Protein AF-A0A550CI82-F1 (afdb_monomer_lite)

Structure (mmCIF, N/CA/C/O backbone):
data_AF-A0A550CI82-F1
#
_entry.id   AF-A0A550CI82-F1
#
loop_
_atom_site.group_PDB
_atom_site.id
_atom_site.type_symbol
_atom_site.label_atom_id
_atom_site.label_alt_id
_atom_site.label_comp_id
_atom_site.label_asym_id
_atom_site.label_entity_id
_atom_site.label_seq_id
_atom_site.pdbx_PDB_ins_code
_atom_site.Cartn_x
_atom_site.Cartn_y
_atom_site.Cartn_z
_atom_site.occupancy
_atom_site.B_iso_or_equiv
_atom_site.auth_seq_id
_atom_site.auth_comp_id
_atom_site.auth_asym_id
_atom_site.auth_atom_id
_atom_site.pdbx_PDB_model_num
ATOM 1 N N . MET A 1 1 ? 34.166 -13.815 -35.500 1.00 33.16 1 MET A N 1
ATOM 2 C CA . MET A 1 1 ? 35.473 -13.125 -35.425 1.00 33.16 1 MET A CA 1
ATOM 3 C C . MET A 1 1 ? 35.457 -12.382 -34.094 1.00 33.16 1 MET A C 1
ATOM 5 O O . MET A 1 1 ? 35.096 -11.217 -34.058 1.00 33.16 1 MET A O 1
ATOM 9 N N . PHE A 1 2 ? 35.642 -13.104 -32.987 1.00 41.31 2 PHE A N 1
ATOM 10 C CA . PHE A 1 2 ? 35.445 -12.548 -31.644 1.00 41.31 2 PHE A CA 1
ATOM 11 C C . PHE A 1 2 ? 36.793 -12.159 -31.041 1.00 41.31 2 PHE A C 1
ATOM 13 O O . PHE A 1 2 ? 37.815 -12.751 -31.382 1.00 41.31 2 PHE A O 1
ATOM 20 N N . GLY A 1 3 ? 36.773 -11.058 -30.292 1.00 40.75 3 GLY A N 1
ATOM 21 C CA . GLY A 1 3 ? 37.929 -10.241 -29.952 1.00 40.75 3 GLY A CA 1
ATOM 22 C C . GLY A 1 3 ? 38.984 -10.941 -29.104 1.00 40.75 3 GLY A C 1
ATOM 23 O O . GLY A 1 3 ? 38.724 -11.912 -28.407 1.00 40.75 3 GLY A O 1
ATOM 24 N N . ASP A 1 4 ? 40.190 -10.392 -29.194 1.00 42.41 4 ASP A N 1
ATOM 25 C CA . ASP A 1 4 ? 41.338 -10.748 -28.372 1.00 42.41 4 ASP A CA 1
ATOM 26 C C . ASP A 1 4 ? 41.017 -10.550 -26.871 1.00 42.41 4 ASP A C 1
ATOM 28 O O . ASP A 1 4 ? 40.698 -9.418 -26.484 1.00 42.41 4 ASP A O 1
ATOM 32 N N . PRO A 1 5 ? 41.119 -11.598 -26.027 1.00 45.41 5 PRO A N 1
ATOM 33 C CA . PRO A 1 5 ? 40.905 -11.505 -24.579 1.00 45.41 5 PRO A CA 1
ATOM 34 C C . PRO A 1 5 ? 41.904 -10.571 -23.868 1.00 45.41 5 PRO A C 1
ATOM 36 O O . PRO A 1 5 ? 41.742 -10.289 -22.685 1.00 45.41 5 PRO A O 1
ATOM 39 N N . SER A 1 6 ? 42.917 -10.048 -24.572 1.00 45.66 6 SER A N 1
ATOM 40 C CA . SER A 1 6 ? 43.856 -9.039 -24.066 1.00 45.66 6 SER A CA 1
ATOM 41 C C . SER A 1 6 ? 43.337 -7.590 -24.106 1.00 45.66 6 SER A C 1
ATOM 43 O O . SER A 1 6 ? 43.994 -6.683 -23.583 1.00 45.66 6 SER A O 1
ATOM 45 N N . LYS A 1 7 ? 42.179 -7.322 -24.729 1.00 54.50 7 LYS A N 1
ATOM 46 C CA . LYS A 1 7 ? 41.667 -5.949 -24.869 1.00 54.50 7 LYS A CA 1
ATOM 47 C C . LYS A 1 7 ? 41.090 -5.416 -23.558 1.00 54.50 7 LYS A C 1
ATOM 49 O O . LYS A 1 7 ? 39.963 -5.718 -23.183 1.00 54.50 7 LYS A O 1
ATOM 54 N N . SER A 1 8 ? 41.844 -4.531 -22.914 1.00 59.47 8 SER A N 1
ATOM 55 C CA . SER A 1 8 ? 41.375 -3.746 -21.774 1.00 59.47 8 SER A CA 1
ATOM 56 C C . SER A 1 8 ? 40.397 -2.640 -22.194 1.00 59.47 8 SER A C 1
ATOM 58 O O . SER A 1 8 ? 40.513 -2.029 -23.264 1.00 59.47 8 SER A O 1
ATOM 60 N N . ARG A 1 9 ? 39.421 -2.351 -21.323 1.00 65.00 9 ARG A N 1
ATOM 61 C CA . ARG A 1 9 ? 38.467 -1.248 -21.492 1.00 65.00 9 ARG A CA 1
ATOM 62 C C . ARG A 1 9 ? 39.211 0.087 -21.613 1.00 65.00 9 ARG A C 1
ATOM 64 O O . ARG A 1 9 ? 39.913 0.508 -20.697 1.00 65.00 9 ARG A O 1
ATOM 71 N N . ARG A 1 10 ? 39.004 0.805 -22.722 1.00 68.00 10 ARG A N 1
ATOM 72 C CA . ARG A 1 10 ? 39.504 2.181 -22.886 1.00 68.00 10 ARG A CA 1
ATOM 73 C C . ARG A 1 10 ? 38.618 3.169 -22.128 1.00 68.00 10 ARG A C 1
ATOM 75 O O . ARG A 1 10 ? 37.400 3.168 -22.317 1.00 68.00 10 ARG A O 1
ATOM 82 N N . MET A 1 11 ? 39.248 4.039 -21.336 1.00 64.69 11 MET A N 1
ATOM 83 C CA . MET A 1 11 ? 38.594 5.093 -20.540 1.00 64.69 11 MET A CA 1
ATOM 84 C C . MET A 1 11 ? 38.511 6.453 -21.260 1.00 64.69 11 MET A C 1
ATOM 86 O O . MET A 1 11 ? 37.960 7.404 -20.716 1.00 64.69 11 MET A O 1
ATOM 90 N N . SER A 1 12 ? 39.054 6.564 -22.476 1.00 64.25 12 SER A N 1
ATOM 91 C CA . SER A 1 12 ? 39.002 7.780 -23.297 1.00 64.25 12 SER A CA 1
ATOM 92 C C . SER A 1 12 ? 37.626 7.998 -23.937 1.00 64.25 12 SER A C 1
ATOM 94 O O . SER A 1 12 ? 36.915 7.037 -24.249 1.00 64.25 12 SER A O 1
ATOM 96 N N . HIS A 1 13 ? 37.284 9.264 -24.198 1.00 56.38 13 HIS A N 1
ATOM 97 C CA . HIS A 1 13 ? 36.138 9.627 -25.031 1.00 56.38 13 HIS A CA 1
ATOM 98 C C . HIS A 1 13 ? 36.358 9.186 -26.485 1.00 56.38 13 HIS A C 1
ATOM 100 O O . HIS A 1 13 ? 37.422 9.433 -27.051 1.00 56.38 13 HIS A O 1
ATOM 106 N N . ASP A 1 14 ? 35.341 8.570 -27.087 1.00 63.12 14 ASP A N 1
ATOM 107 C CA . ASP A 1 14 ? 35.336 8.252 -28.518 1.00 63.12 14 ASP A CA 1
ATOM 108 C C . ASP A 1 14 ? 34.724 9.408 -29.321 1.00 63.12 14 ASP A C 1
ATOM 110 O O . ASP A 1 14 ? 33.930 10.197 -28.799 1.00 63.12 14 ASP A O 1
ATOM 114 N N . GLU A 1 15 ? 35.043 9.483 -30.614 1.00 52.03 15 GLU A N 1
ATOM 115 C CA . GLU A 1 15 ? 34.396 10.420 -31.535 1.00 52.03 15 GLU A CA 1
ATOM 116 C C . GLU A 1 15 ? 32.871 10.216 -31.555 1.00 52.03 15 GLU A C 1
ATOM 118 O O . GLU A 1 15 ? 32.370 9.095 -31.725 1.00 52.03 15 GLU A O 1
ATOM 123 N N . LYS A 1 16 ? 32.121 11.319 -31.410 1.00 57.09 16 LYS A N 1
ATOM 124 C CA . LYS A 1 16 ? 30.662 11.323 -31.572 1.00 57.09 16 LYS A CA 1
ATOM 125 C C . LYS A 1 16 ? 30.328 11.050 -33.045 1.00 57.09 16 LYS A C 1
ATOM 127 O O . LYS A 1 16 ? 30.720 11.847 -33.899 1.00 57.09 16 LYS A O 1
ATOM 132 N N . PRO A 1 17 ? 29.620 9.956 -33.370 1.00 57.88 17 PRO A N 1
ATOM 133 C CA . PRO A 1 17 ? 29.313 9.627 -34.754 1.00 57.88 17 PRO A CA 1
ATOM 134 C C . PRO A 1 17 ? 28.290 10.612 -35.342 1.00 57.88 17 PRO A C 1
ATOM 136 O O . PRO A 1 17 ? 27.418 11.117 -34.638 1.00 57.88 17 PRO A O 1
ATOM 139 N N . SER A 1 18 ? 28.371 10.854 -36.653 1.00 58.97 18 SER A N 1
ATOM 140 C CA . SER A 1 18 ? 27.436 11.721 -37.392 1.00 58.97 18 SER A CA 1
ATOM 141 C C . SER A 1 18 ? 26.052 11.095 -37.620 1.00 58.97 18 SER A C 1
ATOM 143 O O . SER A 1 18 ? 25.110 11.807 -37.959 1.00 58.97 18 SER A O 1
ATOM 145 N N . ALA A 1 19 ? 25.918 9.778 -37.428 1.00 66.62 19 ALA A N 1
ATOM 146 C CA . ALA A 1 19 ? 24.668 9.030 -37.524 1.00 66.62 19 ALA A CA 1
ATOM 147 C C . ALA A 1 19 ? 24.575 7.983 -36.394 1.00 66.62 19 ALA A C 1
ATOM 149 O O . ALA A 1 19 ? 25.611 7.445 -35.989 1.00 66.62 19 ALA A O 1
ATOM 150 N N . PRO A 1 20 ? 23.363 7.664 -35.899 1.00 74.81 20 PRO A N 1
ATOM 151 C CA . PRO A 1 20 ? 23.173 6.671 -34.843 1.00 74.81 20 PRO A CA 1
ATOM 152 C C . PRO A 1 20 ? 23.673 5.293 -35.294 1.00 74.81 20 PRO A C 1
ATOM 154 O O . PRO A 1 20 ? 23.346 4.822 -36.391 1.00 74.81 20 PRO A O 1
ATOM 157 N N . ARG A 1 21 ? 24.498 4.647 -34.460 1.00 86.75 21 ARG A N 1
ATOM 158 C CA . ARG A 1 21 ? 25.045 3.323 -34.774 1.00 86.75 21 ARG A CA 1
ATOM 159 C C . ARG A 1 21 ? 23.965 2.258 -34.609 1.00 86.75 21 ARG A C 1
ATOM 161 O O . ARG A 1 21 ? 23.139 2.317 -33.702 1.00 86.75 21 ARG A O 1
ATOM 168 N N . ARG A 1 22 ? 24.008 1.267 -35.497 1.00 91.62 22 ARG A N 1
ATOM 169 C CA . ARG A 1 22 ? 23.126 0.097 -35.500 1.00 91.62 22 ARG A CA 1
ATOM 170 C C . ARG A 1 22 ? 23.956 -1.170 -35.509 1.00 91.62 22 ARG A C 1
ATOM 172 O O . ARG A 1 22 ? 24.930 -1.250 -36.262 1.00 91.62 22 ARG A O 1
ATOM 179 N N . PHE A 1 23 ? 23.544 -2.155 -34.728 1.00 92.56 23 PHE A N 1
ATOM 180 C CA . PHE A 1 23 ? 24.202 -3.448 -34.587 1.00 92.56 23 PHE A CA 1
ATOM 181 C C . PHE A 1 23 ? 23.379 -4.540 -35.254 1.00 92.56 23 PHE A C 1
ATOM 183 O O . PHE A 1 23 ? 22.159 -4.533 -35.139 1.00 92.56 23 PHE A O 1
ATOM 190 N N . LEU A 1 24 ? 24.036 -5.464 -35.952 1.00 92.81 24 LEU A N 1
ATOM 191 C CA . LEU A 1 24 ? 23.412 -6.681 -36.465 1.00 92.81 24 LEU A CA 1
ATOM 192 C C . LEU A 1 24 ? 23.792 -7.828 -35.532 1.00 92.81 24 LEU A C 1
ATOM 194 O O . LEU A 1 24 ? 24.969 -8.174 -35.443 1.00 92.81 24 LEU A O 1
ATOM 198 N N . ILE A 1 25 ? 22.806 -8.389 -34.835 1.00 93.69 25 ILE A N 1
ATOM 199 C CA . ILE A 1 25 ? 23.047 -9.298 -33.713 1.00 93.69 25 ILE A CA 1
ATOM 200 C C . ILE A 1 25 ? 22.348 -10.635 -33.956 1.00 93.69 25 ILE A C 1
ATOM 202 O O . ILE A 1 25 ? 21.179 -10.667 -34.349 1.00 93.69 25 ILE A O 1
ATOM 206 N N . ASP A 1 26 ? 23.073 -11.729 -33.721 1.00 94.88 26 ASP A N 1
ATOM 207 C CA . ASP A 1 26 ? 22.514 -13.076 -33.595 1.00 94.88 26 ASP A CA 1
ATOM 208 C C . ASP A 1 26 ? 22.122 -13.301 -32.132 1.00 94.88 26 ASP A C 1
ATOM 210 O O . ASP A 1 26 ? 22.970 -13.190 -31.245 1.00 94.88 26 ASP A O 1
ATOM 214 N N . VAL A 1 27 ? 20.831 -13.514 -31.879 1.00 94.69 27 VAL A N 1
ATOM 215 C CA . VAL A 1 27 ? 20.258 -13.364 -30.536 1.00 94.69 27 VAL A CA 1
ATOM 216 C C . VAL A 1 27 ? 20.785 -14.429 -29.578 1.00 94.69 27 VAL A C 1
ATOM 218 O O . VAL A 1 27 ? 21.356 -14.080 -28.550 1.00 94.69 27 VAL A O 1
ATOM 221 N N . GLU A 1 28 ? 20.660 -15.709 -29.925 1.00 93.88 28 GLU A N 1
ATOM 222 C CA . GLU A 1 28 ? 21.057 -16.814 -29.036 1.00 93.88 28 GLU A CA 1
ATOM 223 C C . GLU A 1 28 ? 22.570 -16.863 -28.821 1.00 93.88 28 GLU A C 1
ATOM 225 O O . GLU A 1 28 ? 23.044 -17.035 -27.699 1.00 93.88 28 GLU A O 1
ATOM 230 N N . GLU A 1 29 ? 23.340 -16.663 -29.893 1.00 94.62 29 GLU A N 1
ATOM 231 C CA . GLU A 1 29 ? 24.798 -16.680 -29.806 1.00 94.62 29 GLU A CA 1
ATOM 232 C C . GLU A 1 29 ? 25.310 -15.528 -28.934 1.00 94.62 29 GLU A C 1
ATOM 234 O O . GLU A 1 29 ? 26.195 -15.728 -28.107 1.00 94.62 29 GLU A O 1
ATOM 239 N N . THR A 1 30 ? 24.725 -14.333 -29.064 1.00 94.81 30 THR A N 1
ATOM 240 C CA . THR A 1 30 ? 25.154 -13.175 -28.266 1.00 94.81 30 THR A CA 1
ATOM 241 C C . THR A 1 30 ? 24.727 -13.310 -26.807 1.00 94.81 30 THR A C 1
ATOM 243 O O . THR A 1 30 ? 25.513 -12.947 -25.939 1.00 94.81 30 THR A O 1
ATOM 246 N N . ILE A 1 31 ? 23.551 -13.889 -26.513 1.00 95.00 31 ILE A N 1
ATOM 247 C CA . ILE A 1 31 ? 23.153 -14.230 -25.132 1.00 95.00 31 ILE A CA 1
ATOM 248 C C . ILE A 1 31 ? 24.160 -15.201 -24.508 1.00 95.00 31 ILE A C 1
ATOM 250 O O . ILE A 1 31 ? 24.601 -14.978 -23.385 1.00 95.00 31 ILE A O 1
ATOM 254 N N . ARG A 1 32 ? 24.558 -16.261 -25.226 1.00 95.25 32 ARG A N 1
ATOM 255 C CA . ARG A 1 32 ? 25.542 -17.219 -24.701 1.00 95.25 32 ARG A CA 1
ATOM 256 C C . ARG A 1 32 ? 26.867 -16.531 -24.384 1.00 95.25 32 ARG A C 1
ATOM 258 O O . ARG A 1 32 ? 27.386 -16.704 -23.291 1.00 95.25 32 ARG A O 1
ATOM 265 N N . VAL A 1 33 ? 27.389 -15.750 -25.332 1.00 93.94 33 VAL A N 1
ATOM 266 C CA . VAL A 1 33 ? 28.699 -15.099 -25.191 1.00 93.94 33 VAL A CA 1
ATOM 267 C C . VAL A 1 33 ? 28.683 -14.039 -24.093 1.00 93.94 33 VAL A C 1
ATOM 269 O O . VAL A 1 33 ? 29.643 -13.954 -23.337 1.00 93.94 33 VAL A O 1
ATOM 272 N N . ILE A 1 34 ? 27.620 -13.234 -23.979 1.00 93.69 34 ILE A N 1
ATOM 273 C CA . ILE A 1 34 ? 27.573 -12.170 -22.968 1.00 93.69 34 ILE A CA 1
ATOM 274 C C . ILE A 1 34 ? 27.465 -12.736 -21.558 1.00 93.69 34 ILE A C 1
ATOM 276 O O . ILE A 1 34 ? 28.144 -12.231 -20.675 1.00 93.69 34 ILE A O 1
ATOM 280 N N . LEU A 1 35 ? 26.695 -13.809 -21.362 1.00 93.62 35 LEU A N 1
ATOM 281 C CA . LEU A 1 35 ? 26.615 -14.478 -20.067 1.00 93.62 35 LEU A CA 1
ATOM 282 C C . LEU A 1 35 ? 27.940 -15.174 -19.731 1.00 93.62 35 LEU A C 1
ATOM 284 O O . LEU A 1 35 ? 28.494 -14.944 -18.671 1.00 93.62 35 LEU A O 1
ATOM 288 N N . GLU A 1 36 ? 28.529 -15.932 -20.661 1.00 92.94 36 GLU A N 1
ATOM 289 C CA . GLU A 1 36 ? 29.827 -16.593 -20.433 1.00 92.94 36 GLU A CA 1
ATOM 290 C C . GLU A 1 36 ? 30.958 -15.603 -20.091 1.00 92.94 36 GLU A C 1
ATOM 292 O O . GLU A 1 36 ? 31.893 -15.944 -19.368 1.00 92.94 36 GLU A O 1
ATOM 297 N N . GLN A 1 37 ? 30.886 -14.384 -20.627 1.00 92.25 37 GLN A N 1
ATOM 298 C CA . GLN A 1 37 ? 31.913 -13.363 -20.458 1.00 92.25 37 GLN A CA 1
ATOM 299 C C . GLN A 1 37 ? 31.677 -12.440 -19.252 1.00 92.25 37 GLN A C 1
ATOM 301 O O . GLN A 1 37 ? 32.645 -12.023 -18.613 1.00 92.25 37 GLN A O 1
ATOM 306 N N . GLU A 1 38 ? 30.430 -12.036 -19.006 1.00 92.06 38 GLU A N 1
ATOM 307 C CA . GLU A 1 38 ? 30.094 -10.945 -18.084 1.00 92.06 38 GLU A CA 1
ATOM 308 C C . GLU A 1 38 ? 29.278 -11.386 -16.865 1.00 92.06 38 GLU A C 1
ATOM 310 O O . GLU A 1 38 ? 29.306 -10.640 -15.895 1.00 92.06 38 GLU A O 1
ATOM 315 N N . ASP A 1 39 ? 28.605 -12.543 -16.891 1.00 93.12 39 ASP A N 1
ATOM 316 C CA . ASP A 1 39 ? 27.882 -13.131 -15.748 1.00 93.12 39 ASP A CA 1
ATOM 317 C C . ASP A 1 39 ? 28.815 -14.126 -15.035 1.00 93.12 39 ASP A C 1
ATOM 319 O O . ASP A 1 39 ? 29.102 -15.224 -15.519 1.00 93.12 39 ASP A O 1
ATOM 323 N N . THR A 1 40 ? 29.381 -13.691 -13.911 1.00 91.44 40 THR A N 1
ATOM 324 C CA . THR A 1 40 ? 30.444 -14.413 -13.193 1.00 91.44 40 THR A CA 1
ATOM 325 C C . THR A 1 40 ? 29.953 -15.191 -11.977 1.00 91.44 40 THR A C 1
ATOM 327 O O . THR A 1 40 ? 30.681 -16.064 -11.496 1.00 91.44 40 THR A O 1
ATOM 330 N N . ASP A 1 41 ? 28.748 -14.907 -11.487 1.00 89.19 41 ASP A N 1
ATOM 331 C CA . ASP A 1 41 ? 28.112 -15.625 -10.378 1.00 89.19 41 ASP A CA 1
ATOM 332 C C . ASP A 1 41 ? 27.014 -16.606 -10.838 1.00 89.19 41 ASP A C 1
ATOM 334 O O . ASP A 1 41 ? 26.604 -17.477 -10.063 1.00 89.19 41 ASP A O 1
ATOM 338 N N . GLY A 1 42 ? 26.644 -16.576 -12.122 1.00 88.75 42 GLY A N 1
ATOM 339 C CA . GLY A 1 42 ? 25.746 -17.526 -12.769 1.00 88.75 42 GLY A CA 1
ATOM 340 C C . GLY A 1 42 ? 24.267 -17.245 -12.509 1.00 88.75 42 GLY A C 1
ATOM 341 O O . GLY A 1 42 ? 23.444 -18.163 -12.635 1.00 88.75 42 GLY A O 1
ATOM 342 N N . ASP A 1 43 ? 23.921 -16.018 -12.118 1.00 87.88 43 ASP A N 1
ATOM 343 C CA . ASP A 1 43 ? 22.553 -15.612 -11.797 1.00 87.88 43 ASP A CA 1
ATOM 344 C C . ASP A 1 43 ? 21.723 -15.196 -13.034 1.00 87.88 43 ASP A C 1
ATOM 346 O O . ASP A 1 43 ? 20.510 -14.975 -12.932 1.00 87.88 43 ASP A O 1
ATOM 350 N N . PHE A 1 44 ? 22.326 -15.213 -14.232 1.00 92.50 44 PHE A N 1
ATOM 351 C CA . PHE A 1 44 ? 21.749 -14.762 -15.504 1.00 92.50 44 PHE A CA 1
ATOM 352 C C . PHE A 1 44 ? 21.455 -13.256 -15.558 1.00 92.50 44 PHE A C 1
ATOM 354 O O . P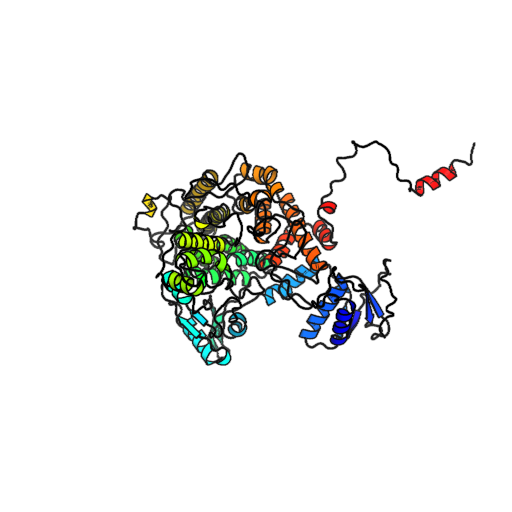HE A 1 44 ? 20.554 -12.824 -16.297 1.00 92.50 44 PHE A O 1
ATOM 361 N N . GLN A 1 45 ? 22.200 -12.458 -14.805 1.00 92.38 45 GLN A N 1
ATOM 362 C CA . GLN A 1 45 ? 22.152 -11.004 -14.782 1.00 92.38 45 GLN A CA 1
ATOM 363 C C . GLN A 1 45 ? 23.542 -10.421 -15.077 1.00 92.38 45 GLN A C 1
ATOM 365 O O . GLN A 1 45 ? 24.549 -11.116 -15.093 1.00 92.38 45 GLN A O 1
ATOM 370 N N . ILE A 1 46 ? 23.592 -9.129 -15.420 1.00 92.19 46 ILE A N 1
ATOM 371 C CA . ILE A 1 46 ? 24.855 -8.395 -15.557 1.00 92.19 46 ILE A CA 1
ATOM 372 C C . ILE A 1 46 ? 24.806 -7.206 -14.616 1.00 92.19 46 ILE A C 1
ATOM 374 O O . ILE A 1 46 ? 24.051 -6.248 -14.819 1.00 92.19 46 ILE A O 1
ATOM 378 N N . SER A 1 47 ? 25.651 -7.260 -13.601 1.00 92.19 47 SER A N 1
ATOM 379 C CA . SER A 1 47 ? 25.675 -6.306 -12.505 1.00 92.19 47 SER A CA 1
ATOM 380 C C . SER A 1 47 ? 27.065 -5.695 -12.300 1.00 92.19 47 SER A C 1
ATOM 382 O O . SER A 1 47 ? 28.048 -5.981 -13.004 1.00 92.19 47 SER A O 1
ATOM 384 N N . VAL A 1 48 ? 27.155 -4.769 -11.348 1.00 91.12 48 VAL A N 1
ATOM 385 C CA . VAL A 1 48 ? 28.432 -4.200 -10.896 1.00 91.12 48 VAL A CA 1
ATOM 386 C C . VAL A 1 48 ? 29.248 -5.169 -10.044 1.00 91.12 48 VAL A C 1
ATOM 388 O O . VAL A 1 48 ? 30.455 -4.965 -9.927 1.00 91.12 48 VAL A O 1
ATOM 391 N N . THR A 1 49 ? 28.630 -6.207 -9.470 1.00 89.06 49 THR A N 1
ATOM 392 C CA . THR A 1 49 ? 29.340 -7.239 -8.698 1.00 89.06 49 THR A CA 1
ATOM 393 C C . THR A 1 49 ? 30.054 -8.239 -9.595 1.00 89.06 49 THR A C 1
ATOM 395 O O . THR A 1 49 ? 31.047 -8.830 -9.174 1.00 89.06 49 THR A O 1
ATOM 398 N N . ASP A 1 50 ? 29.624 -8.357 -10.850 1.00 90.81 50 ASP A N 1
ATOM 399 C CA . ASP A 1 50 ? 30.275 -9.219 -11.820 1.00 90.81 50 ASP A CA 1
ATOM 400 C C . ASP A 1 50 ? 31.693 -8.768 -12.179 1.00 90.81 50 ASP A C 1
ATOM 402 O O . ASP A 1 50 ? 31.929 -7.603 -12.515 1.00 90.81 50 ASP A O 1
ATOM 406 N N . ALA A 1 51 ? 32.630 -9.713 -12.226 1.00 90.12 51 ALA A N 1
ATOM 407 C CA . ALA A 1 51 ? 34.046 -9.444 -12.487 1.00 90.12 51 ALA A CA 1
ATOM 408 C C . ALA A 1 51 ? 34.438 -9.466 -13.981 1.00 90.12 51 ALA A C 1
ATOM 410 O O . ALA A 1 51 ? 35.628 -9.415 -14.306 1.00 90.12 51 ALA A O 1
ATOM 411 N N . GLY A 1 52 ? 33.459 -9.543 -14.890 1.00 88.44 52 GLY A N 1
ATOM 412 C CA . GLY A 1 52 ? 33.681 -9.525 -16.337 1.00 88.44 52 GLY A CA 1
ATOM 413 C C . GLY A 1 52 ? 34.397 -8.259 -16.848 1.00 88.44 52 GLY A C 1
ATOM 414 O O . GLY A 1 52 ? 34.489 -7.246 -16.146 1.00 88.44 52 GLY A O 1
ATOM 415 N N . PRO A 1 53 ? 34.925 -8.274 -18.085 1.00 90.06 53 PRO A N 1
ATOM 416 C CA . PRO A 1 53 ? 35.736 -7.183 -18.639 1.00 90.06 53 PRO A CA 1
ATOM 417 C C . PRO A 1 53 ? 34.936 -5.905 -18.960 1.00 90.06 53 PRO A C 1
ATOM 419 O O . PRO A 1 53 ? 35.537 -4.875 -19.296 1.00 90.06 53 PRO A O 1
ATOM 422 N N . LYS A 1 54 ? 33.601 -5.940 -18.852 1.00 91.88 54 LYS A N 1
ATOM 423 C CA . LYS A 1 54 ? 32.673 -4.831 -19.120 1.00 91.88 54 LYS A CA 1
ATOM 424 C C . LYS A 1 54 ? 32.831 -4.263 -20.530 1.00 91.88 54 LYS A C 1
ATOM 426 O O . LYS A 1 54 ? 32.782 -3.039 -20.729 1.00 91.88 54 LYS A O 1
ATOM 431 N N . LEU A 1 55 ? 33.050 -5.149 -21.502 1.00 92.12 55 LEU A N 1
ATOM 432 C CA . LEU A 1 55 ? 33.364 -4.803 -22.886 1.00 92.12 55 LEU A CA 1
ATOM 433 C C . LEU A 1 55 ? 32.906 -5.900 -23.854 1.00 92.12 55 LEU A C 1
ATOM 435 O O . LEU A 1 55 ? 33.477 -6.984 -23.862 1.00 92.12 55 LEU A O 1
ATOM 439 N N . MET A 1 56 ? 31.987 -5.591 -24.770 1.00 91.62 56 MET A N 1
ATOM 440 C CA . MET A 1 56 ? 31.577 -6.528 -25.821 1.00 91.62 56 MET A CA 1
ATOM 441 C C . MET A 1 56 ? 31.620 -5.893 -27.219 1.00 91.62 56 MET A C 1
ATOM 443 O O . MET A 1 56 ? 30.889 -4.932 -27.478 1.00 91.62 56 MET A O 1
ATOM 447 N N . PRO A 1 57 ? 32.427 -6.423 -28.159 1.00 91.38 57 PRO A N 1
ATOM 448 C CA . PRO A 1 57 ? 32.411 -5.971 -29.545 1.00 91.38 57 PRO A CA 1
ATOM 449 C C . PRO A 1 57 ? 31.175 -6.507 -30.285 1.00 91.38 57 PRO A C 1
ATOM 451 O O . PRO A 1 57 ? 31.013 -7.715 -30.443 1.00 91.38 57 PRO A O 1
ATOM 454 N N . LEU A 1 58 ? 30.345 -5.610 -30.823 1.00 92.19 58 LEU A N 1
ATOM 455 C CA . LEU A 1 58 ? 29.183 -5.954 -31.651 1.00 92.19 58 LEU A CA 1
ATOM 456 C C . LEU A 1 58 ? 29.388 -5.561 -33.114 1.00 92.19 58 LEU A C 1
ATOM 458 O O . LEU A 1 58 ? 29.873 -4.469 -33.414 1.00 92.19 58 LEU A O 1
ATOM 462 N N . GLY A 1 59 ? 28.980 -6.428 -34.043 1.00 91.19 59 GLY A N 1
ATOM 463 C CA . GLY A 1 59 ? 29.040 -6.165 -35.484 1.00 91.19 59 GLY A CA 1
ATOM 464 C C . GLY A 1 59 ? 28.070 -5.060 -35.921 1.00 91.19 59 GLY A C 1
ATOM 465 O O . GLY A 1 59 ? 26.893 -5.076 -35.565 1.00 91.19 59 GLY A O 1
ATOM 466 N N . THR A 1 60 ? 28.529 -4.096 -36.722 1.00 90.31 60 THR A N 1
ATOM 467 C CA . THR A 1 60 ? 27.693 -2.982 -37.191 1.00 90.31 60 THR A CA 1
ATOM 468 C C . THR A 1 60 ? 26.823 -3.389 -38.379 1.00 90.31 60 THR A C 1
ATOM 470 O O . THR A 1 60 ? 27.274 -4.056 -39.312 1.00 90.31 60 THR A O 1
ATOM 473 N N . ALA A 1 61 ? 25.571 -2.935 -38.393 1.00 89.19 61 ALA A N 1
ATOM 474 C CA . ALA A 1 61 ? 24.609 -3.248 -39.446 1.00 89.19 61 ALA A CA 1
ATOM 475 C C . ALA A 1 61 ? 25.027 -2.677 -40.812 1.00 89.19 61 ALA A C 1
ATOM 477 O O . ALA A 1 61 ? 24.862 -3.336 -41.834 1.00 89.19 61 ALA A O 1
ATOM 478 N N . THR A 1 62 ? 25.642 -1.487 -40.842 1.00 86.81 62 THR A N 1
ATOM 479 C CA . THR A 1 62 ? 26.142 -0.856 -42.081 1.00 86.81 62 THR A CA 1
ATOM 480 C C . THR A 1 62 ? 27.281 -1.631 -42.733 1.00 86.81 62 THR A C 1
ATOM 482 O O . THR A 1 62 ? 27.502 -1.502 -43.933 1.00 86.81 62 THR A O 1
ATOM 485 N N . SER A 1 63 ? 27.995 -2.445 -41.957 1.00 86.44 63 SER A N 1
ATOM 486 C CA . SER A 1 63 ? 29.042 -3.328 -42.457 1.00 86.44 63 SER A CA 1
ATOM 487 C C . SER A 1 63 ? 28.580 -4.776 -42.587 1.00 86.44 63 SER A C 1
ATOM 489 O O . SER A 1 63 ? 29.424 -5.640 -42.773 1.00 86.44 63 SER A O 1
ATOM 491 N N . ASN A 1 64 ? 27.282 -5.075 -42.448 1.00 83.88 64 ASN A N 1
ATOM 492 C CA . ASN A 1 64 ? 26.767 -6.448 -42.397 1.00 83.88 64 ASN A CA 1
ATOM 493 C C . ASN A 1 64 ? 27.522 -7.339 -41.379 1.00 83.88 64 ASN A C 1
ATOM 495 O O . ASN A 1 64 ? 27.740 -8.525 -41.616 1.00 83.88 64 ASN A O 1
ATOM 499 N N . GLY A 1 65 ? 27.979 -6.744 -40.271 1.00 82.38 65 GLY A N 1
ATOM 500 C CA . GLY A 1 65 ? 28.753 -7.414 -39.224 1.00 82.38 65 GLY A CA 1
ATOM 501 C C . GLY A 1 65 ? 30.267 -7.526 -39.461 1.00 82.38 65 GLY A C 1
ATOM 502 O O . GLY A 1 65 ? 30.953 -8.064 -38.597 1.00 82.38 65 GLY A O 1
ATOM 503 N N . PHE A 1 66 ? 30.822 -7.019 -40.573 1.00 82.25 66 PHE A N 1
ATOM 504 C CA . PHE A 1 66 ? 32.269 -7.096 -40.855 1.00 82.25 66 PHE A CA 1
ATOM 505 C C . PHE A 1 66 ? 33.124 -6.152 -39.997 1.00 82.25 66 PHE A C 1
ATOM 507 O O . PHE A 1 66 ? 34.279 -6.456 -39.707 1.00 82.25 66 PHE A O 1
ATOM 514 N N . LYS A 1 67 ? 32.584 -4.995 -39.609 1.00 87.62 67 LYS A N 1
ATOM 515 C CA . LYS A 1 67 ? 33.203 -4.063 -38.660 1.00 87.62 67 LYS A CA 1
ATOM 516 C C . LYS A 1 67 ? 32.476 -4.174 -37.330 1.00 87.62 67 LYS A C 1
ATOM 518 O O . LYS A 1 67 ? 31.249 -4.200 -37.322 1.00 87.62 67 LYS A O 1
ATOM 523 N N . SER A 1 68 ? 33.210 -4.178 -36.225 1.00 87.62 68 SER A N 1
ATOM 524 C CA . SER A 1 68 ? 32.634 -4.167 -34.881 1.00 87.62 68 SER A CA 1
ATOM 525 C C . SER A 1 68 ? 32.824 -2.821 -34.190 1.00 87.62 68 SER A C 1
ATOM 527 O O . SER A 1 68 ? 33.705 -2.038 -34.554 1.00 87.62 68 SER A O 1
ATOM 529 N N . PHE A 1 69 ? 31.998 -2.562 -33.185 1.00 88.88 69 PHE A N 1
ATOM 530 C CA . PHE A 1 69 ? 32.165 -1.459 -32.250 1.00 88.88 69 PHE A CA 1
ATOM 531 C C . PHE A 1 69 ? 31.947 -1.964 -30.823 1.00 88.88 69 PHE A C 1
ATOM 533 O O . PHE A 1 69 ? 31.153 -2.878 -30.603 1.00 88.88 69 PHE A O 1
ATOM 540 N N . ASP A 1 70 ? 32.667 -1.377 -29.877 1.00 89.31 70 ASP A N 1
ATOM 541 C CA . ASP A 1 70 ? 32.736 -1.861 -28.506 1.00 89.31 70 ASP A CA 1
ATOM 542 C C . ASP A 1 70 ? 31.618 -1.248 -27.647 1.00 89.31 70 ASP A C 1
ATOM 544 O O . ASP A 1 70 ? 31.602 -0.043 -27.382 1.00 89.31 70 ASP A O 1
ATOM 548 N N . VAL A 1 71 ? 30.697 -2.091 -27.177 1.00 90.44 71 VAL A N 1
ATOM 549 C CA . VAL A 1 71 ? 29.727 -1.754 -26.126 1.00 90.44 71 VAL A CA 1
ATOM 550 C C . VAL A 1 71 ? 30.439 -1.840 -24.779 1.00 90.44 71 VAL A C 1
ATOM 552 O O . VAL A 1 71 ? 31.102 -2.837 -24.494 1.00 90.44 71 VAL A O 1
ATOM 555 N N . ARG A 1 72 ? 30.353 -0.780 -23.965 1.00 89.88 72 ARG A N 1
ATOM 556 C CA . ARG A 1 72 ? 31.187 -0.599 -22.767 1.00 89.88 72 ARG A CA 1
ATOM 557 C C . ARG A 1 72 ? 30.364 -0.335 -21.517 1.00 89.88 72 ARG A C 1
ATOM 559 O O . ARG A 1 72 ? 29.465 0.498 -21.528 1.00 89.88 72 ARG A O 1
ATOM 566 N N . GLY A 1 73 ? 30.804 -0.935 -20.415 1.00 90.31 73 GLY A N 1
ATOM 567 C CA . GLY A 1 73 ? 30.243 -0.717 -19.087 1.00 90.31 73 GLY A CA 1
ATOM 568 C C . GLY A 1 73 ? 29.035 -1.599 -18.792 1.00 90.31 73 GLY A C 1
ATOM 569 O O . GLY A 1 73 ? 28.296 -1.993 -19.693 1.00 90.31 73 GLY A O 1
ATOM 570 N N . THR A 1 74 ? 28.842 -1.873 -17.503 1.00 93.25 74 THR A N 1
ATOM 571 C CA . THR A 1 74 ? 27.787 -2.744 -16.977 1.00 93.25 74 THR A CA 1
ATOM 572 C C . THR A 1 74 ? 26.412 -2.382 -17.526 1.00 93.25 74 THR A C 1
ATOM 574 O O . THR A 1 74 ? 25.760 -3.232 -18.114 1.00 93.25 74 THR A O 1
ATOM 577 N N . TYR A 1 75 ? 26.006 -1.113 -17.433 1.00 93.75 75 TYR A N 1
ATOM 578 C CA . TYR A 1 75 ? 24.659 -0.685 -17.818 1.00 93.75 75 TYR A CA 1
ATOM 579 C C . TYR A 1 75 ? 24.311 -0.970 -19.288 1.00 93.75 75 TYR A C 1
ATOM 581 O O . TYR A 1 75 ? 23.252 -1.518 -19.579 1.00 93.75 75 TYR A O 1
ATOM 589 N N . MET A 1 76 ? 25.206 -0.661 -20.236 1.00 94.00 76 MET A N 1
ATOM 590 C CA . MET A 1 76 ? 24.933 -0.918 -21.658 1.00 94.00 76 MET A CA 1
ATOM 591 C C . MET A 1 76 ? 24.904 -2.417 -21.983 1.00 94.00 76 MET A C 1
ATOM 593 O O . MET A 1 76 ? 24.154 -2.830 -22.865 1.00 94.00 76 MET A O 1
ATOM 597 N N . LEU A 1 77 ? 25.718 -3.221 -21.292 1.00 95.25 77 LEU A N 1
ATOM 598 C CA . LEU A 1 77 ? 25.763 -4.677 -21.464 1.00 95.25 77 LEU A CA 1
ATOM 599 C C . LEU A 1 77 ? 24.548 -5.363 -20.836 1.00 95.25 77 LEU A C 1
ATOM 601 O O . LEU A 1 77 ? 23.948 -6.228 -21.465 1.00 95.25 77 LEU A O 1
ATOM 605 N N . SER A 1 78 ? 24.128 -4.910 -19.659 1.00 95.56 78 SER A N 1
ATOM 606 C CA . SER A 1 78 ? 22.856 -5.273 -19.033 1.00 95.56 78 SER A CA 1
ATOM 607 C C . SER A 1 78 ? 21.677 -4.945 -19.956 1.00 95.56 78 SER A C 1
ATOM 609 O O . SER A 1 78 ? 20.881 -5.822 -20.289 1.00 95.56 78 SER A O 1
ATOM 611 N N . ASN A 1 79 ? 21.616 -3.724 -20.502 1.00 95.00 79 ASN A N 1
ATOM 612 C CA . ASN A 1 79 ? 20.585 -3.356 -21.474 1.00 95.00 79 ASN A CA 1
ATOM 613 C C . ASN A 1 79 ? 20.627 -4.250 -22.717 1.00 95.00 79 ASN A C 1
ATOM 615 O O . ASN A 1 79 ? 19.581 -4.650 -23.218 1.00 95.00 79 ASN A O 1
ATOM 619 N N . LEU A 1 80 ? 21.818 -4.604 -23.205 1.00 95.69 80 LEU A N 1
ATOM 620 C CA . LEU A 1 80 ? 21.965 -5.532 -24.322 1.00 95.69 80 LEU A CA 1
ATOM 621 C C . LEU A 1 80 ? 21.379 -6.906 -23.981 1.00 95.69 80 LEU A C 1
ATOM 623 O O . LEU A 1 80 ? 20.576 -7.416 -24.759 1.00 95.69 80 LEU A O 1
ATOM 627 N N . LEU A 1 81 ? 21.715 -7.473 -22.820 1.00 95.50 81 LEU A N 1
ATOM 628 C CA . LEU A 1 81 ? 21.150 -8.740 -22.351 1.00 95.50 81 LEU A CA 1
ATOM 629 C C . LEU A 1 81 ? 19.616 -8.686 -22.282 1.00 95.50 81 LEU A C 1
ATOM 631 O O . LEU A 1 81 ? 18.943 -9.605 -22.753 1.00 95.50 81 LEU A O 1
ATOM 635 N N . GLN A 1 82 ? 19.061 -7.584 -21.775 1.00 93.94 82 GLN A N 1
ATOM 636 C CA . GLN A 1 82 ? 17.616 -7.379 -21.683 1.00 93.94 82 GLN A CA 1
ATOM 637 C C . GLN A 1 82 ? 16.938 -7.310 -23.059 1.00 93.94 82 GLN A C 1
ATOM 639 O O . GLN A 1 82 ? 15.946 -8.002 -23.293 1.00 93.94 82 GLN A O 1
ATOM 644 N N . GLU A 1 83 ? 17.462 -6.511 -23.995 1.00 94.06 83 GLU A N 1
ATOM 645 C CA . GLU A 1 83 ? 16.896 -6.399 -25.349 1.00 94.06 83 GLU A CA 1
ATOM 646 C C . GLU A 1 83 ? 16.985 -7.737 -26.106 1.00 94.06 83 GLU A C 1
ATOM 648 O O . GLU A 1 83 ? 16.076 -8.091 -26.862 1.00 94.06 83 GLU A O 1
ATOM 653 N N . LEU A 1 84 ? 18.048 -8.517 -25.877 1.00 95.12 84 LEU A N 1
ATOM 654 C CA . LEU A 1 84 ? 18.189 -9.859 -26.444 1.00 95.12 84 LEU A CA 1
ATOM 655 C C . LEU A 1 84 ? 17.181 -10.844 -25.849 1.00 95.12 84 LEU A C 1
ATOM 657 O O . LEU A 1 84 ? 16.580 -11.617 -26.598 1.00 95.12 84 LEU A O 1
ATOM 661 N N . ALA A 1 85 ? 16.942 -10.794 -24.538 1.00 92.19 85 ALA A N 1
ATOM 662 C CA . ALA A 1 85 ? 15.923 -11.614 -23.893 1.00 92.19 85 ALA A CA 1
ATOM 663 C C . ALA A 1 85 ? 14.524 -11.321 -24.461 1.00 92.19 85 ALA A C 1
ATOM 665 O O . ALA A 1 85 ? 13.822 -12.251 -24.854 1.00 92.19 85 ALA A O 1
ATOM 666 N N . LEU A 1 86 ? 14.165 -10.041 -24.613 1.00 90.56 86 LEU A N 1
ATOM 667 C CA . LEU A 1 86 ? 12.900 -9.625 -25.233 1.00 90.56 86 LEU A CA 1
ATOM 668 C C . LEU A 1 86 ? 12.788 -10.087 -26.696 1.00 90.56 86 LEU A C 1
ATOM 670 O O . LEU A 1 86 ? 11.738 -10.557 -27.139 1.00 90.56 86 LEU A O 1
ATOM 674 N N . ALA A 1 87 ? 13.876 -9.985 -27.465 1.00 91.94 87 ALA A N 1
ATOM 675 C CA . ALA A 1 87 ? 13.912 -10.467 -28.842 1.00 91.94 87 ALA A CA 1
ATOM 676 C C . ALA A 1 87 ? 13.702 -11.988 -28.927 1.00 91.94 87 ALA A C 1
ATOM 678 O O . ALA A 1 87 ? 12.979 -12.458 -29.816 1.00 91.94 87 ALA A O 1
ATOM 679 N N . ARG A 1 88 ? 14.294 -12.745 -27.995 1.00 92.62 88 ARG A N 1
ATOM 680 C CA . ARG A 1 88 ? 14.134 -14.198 -27.901 1.00 92.62 88 ARG A CA 1
ATOM 681 C C . ARG A 1 88 ? 12.686 -14.589 -27.623 1.00 92.62 88 ARG A C 1
ATOM 683 O O . ARG A 1 88 ? 12.175 -15.472 -28.306 1.00 92.62 88 ARG A O 1
ATOM 690 N N . ASP A 1 89 ? 11.998 -13.903 -26.713 1.00 88.69 89 ASP A N 1
ATOM 691 C CA . ASP A 1 89 ? 10.585 -14.198 -26.419 1.00 88.69 89 ASP A CA 1
ATOM 692 C C . ASP A 1 89 ? 9.679 -13.980 -27.637 1.00 88.69 89 ASP A C 1
ATOM 694 O O . ASP A 1 89 ? 8.695 -14.687 -27.843 1.00 88.69 89 ASP A O 1
ATOM 698 N N . HIS A 1 90 ? 10.043 -13.027 -28.499 1.00 90.00 90 HIS A N 1
ATOM 699 C CA . HIS A 1 90 ? 9.376 -12.782 -29.779 1.00 90.00 90 HIS A CA 1
ATOM 700 C C . HIS A 1 90 ? 9.879 -13.694 -30.915 1.00 90.00 90 HIS A C 1
ATOM 702 O O . HIS A 1 90 ? 9.621 -13.418 -32.091 1.00 90.00 90 HIS A O 1
ATOM 708 N N . ASN A 1 91 ? 10.598 -14.774 -30.589 1.00 92.38 91 ASN A N 1
ATOM 709 C CA . ASN A 1 91 ? 11.163 -15.751 -31.521 1.00 92.38 91 ASN A CA 1
ATOM 710 C C . ASN A 1 91 ? 12.045 -15.122 -32.622 1.00 92.38 91 ASN A C 1
ATOM 712 O O . ASN A 1 91 ? 12.123 -15.622 -33.751 1.00 92.38 91 ASN A O 1
ATOM 716 N N . ARG A 1 92 ? 12.717 -14.001 -32.325 1.00 93.12 92 ARG A N 1
ATOM 717 C CA . ARG A 1 92 ? 13.632 -13.336 -33.261 1.00 93.12 92 ARG A CA 1
ATOM 718 C C . ARG A 1 92 ? 15.018 -13.962 -33.148 1.00 93.12 92 ARG A C 1
ATOM 720 O O . ARG A 1 92 ? 15.676 -13.839 -32.128 1.00 93.12 92 ARG A O 1
ATOM 727 N N . LYS A 1 93 ? 15.498 -14.584 -34.229 1.00 93.19 93 LYS A N 1
ATOM 728 C CA . LYS A 1 93 ? 16.861 -15.155 -34.289 1.00 93.19 93 LYS A CA 1
ATOM 729 C C 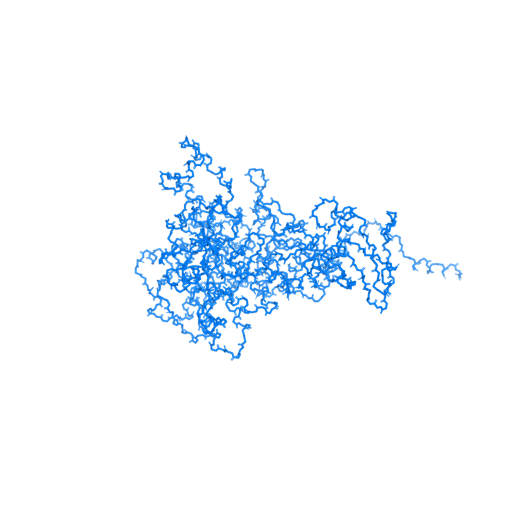. LYS A 1 93 ? 17.941 -14.110 -34.564 1.00 93.19 93 LYS A C 1
ATOM 731 O O . LYS A 1 93 ? 19.078 -14.258 -34.137 1.00 93.19 93 LYS A O 1
ATOM 736 N N . ARG A 1 94 ? 17.590 -13.064 -35.315 1.00 93.75 94 ARG A N 1
ATOM 737 C CA . ARG A 1 94 ? 18.473 -11.942 -35.640 1.00 93.75 94 ARG A CA 1
ATOM 738 C C . ARG A 1 94 ? 17.721 -10.636 -35.501 1.00 93.75 94 ARG A C 1
ATOM 740 O O . ARG A 1 94 ? 16.563 -10.551 -35.916 1.00 93.75 94 ARG A O 1
ATOM 747 N N . ILE A 1 95 ? 18.399 -9.631 -34.966 1.00 95.06 95 ILE A N 1
ATOM 748 C CA . ILE A 1 95 ? 17.853 -8.287 -34.790 1.00 95.06 95 ILE A CA 1
ATOM 749 C C . ILE A 1 95 ? 18.828 -7.233 -35.306 1.00 95.06 95 ILE A C 1
ATOM 751 O O . ILE A 1 95 ? 20.041 -7.447 -35.349 1.00 95.06 95 ILE A O 1
ATOM 755 N N . VAL A 1 96 ? 18.272 -6.085 -35.693 1.00 93.75 96 VAL A N 1
ATOM 756 C CA . VAL A 1 96 ? 19.031 -4.846 -35.849 1.00 93.75 96 VAL A CA 1
ATOM 757 C C . VAL A 1 96 ? 18.720 -3.980 -34.637 1.00 93.75 96 VAL A C 1
ATOM 759 O O . VAL A 1 96 ? 17.561 -3.621 -34.442 1.00 93.75 96 VAL A O 1
ATOM 762 N N . LEU A 1 97 ? 19.730 -3.684 -33.823 1.00 92.88 97 LEU A N 1
ATOM 763 C CA . LEU A 1 97 ? 19.581 -2.943 -32.571 1.00 92.88 97 LEU A CA 1
ATOM 764 C C . LEU A 1 97 ? 20.236 -1.564 -32.680 1.00 92.88 97 LEU A C 1
ATOM 766 O O . LEU A 1 97 ? 21.413 -1.462 -33.029 1.00 92.88 97 LEU A O 1
ATOM 770 N N . ASP A 1 98 ? 19.485 -0.507 -32.385 1.00 92.44 98 ASP A N 1
ATOM 771 C CA . ASP A 1 98 ? 20.012 0.858 -32.305 1.00 92.44 98 ASP A CA 1
ATOM 772 C C . ASP A 1 98 ? 20.819 1.058 -31.012 1.00 92.44 98 ASP A C 1
ATOM 774 O O . ASP A 1 98 ? 20.347 0.728 -29.926 1.00 92.44 98 ASP A O 1
ATOM 778 N N . GLU A 1 99 ? 22.003 1.674 -31.101 1.00 90.44 99 GLU A N 1
ATOM 779 C CA . GLU A 1 99 ? 22.848 2.006 -29.935 1.00 90.44 99 GLU A CA 1
ATOM 780 C C . GLU A 1 99 ? 22.092 2.855 -28.899 1.00 90.44 99 GLU A C 1
ATOM 782 O O . GLU A 1 99 ? 22.273 2.672 -27.698 1.00 90.44 99 GLU A O 1
ATOM 787 N N . ALA A 1 100 ? 21.167 3.705 -29.358 1.00 89.50 100 ALA A N 1
ATOM 788 C CA . ALA A 1 100 ? 20.325 4.541 -28.505 1.00 89.50 100 ALA A CA 1
ATOM 789 C C . ALA A 1 100 ? 19.456 3.744 -27.513 1.00 89.50 100 ALA A C 1
ATOM 791 O O . ALA A 1 100 ? 19.115 4.275 -26.461 1.00 89.50 100 ALA A O 1
ATOM 792 N N . ARG A 1 101 ? 19.114 2.479 -27.816 1.00 89.25 101 ARG A N 1
ATOM 793 C CA . ARG A 1 101 ? 18.400 1.584 -26.884 1.00 89.25 101 ARG A CA 1
ATOM 794 C C . ARG A 1 101 ? 19.295 1.099 -25.743 1.00 89.25 101 ARG A C 1
ATOM 796 O O . ARG A 1 101 ? 18.795 0.829 -24.660 1.00 89.25 101 ARG A O 1
ATOM 803 N N . LEU A 1 102 ? 20.604 1.012 -25.983 1.00 91.50 102 LEU A N 1
ATOM 804 C CA . LEU A 1 102 ? 21.598 0.589 -24.994 1.00 91.50 102 LEU A CA 1
ATOM 805 C C . LEU A 1 102 ? 22.072 1.757 -24.125 1.00 91.50 102 LEU A C 1
ATOM 807 O O . LEU A 1 102 ? 22.343 1.567 -22.942 1.00 91.50 102 LEU A O 1
ATOM 811 N N . THR A 1 103 ? 22.159 2.959 -24.703 1.00 90.69 103 THR A N 1
ATOM 812 C CA . THR A 1 103 ? 22.563 4.200 -24.018 1.00 90.69 103 THR A CA 1
ATOM 813 C C . THR A 1 103 ? 21.379 5.013 -23.495 1.00 90.69 103 THR A C 1
ATOM 815 O O . THR A 1 103 ? 21.528 6.203 -23.220 1.00 90.69 103 THR A O 1
ATOM 818 N N . GLU A 1 104 ? 20.184 4.426 -23.453 1.00 92.56 104 GLU A N 1
ATOM 819 C CA . GLU A 1 104 ? 18.980 5.121 -23.011 1.00 92.56 104 GLU A CA 1
ATOM 820 C C . GLU A 1 104 ? 19.160 5.633 -21.579 1.00 92.56 104 GLU A C 1
ATOM 822 O O . GLU A 1 104 ? 19.671 4.918 -20.713 1.00 92.56 104 GLU A O 1
ATOM 827 N N . ASN A 1 105 ? 18.738 6.875 -21.336 1.00 93.81 105 ASN A N 1
ATOM 828 C CA . ASN A 1 105 ? 18.746 7.476 -20.007 1.00 93.81 105 ASN A CA 1
ATOM 829 C C . ASN A 1 105 ? 18.009 6.544 -19.023 1.00 93.81 105 ASN A C 1
ATOM 831 O O . ASN A 1 105 ? 16.872 6.173 -19.314 1.00 93.81 105 ASN A O 1
ATOM 835 N N . PRO A 1 106 ? 18.611 6.164 -17.881 1.00 96.25 106 PRO A N 1
ATOM 836 C CA . PRO A 1 106 ? 18.018 5.177 -16.980 1.00 96.25 106 PRO A CA 1
ATOM 837 C C . PRO A 1 106 ? 16.683 5.622 -16.382 1.00 96.25 106 PRO A C 1
ATOM 839 O O . PRO A 1 106 ? 15.791 4.794 -16.217 1.00 96.25 106 PRO A O 1
ATOM 842 N N . VAL A 1 107 ? 16.499 6.925 -16.141 1.00 96.94 107 VAL A N 1
ATOM 843 C CA . VAL A 1 107 ? 15.224 7.472 -15.662 1.00 96.94 107 VAL A CA 1
ATOM 844 C C . VAL A 1 107 ? 14.138 7.321 -16.725 1.00 96.94 107 VAL A C 1
ATOM 846 O O . VAL A 1 107 ? 13.047 6.830 -16.434 1.00 96.94 107 VAL A O 1
ATOM 849 N N . ASP A 1 108 ? 14.449 7.695 -17.969 1.00 95.81 108 ASP A N 1
ATOM 850 C CA . ASP A 1 108 ? 13.504 7.581 -19.083 1.00 95.81 108 ASP A CA 1
ATOM 851 C C . ASP A 1 108 ? 13.215 6.107 -19.407 1.00 95.81 108 ASP A C 1
ATOM 853 O O . ASP A 1 108 ? 12.066 5.743 -19.661 1.00 95.81 108 ASP A O 1
ATOM 857 N N . ARG A 1 109 ? 14.235 5.239 -19.335 1.00 95.69 109 ARG A N 1
ATOM 858 C CA . ARG A 1 109 ? 14.117 3.794 -19.560 1.00 95.69 109 ARG A CA 1
ATOM 859 C C . ARG A 1 109 ? 13.194 3.150 -18.532 1.00 95.69 109 ARG A C 1
ATOM 861 O O . ARG A 1 109 ? 12.252 2.469 -18.934 1.00 95.69 109 ARG A O 1
ATOM 868 N N . LEU A 1 110 ? 13.423 3.388 -17.239 1.00 96.56 110 LEU A N 1
ATOM 869 C CA . LEU A 1 110 ? 12.592 2.835 -16.170 1.00 96.56 110 LEU A CA 1
ATOM 870 C C . LEU A 1 110 ? 11.151 3.356 -16.260 1.00 96.56 110 LEU A C 1
ATOM 872 O O . LEU A 1 110 ? 10.220 2.553 -16.280 1.00 96.56 110 LEU A O 1
ATOM 876 N N . SER A 1 111 ? 10.950 4.668 -16.432 1.00 97.62 111 SER A N 1
ATOM 877 C CA . SER A 1 111 ? 9.603 5.240 -16.608 1.00 97.62 111 SER A CA 1
ATOM 878 C C . SER A 1 111 ? 8.888 4.646 -17.832 1.00 97.62 111 SER A C 1
ATOM 880 O O . SER A 1 111 ? 7.717 4.265 -17.763 1.00 97.62 111 SER A O 1
ATOM 882 N N . ARG A 1 112 ? 9.600 4.463 -18.953 1.00 96.00 112 ARG A N 1
ATOM 883 C CA . ARG A 1 112 ? 9.056 3.829 -20.162 1.00 96.00 112 ARG A CA 1
ATOM 884 C C . ARG A 1 112 ? 8.698 2.359 -19.941 1.00 96.00 112 ARG A C 1
ATOM 886 O O . ARG A 1 112 ? 7.692 1.916 -20.499 1.00 96.00 112 ARG A O 1
ATOM 893 N N . MET A 1 113 ? 9.515 1.603 -19.205 1.00 95.44 113 MET A N 1
ATOM 894 C CA . MET A 1 113 ? 9.255 0.196 -18.872 1.00 95.44 113 MET A CA 1
ATOM 895 C C . MET A 1 113 ? 8.039 0.063 -17.960 1.00 95.44 113 MET A C 1
ATOM 897 O O . MET A 1 113 ? 7.175 -0.769 -18.238 1.00 95.44 113 MET A O 1
ATOM 901 N N . ILE A 1 114 ? 7.922 0.930 -16.951 1.00 97.12 114 ILE A N 1
ATOM 902 C CA . ILE A 1 114 ? 6.759 0.977 -16.063 1.00 97.12 114 ILE A CA 1
ATOM 903 C C . ILE A 1 114 ? 5.483 1.198 -16.880 1.00 97.12 114 ILE A C 1
ATOM 905 O O . ILE A 1 114 ? 4.598 0.339 -16.900 1.00 97.12 114 ILE A O 1
ATOM 909 N N . LYS A 1 115 ? 5.456 2.296 -17.643 1.00 96.00 115 LYS A N 1
ATOM 910 C CA . LYS A 1 115 ? 4.290 2.737 -18.410 1.00 96.00 115 LYS A CA 1
ATOM 911 C C . LYS A 1 115 ? 3.834 1.735 -19.470 1.00 96.00 115 LYS A C 1
ATOM 913 O O . LYS A 1 115 ? 2.644 1.501 -19.639 1.00 96.00 115 LYS A O 1
ATOM 918 N N . ASN A 1 116 ? 4.774 1.163 -20.222 1.00 93.50 116 ASN A N 1
ATOM 919 C CA . ASN A 1 116 ? 4.441 0.388 -21.423 1.00 93.50 116 ASN A CA 1
ATOM 920 C C . ASN A 1 116 ? 4.533 -1.129 -21.235 1.00 93.50 116 ASN A C 1
ATOM 922 O O . ASN A 1 116 ? 4.192 -1.871 -22.157 1.00 93.50 116 ASN A O 1
ATOM 926 N N . SER A 1 117 ? 5.050 -1.613 -20.106 1.00 92.44 117 SER A N 1
ATOM 927 C CA . SER A 1 117 ? 5.266 -3.049 -19.900 1.00 92.44 117 SER A CA 1
ATOM 928 C C . SER A 1 117 ? 4.875 -3.509 -18.506 1.00 92.44 117 SER A C 1
ATOM 930 O O . SER A 1 117 ? 4.069 -4.427 -18.401 1.00 92.44 117 SER A O 1
ATOM 932 N N . PHE A 1 118 ? 5.370 -2.880 -17.441 1.00 95.56 118 PHE A N 1
ATOM 933 C CA . PHE A 1 118 ? 5.174 -3.424 -16.095 1.00 95.56 118 PHE A CA 1
ATOM 934 C C . PHE A 1 118 ? 3.712 -3.390 -15.652 1.00 95.56 118 PHE A C 1
ATOM 936 O O . PHE A 1 118 ? 3.224 -4.399 -15.151 1.00 95.56 118 PHE A O 1
ATOM 943 N N . TRP A 1 119 ? 2.972 -2.305 -15.918 1.00 96.44 119 TRP A N 1
ATOM 944 C CA . TRP A 1 119 ? 1.530 -2.283 -15.634 1.00 96.44 119 TRP A CA 1
ATOM 945 C C . TRP A 1 119 ? 0.773 -3.391 -16.362 1.00 96.44 119 TRP A C 1
ATOM 947 O O . TRP A 1 119 ? -0.098 -4.040 -15.785 1.00 96.44 119 TRP A O 1
ATOM 957 N N . HIS A 1 120 ? 1.140 -3.664 -17.614 1.00 94.25 120 HIS A N 1
ATOM 958 C CA . HIS A 1 120 ? 0.537 -4.753 -18.371 1.00 94.25 120 HIS A CA 1
ATOM 959 C C . HIS A 1 120 ? 0.877 -6.121 -17.762 1.00 94.25 120 HIS A C 1
ATOM 961 O O . HIS A 1 120 ? -0.025 -6.927 -17.544 1.00 94.25 120 HIS A O 1
ATOM 967 N N . SER A 1 121 ? 2.145 -6.360 -17.416 1.00 91.88 121 SER A N 1
ATOM 968 C CA . SER A 1 121 ? 2.601 -7.606 -16.785 1.00 91.88 121 SER A CA 1
ATOM 969 C C . SER A 1 121 ? 1.970 -7.853 -15.414 1.00 91.88 121 SER A C 1
ATOM 971 O O . SER A 1 121 ? 1.720 -9.002 -15.063 1.00 91.88 121 SER A O 1
ATOM 973 N N . LEU A 1 122 ? 1.666 -6.798 -14.655 1.00 94.62 122 LEU A N 1
ATOM 974 C CA . LEU A 1 122 ? 0.984 -6.873 -13.358 1.00 94.62 122 LEU A CA 1
ATOM 975 C C . LEU A 1 122 ? -0.548 -6.946 -13.482 1.00 94.62 122 LEU A C 1
ATOM 977 O O . LEU A 1 122 ? -1.240 -7.095 -12.477 1.00 94.62 122 LEU A O 1
ATOM 981 N N . THR A 1 123 ? -1.108 -6.858 -14.691 1.00 95.12 123 THR A N 1
ATOM 982 C CA . THR A 1 123 ? -2.559 -6.939 -14.879 1.00 95.12 123 THR A CA 1
ATOM 983 C C . THR A 1 123 ? -3.050 -8.374 -14.673 1.00 95.12 123 THR A C 1
ATOM 985 O O . THR A 1 123 ? -2.499 -9.331 -15.223 1.00 95.12 123 THR A O 1
ATOM 988 N N . ARG A 1 124 ? -4.119 -8.541 -13.896 1.00 93.88 124 ARG A N 1
ATOM 989 C CA . ARG A 1 124 ? -4.847 -9.801 -13.706 1.00 93.88 124 ARG A CA 1
ATOM 990 C C . ARG A 1 124 ? -6.329 -9.606 -14.006 1.00 93.88 124 ARG A C 1
ATOM 992 O O . ARG A 1 124 ? -6.827 -8.487 -14.100 1.00 93.88 124 ARG A O 1
ATOM 999 N N . ARG A 1 125 ? -7.030 -10.724 -14.189 1.00 92.75 125 ARG A N 1
ATOM 1000 C CA . ARG A 1 125 ? -8.477 -10.786 -14.414 1.00 92.75 125 ARG A CA 1
ATOM 1001 C C . ARG A 1 125 ? -9.001 -12.111 -13.870 1.00 92.75 125 ARG A C 1
ATOM 1003 O O . ARG A 1 125 ? -8.347 -13.136 -14.047 1.00 92.75 125 ARG A O 1
ATOM 1010 N N . ILE A 1 126 ? -10.164 -12.106 -13.224 1.00 92.94 126 ILE A N 1
ATOM 1011 C CA . ILE A 1 126 ? -10.796 -13.330 -12.704 1.00 92.94 126 ILE A CA 1
ATOM 1012 C C . ILE A 1 126 ? -11.937 -13.707 -13.643 1.00 92.94 126 ILE A C 1
ATOM 1014 O O . ILE A 1 126 ? -13.096 -13.382 -13.424 1.00 92.94 126 ILE A O 1
ATOM 1018 N N . ASP A 1 127 ? -11.583 -14.332 -14.760 1.00 91.12 127 ASP A N 1
ATOM 1019 C CA . ASP A 1 127 ? -12.531 -14.853 -15.740 1.00 91.12 127 ASP A CA 1
ATOM 1020 C C . ASP A 1 127 ? -11.983 -16.122 -16.399 1.00 91.12 127 ASP A C 1
ATOM 1022 O O . ASP A 1 127 ? -10.913 -16.603 -16.029 1.00 91.12 127 ASP A O 1
ATOM 1026 N N . GLY A 1 128 ? -12.709 -16.694 -17.360 1.00 86.50 128 GLY A N 1
ATOM 1027 C CA . GLY A 1 128 ? -12.332 -17.968 -17.972 1.00 86.50 128 GLY A CA 1
ATOM 1028 C C . GLY A 1 128 ? -10.905 -18.021 -18.529 1.00 86.50 128 GLY A C 1
ATOM 1029 O O . GLY A 1 128 ? -10.288 -19.083 -18.487 1.00 86.50 128 GLY A O 1
ATOM 1030 N N . GLU A 1 129 ? -10.354 -16.910 -19.023 1.00 85.38 129 GLU A N 1
ATOM 1031 C CA . GLU A 1 129 ? -8.962 -16.834 -19.490 1.00 85.38 129 GLU A CA 1
ATOM 1032 C C . GLU A 1 129 ? -7.994 -16.602 -18.327 1.00 85.38 129 GLU A C 1
ATOM 1034 O O . GLU A 1 129 ? -7.020 -17.337 -18.183 1.00 85.38 129 GLU A O 1
ATOM 1039 N N . GLY A 1 130 ? -8.277 -15.618 -17.468 1.00 84.69 130 GLY A N 1
ATOM 1040 C CA . GLY A 1 130 ? -7.371 -15.241 -16.383 1.00 84.69 130 GLY A CA 1
ATOM 1041 C C . GLY A 1 130 ? -7.255 -16.284 -15.265 1.00 84.69 130 GLY A C 1
ATOM 1042 O O . GLY A 1 130 ? -6.220 -16.356 -14.599 1.00 84.69 130 GLY A O 1
ATOM 1043 N N . LEU A 1 131 ? -8.260 -17.155 -15.106 1.00 85.38 131 LEU A N 1
ATOM 1044 C CA . LEU A 1 131 ? -8.247 -18.250 -14.132 1.00 85.38 131 LEU A CA 1
ATOM 1045 C C . LEU A 1 131 ? -7.097 -19.244 -14.342 1.00 85.38 131 LEU A C 1
ATOM 1047 O O . LEU A 1 131 ? -6.628 -19.827 -13.370 1.00 85.38 131 LEU A O 1
ATOM 1051 N N . GLU A 1 132 ? -6.588 -19.416 -15.562 1.00 78.12 132 GLU A N 1
ATOM 1052 C CA . GLU A 1 132 ? -5.428 -20.289 -15.811 1.00 78.12 132 GLU A CA 1
ATOM 1053 C C . GLU A 1 132 ? -4.130 -19.742 -15.204 1.00 78.12 132 GLU A C 1
ATOM 1055 O O . GLU A 1 132 ? -3.240 -20.512 -14.856 1.00 78.12 132 GLU A O 1
ATOM 1060 N N . ILE A 1 133 ? -4.043 -18.420 -15.047 1.00 76.50 133 ILE A N 1
ATOM 1061 C CA . ILE A 1 133 ? -2.865 -17.725 -14.524 1.00 76.50 133 ILE A CA 1
ATOM 1062 C C . ILE A 1 133 ? -3.002 -17.521 -13.010 1.00 76.50 133 ILE A C 1
ATOM 1064 O O . ILE A 1 133 ? -2.073 -17.785 -12.253 1.00 76.50 133 ILE A O 1
ATOM 1068 N N . ILE A 1 134 ? -4.172 -17.068 -12.553 1.00 80.94 134 ILE A N 1
ATOM 1069 C CA . ILE A 1 134 ? -4.363 -16.555 -11.186 1.00 80.94 134 ILE A CA 1
ATOM 1070 C C . ILE A 1 134 ? -4.644 -17.646 -10.138 1.00 80.94 134 ILE A C 1
ATOM 1072 O O . ILE A 1 134 ? -4.512 -17.418 -8.936 1.00 80.94 134 ILE A O 1
ATOM 1076 N N . THR A 1 135 ? -5.040 -18.847 -10.568 1.00 74.62 135 THR A N 1
ATOM 1077 C CA . THR A 1 135 ? -5.414 -19.933 -9.647 1.00 74.62 135 THR A CA 1
ATOM 1078 C C . THR A 1 135 ? -4.235 -20.560 -8.911 1.00 74.62 135 THR A C 1
ATOM 1080 O O . THR A 1 135 ? -4.446 -21.206 -7.882 1.00 74.62 135 THR A O 1
ATOM 1083 N N . ALA A 1 136 ? -3.005 -20.350 -9.388 1.00 68.25 136 ALA A N 1
ATOM 1084 C CA . ALA A 1 136 ? -1.805 -20.759 -8.676 1.00 68.25 136 ALA A CA 1
ATOM 1085 C C . ALA A 1 136 ? -1.657 -19.938 -7.383 1.00 68.25 136 ALA A C 1
ATOM 1087 O O . ALA A 1 136 ? -1.516 -18.714 -7.414 1.00 68.25 136 ALA A O 1
ATOM 1088 N N . ASP A 1 137 ? -1.700 -20.627 -6.243 1.00 66.62 137 ASP A N 1
ATOM 1089 C CA . ASP A 1 137 ? -1.435 -20.048 -4.929 1.00 66.62 137 ASP A CA 1
ATOM 1090 C C . ASP A 1 137 ? -0.127 -20.617 -4.368 1.00 66.62 137 ASP A C 1
ATOM 1092 O O . ASP A 1 137 ? -0.127 -21.738 -3.848 1.00 66.62 137 ASP A O 1
ATOM 1096 N N . PRO A 1 138 ? 0.994 -19.881 -4.464 1.00 63.81 138 PRO A N 1
ATOM 1097 C CA . PRO A 1 138 ? 2.263 -20.341 -3.912 1.00 63.81 138 PRO A CA 1
ATOM 1098 C C . PRO A 1 138 ? 2.273 -20.354 -2.373 1.00 63.81 138 PRO A C 1
ATOM 1100 O O . PRO A 1 138 ? 3.205 -20.899 -1.788 1.00 63.81 138 PRO A O 1
ATOM 1103 N N . LYS A 1 139 ? 1.266 -19.766 -1.706 1.00 68.88 139 LYS A N 1
ATOM 1104 C CA . LYS A 1 139 ? 1.190 -19.623 -0.241 1.00 68.88 139 LYS A CA 1
ATOM 1105 C C . LYS A 1 139 ? 0.428 -20.780 0.422 1.00 68.88 139 LYS A C 1
ATOM 1107 O O . LYS A 1 139 ? 0.464 -20.928 1.642 1.00 68.88 139 LYS A O 1
ATOM 1112 N N . ASN A 1 140 ? -0.268 -21.613 -0.356 1.00 63.66 140 ASN A N 1
ATOM 1113 C CA . ASN A 1 140 ? -1.066 -22.718 0.173 1.00 63.66 140 ASN A CA 1
ATOM 1114 C C . ASN A 1 140 ? -0.196 -23.929 0.571 1.00 63.66 140 ASN A C 1
ATOM 1116 O O . ASN A 1 140 ? 0.644 -24.404 -0.190 1.00 63.66 140 ASN A O 1
ATOM 1120 N N . ARG A 1 141 ? -0.463 -24.476 1.763 1.00 58.69 141 ARG A N 1
ATOM 1121 C CA . ARG A 1 141 ? 0.262 -25.600 2.384 1.00 58.69 141 ARG A CA 1
ATOM 1122 C C . ARG A 1 141 ? -0.230 -26.989 1.951 1.00 58.69 141 ARG A C 1
ATOM 1124 O O . ARG A 1 141 ? 0.435 -27.987 2.223 1.00 58.69 141 ARG A O 1
ATOM 1131 N N . THR A 1 142 ? -1.403 -27.092 1.328 1.00 58.06 142 THR A N 1
ATOM 1132 C CA . THR A 1 142 ? -2.035 -28.388 1.028 1.00 58.06 142 THR A CA 1
ATOM 1133 C C . THR A 1 142 ? -1.596 -28.934 -0.335 1.00 58.06 142 THR A C 1
ATOM 1135 O O . THR A 1 142 ? -1.985 -28.459 -1.402 1.00 58.06 142 THR A O 1
ATOM 1138 N N . GLY A 1 143 ? -0.759 -29.975 -0.313 1.00 48.72 143 GLY A N 1
ATOM 1139 C CA . GLY A 1 143 ? -0.290 -30.655 -1.519 1.00 48.72 143 GLY A CA 1
ATOM 1140 C C . GLY A 1 143 ? -1.421 -31.415 -2.214 1.00 48.72 143 GLY A C 1
ATOM 1141 O O . GLY A 1 143 ? -1.761 -32.517 -1.794 1.00 48.72 143 GLY A O 1
ATOM 1142 N N . ARG A 1 144 ? -1.932 -30.853 -3.321 1.00 55.12 144 ARG A N 1
ATOM 1143 C CA . ARG A 1 144 ? -3.012 -31.364 -4.201 1.00 55.12 144 ARG A CA 1
ATOM 1144 C C . ARG A 1 144 ? -4.439 -30.977 -3.803 1.00 55.12 144 ARG A C 1
ATOM 1146 O O . ARG A 1 144 ? -5.308 -31.840 -3.695 1.00 55.12 144 ARG A O 1
ATOM 1153 N N . MET A 1 145 ? -4.716 -29.681 -3.725 1.00 61.38 145 MET A N 1
ATOM 1154 C CA . MET A 1 145 ? -6.089 -29.197 -3.859 1.00 61.38 145 MET A CA 1
ATOM 1155 C C . MET A 1 145 ? -6.356 -28.658 -5.259 1.00 61.38 145 MET A C 1
ATOM 1157 O O . MET A 1 145 ? -5.510 -28.015 -5.876 1.00 61.38 145 MET A O 1
ATOM 1161 N N . ASN A 1 146 ? -7.541 -28.978 -5.772 1.00 79.38 146 ASN A N 1
ATOM 1162 C CA . ASN A 1 146 ? -8.079 -28.363 -6.974 1.00 79.38 146 ASN A CA 1
ATOM 1163 C C . ASN A 1 146 ? -8.194 -26.843 -6.750 1.00 79.38 146 ASN A C 1
ATOM 1165 O O . ASN A 1 146 ? -8.635 -26.447 -5.667 1.00 79.38 146 ASN A O 1
ATOM 1169 N N . PRO A 1 147 ? -7.833 -25.998 -7.735 1.00 87.62 147 PRO A N 1
ATOM 1170 C CA . PRO A 1 147 ? -8.131 -24.574 -7.694 1.00 87.62 147 PRO A CA 1
ATOM 1171 C C . PRO A 1 147 ? -9.572 -24.305 -7.286 1.00 87.62 147 PRO A C 1
ATOM 1173 O O . PRO A 1 147 ? -10.483 -24.919 -7.837 1.00 87.62 147 PRO A O 1
ATOM 1176 N N . ARG A 1 148 ? -9.786 -23.380 -6.351 1.00 92.50 148 ARG A N 1
ATOM 1177 C CA . ARG A 1 148 ? -11.119 -23.045 -5.853 1.00 92.50 148 ARG A CA 1
ATOM 1178 C C . ARG A 1 148 ? -11.417 -21.564 -6.007 1.00 92.50 148 ARG A C 1
ATOM 1180 O O . ARG A 1 148 ? -10.565 -20.727 -5.707 1.00 92.50 148 ARG A O 1
ATOM 1187 N N . ILE A 1 149 ? -12.648 -21.264 -6.410 1.00 95.62 149 ILE A N 1
ATOM 1188 C CA . ILE A 1 149 ? -13.230 -19.927 -6.370 1.00 95.62 149 ILE A CA 1
ATOM 1189 C C . ILE A 1 149 ? -14.499 -19.927 -5.516 1.00 95.62 149 ILE A C 1
ATOM 1191 O O . ILE A 1 149 ? -15.365 -20.796 -5.646 1.00 95.62 149 ILE A O 1
ATOM 1195 N N . TYR A 1 150 ? -14.587 -18.945 -4.631 1.00 97.75 150 TYR A N 1
ATOM 1196 C CA . TYR A 1 150 ? -15.729 -18.667 -3.779 1.00 97.75 150 TYR A CA 1
ATOM 1197 C C . TYR A 1 150 ? -16.497 -17.470 -4.343 1.00 97.75 150 TYR A C 1
ATOM 1199 O O . TYR A 1 150 ? -15.922 -16.408 -4.577 1.00 97.75 150 TYR A O 1
ATOM 1207 N N . VAL A 1 151 ? -17.794 -17.648 -4.562 1.00 98.38 151 VAL A N 1
ATOM 1208 C CA . VAL A 1 151 ? -18.688 -16.652 -5.162 1.00 98.38 151 VAL A CA 1
ATOM 1209 C C . VAL A 1 151 ? -19.685 -16.172 -4.105 1.00 98.38 151 VAL A C 1
ATOM 1211 O O . VAL A 1 151 ? -20.223 -17.015 -3.383 1.00 98.38 151 VAL A O 1
ATOM 1214 N N . PRO A 1 152 ? -19.961 -14.863 -3.983 1.00 98.06 152 PRO A N 1
ATOM 1215 C CA . PRO A 1 152 ? -20.963 -14.360 -3.047 1.00 98.06 152 PRO A CA 1
ATOM 1216 C C . PRO A 1 152 ? -22.350 -14.982 -3.247 1.00 98.06 152 PRO A C 1
ATOM 1218 O O . PRO A 1 152 ? -22.785 -15.195 -4.377 1.00 98.06 152 PRO A O 1
ATOM 1221 N N . TYR A 1 153 ? -23.086 -15.187 -2.149 1.00 96.62 153 TYR A N 1
ATOM 1222 C CA . TYR A 1 153 ? -24.483 -15.650 -2.174 1.00 96.62 153 TYR A CA 1
ATOM 1223 C C . TYR A 1 153 ? -25.384 -14.807 -3.094 1.00 96.62 153 TYR A C 1
ATOM 1225 O O . TYR A 1 153 ? -26.236 -15.344 -3.798 1.00 96.62 153 TYR A O 1
ATOM 1233 N N . GLY A 1 154 ? -25.174 -13.486 -3.105 1.00 94.94 154 GLY A N 1
ATOM 1234 C CA . GLY A 1 154 ? -25.963 -12.531 -3.886 1.00 94.94 154 GLY A CA 1
ATOM 1235 C C . GLY A 1 154 ? -25.677 -12.506 -5.392 1.00 94.94 154 GLY A C 1
ATOM 1236 O O . GLY A 1 154 ? -26.278 -11.689 -6.078 1.00 94.94 154 GLY A O 1
ATOM 1237 N N . GLU A 1 155 ? -24.788 -13.363 -5.909 1.00 97.00 155 GLU A N 1
ATOM 1238 C CA . GLU A 1 155 ? -24.320 -13.339 -7.306 1.00 97.00 155 GLU A CA 1
ATOM 1239 C C . GLU A 1 155 ? -24.512 -14.708 -8.015 1.00 97.00 155 GLU A C 1
ATOM 1241 O O . GLU A 1 155 ? -23.542 -15.369 -8.410 1.00 97.00 155 GLU A O 1
ATOM 1246 N N . PRO A 1 156 ? -25.760 -15.194 -8.190 1.00 96.44 156 PRO A N 1
ATOM 1247 C CA . PRO A 1 156 ? -26.026 -16.518 -8.764 1.00 96.44 156 PRO A CA 1
ATOM 1248 C C . PRO A 1 156 ? -25.599 -16.652 -10.235 1.00 96.44 156 PRO A C 1
ATOM 1250 O O . PRO A 1 156 ? -25.155 -17.727 -10.646 1.00 96.44 156 PRO A O 1
ATOM 1253 N N . GLU A 1 157 ? -25.690 -15.578 -11.025 1.00 95.94 157 GLU A N 1
ATOM 1254 C CA . GLU A 1 157 ? -25.256 -15.566 -12.431 1.00 95.94 157 GLU A CA 1
ATOM 1255 C C . GLU A 1 157 ? -23.737 -15.732 -12.552 1.00 95.94 157 GLU A C 1
ATOM 1257 O O . GLU A 1 157 ? -23.249 -16.498 -13.386 1.00 95.94 157 GLU A O 1
ATOM 1262 N N . MET A 1 158 ? -22.984 -15.096 -11.652 1.00 97.25 158 MET A N 1
ATOM 1263 C CA . MET A 1 158 ? -21.536 -15.247 -11.550 1.00 97.25 158 MET A CA 1
ATOM 1264 C C . MET A 1 158 ? -21.142 -16.677 -11.158 1.00 97.25 158 MET A C 1
ATOM 1266 O O . MET A 1 158 ? -20.202 -17.248 -11.718 1.00 97.25 158 MET A O 1
ATOM 1270 N N . ALA A 1 159 ? -21.887 -17.298 -10.240 1.00 97.31 159 ALA A N 1
ATOM 1271 C CA . ALA A 1 159 ? -21.660 -18.693 -9.875 1.00 97.31 159 ALA A CA 1
ATOM 1272 C C . ALA A 1 159 ? -21.873 -19.630 -11.074 1.00 97.31 159 ALA A C 1
ATOM 1274 O O . ALA A 1 159 ? -21.073 -20.544 -11.290 1.00 97.31 159 ALA A O 1
ATOM 1275 N N . GLU A 1 160 ? -22.911 -19.398 -11.883 1.00 96.88 160 GLU A N 1
ATOM 1276 C CA . GLU A 1 160 ? -23.139 -20.196 -13.089 1.00 96.88 160 GLU A CA 1
ATOM 1277 C C . GLU A 1 160 ? -22.084 -19.944 -14.170 1.00 96.88 160 GLU A C 1
ATOM 1279 O O . GLU A 1 160 ? -21.640 -20.895 -14.817 1.00 96.88 160 GLU A O 1
ATOM 1284 N N . TYR A 1 161 ? -21.599 -18.707 -14.309 1.00 96.38 161 TYR A N 1
ATOM 1285 C CA . TYR A 1 161 ? -20.475 -18.389 -15.186 1.00 96.38 161 TYR A CA 1
ATOM 1286 C C . TYR A 1 161 ? -19.234 -19.227 -14.845 1.00 96.38 161 TYR A C 1
ATOM 1288 O O . TYR A 1 161 ? -18.693 -19.915 -15.714 1.00 96.38 161 TYR A O 1
ATOM 1296 N N . TYR A 1 162 ? -18.805 -19.255 -13.580 1.00 96.81 162 TYR A N 1
ATOM 1297 C CA . TYR A 1 162 ? -17.628 -20.043 -13.197 1.00 96.81 162 TYR A CA 1
ATOM 1298 C C . TYR A 1 162 ? -17.858 -21.552 -13.325 1.00 96.81 162 TYR A C 1
ATOM 1300 O O . TYR A 1 162 ? -16.939 -22.280 -13.705 1.00 96.81 162 TYR A O 1
ATOM 1308 N N . ARG A 1 163 ? -19.081 -22.047 -13.083 1.00 97.00 163 ARG A N 1
ATOM 1309 C CA . ARG A 1 163 ? -19.422 -23.457 -13.351 1.00 97.00 163 ARG A CA 1
ATOM 1310 C C . ARG A 1 163 ? -19.346 -23.782 -14.841 1.00 97.00 163 ARG A C 1
ATOM 1312 O O . ARG A 1 163 ? -18.874 -24.860 -15.195 1.00 97.00 163 ARG A O 1
ATOM 1319 N N . LYS A 1 164 ? -19.767 -22.865 -15.719 1.00 94.94 164 LYS A N 1
ATOM 1320 C CA . LYS A 1 164 ? -19.597 -22.996 -17.173 1.00 94.94 164 LYS A CA 1
ATOM 1321 C C . LYS A 1 164 ? -18.116 -23.065 -17.542 1.00 94.94 164 LYS A C 1
ATOM 1323 O O . LYS A 1 164 ? -17.730 -24.012 -18.221 1.00 94.94 164 LYS A O 1
ATOM 1328 N N . VAL A 1 165 ? -17.286 -22.164 -17.012 1.00 93.69 165 VAL A N 1
ATOM 1329 C CA . VAL A 1 165 ? -15.824 -22.200 -17.203 1.00 93.69 165 VAL A CA 1
ATOM 1330 C C . VAL A 1 165 ? -15.238 -23.541 -16.751 1.00 93.69 165 VAL A C 1
ATOM 1332 O O . VAL A 1 165 ? -14.466 -24.144 -17.491 1.00 93.69 165 VAL A O 1
ATOM 1335 N N . ALA A 1 166 ? -15.631 -24.055 -15.582 1.00 94.19 166 ALA A N 1
ATOM 1336 C CA . ALA A 1 166 ? -15.155 -25.345 -15.076 1.00 94.19 166 ALA A CA 1
ATOM 1337 C C . ALA A 1 166 ? -15.519 -26.525 -16.003 1.00 94.19 166 ALA A C 1
ATOM 1339 O O . ALA A 1 166 ? -14.724 -27.454 -16.155 1.00 94.19 166 ALA A O 1
ATOM 1340 N N . ARG A 1 167 ? -16.694 -26.482 -16.653 1.00 95.75 167 ARG A N 1
ATOM 1341 C CA . ARG A 1 167 ? -17.122 -27.481 -17.653 1.00 95.75 167 ARG A CA 1
ATOM 1342 C C . ARG A 1 167 ? -16.359 -27.354 -18.974 1.00 95.75 167 ARG A C 1
ATOM 1344 O O . ARG A 1 167 ? -16.022 -28.371 -19.571 1.00 95.75 167 ARG A O 1
ATOM 1351 N N . GLU A 1 168 ? -16.101 -26.131 -19.429 1.00 93.25 168 GLU A N 1
ATOM 1352 C CA . GLU A 1 168 ? -15.398 -25.849 -20.691 1.00 93.25 168 GLU A CA 1
ATOM 1353 C C . GLU A 1 168 ? -13.881 -26.074 -20.588 1.00 93.25 168 GLU A C 1
ATOM 1355 O O . GLU A 1 168 ? -13.237 -26.417 -21.579 1.00 93.25 168 GLU A O 1
ATOM 1360 N N . LYS A 1 169 ? -13.315 -25.928 -19.384 1.00 90.88 169 LYS A N 1
ATOM 1361 C CA . LYS A 1 169 ? -11.881 -26.063 -19.091 1.00 90.88 169 LYS A CA 1
ATOM 1362 C C . LYS A 1 169 ? -11.610 -27.107 -17.993 1.00 90.88 169 LYS A C 1
ATOM 1364 O O . LYS A 1 169 ? -11.103 -26.769 -16.918 1.00 90.88 169 LYS A O 1
ATOM 1369 N N . PRO A 1 170 ? -11.905 -28.400 -18.237 1.00 90.12 170 PRO A N 1
ATOM 1370 C CA . PRO A 1 170 ? -11.803 -29.447 -17.217 1.00 90.12 170 PRO A CA 1
ATOM 1371 C C . PRO A 1 170 ? -10.367 -29.693 -16.721 1.00 90.12 170 PRO A C 1
ATOM 1373 O O . PRO A 1 170 ? -10.186 -30.221 -15.625 1.00 90.12 170 PRO A O 1
ATOM 1376 N N . HIS A 1 171 ? -9.339 -29.290 -17.481 1.00 87.69 171 HIS A N 1
ATOM 1377 C CA . HIS A 1 171 ? -7.929 -29.400 -17.081 1.00 87.69 171 HIS A CA 1
ATOM 1378 C C . HIS A 1 171 ? -7.569 -28.516 -15.881 1.00 87.69 171 HIS A C 1
ATOM 1380 O O . HIS A 1 171 ? -6.686 -28.891 -15.112 1.00 87.69 171 HIS A O 1
ATOM 1386 N N . ILE A 1 172 ? -8.274 -27.395 -15.680 1.00 85.62 172 ILE A N 1
ATOM 1387 C CA . ILE A 1 172 ? -8.096 -26.527 -14.503 1.00 85.62 172 ILE A CA 1
ATOM 1388 C C . ILE A 1 172 ? -8.570 -27.249 -13.236 1.00 85.62 172 ILE A C 1
ATOM 1390 O O . ILE A 1 172 ? -8.005 -27.055 -12.162 1.00 85.62 172 ILE A O 1
ATOM 1394 N N . ARG A 1 173 ? -9.591 -28.113 -13.364 1.00 89.50 173 ARG A N 1
ATOM 1395 C CA . ARG A 1 173 ? -10.299 -28.756 -12.244 1.00 89.50 173 ARG A CA 1
ATOM 1396 C C . ARG A 1 173 ? -10.848 -27.732 -11.244 1.00 89.50 173 ARG A C 1
ATOM 1398 O O . ARG A 1 173 ? -10.770 -27.953 -10.043 1.00 89.50 173 ARG A O 1
ATOM 1405 N N . LEU A 1 174 ? -11.378 -26.615 -11.746 1.00 92.44 174 LEU A N 1
ATOM 1406 C CA . LEU A 1 174 ? -11.897 -25.524 -10.922 1.00 92.44 174 LEU A CA 1
ATOM 1407 C C . LEU A 1 174 ? -13.085 -25.985 -10.066 1.00 92.44 174 LEU A C 1
ATOM 1409 O O . LEU A 1 174 ? -14.089 -26.472 -10.586 1.00 92.44 174 LEU A O 1
ATOM 1413 N N . ASP A 1 175 ? -12.975 -25.778 -8.762 1.00 93.69 175 ASP A N 1
ATOM 1414 C CA . ASP A 1 175 ? -14.033 -25.977 -7.783 1.00 93.69 175 ASP A CA 1
ATOM 1415 C C . ASP A 1 175 ? -14.743 -24.646 -7.496 1.00 93.69 175 ASP A C 1
ATOM 1417 O O . ASP A 1 175 ? -14.106 -23.660 -7.121 1.00 93.69 175 ASP A O 1
ATOM 1421 N N . VAL A 1 176 ? -16.062 -24.608 -7.690 1.00 96.56 176 VAL A N 1
ATOM 1422 C CA . VAL A 1 176 ? -16.878 -23.392 -7.566 1.00 96.56 176 VAL A CA 1
ATOM 1423 C C . VAL A 1 176 ? -17.801 -23.531 -6.365 1.00 96.56 176 VAL A C 1
ATOM 1425 O O . VAL A 1 176 ? -18.723 -24.348 -6.372 1.00 96.56 176 VAL A O 1
ATOM 1428 N N . GLN A 1 177 ? -17.573 -22.702 -5.351 1.00 97.44 177 GLN A N 1
ATOM 1429 C CA . GLN A 1 177 ? -18.310 -22.718 -4.091 1.00 97.44 177 GLN A CA 1
ATOM 1430 C C . GLN A 1 177 ? -19.067 -21.404 -3.902 1.00 97.44 177 GLN A C 1
ATOM 1432 O O . GLN A 1 177 ? -18.547 -20.336 -4.209 1.00 97.44 177 GLN A O 1
ATOM 1437 N N . VAL A 1 178 ? -20.299 -21.471 -3.396 1.00 98.06 178 VAL A N 1
ATOM 1438 C CA . VAL A 1 178 ? -21.083 -20.275 -3.056 1.00 98.06 178 VAL A CA 1
ATOM 1439 C C . VAL A 1 178 ? -20.926 -20.009 -1.563 1.00 98.06 178 VAL A C 1
ATOM 1441 O O . VAL A 1 178 ? -21.094 -20.915 -0.747 1.00 98.06 178 VAL A O 1
ATOM 1444 N N . LEU A 1 179 ? -20.562 -18.780 -1.220 1.00 98.25 179 LEU A N 1
ATOM 1445 C CA . LEU A 1 179 ? -20.415 -18.316 0.154 1.00 98.25 179 LEU A CA 1
ATOM 1446 C C . LEU A 1 179 ? -21.783 -18.116 0.825 1.00 98.25 179 LEU A C 1
ATOM 1448 O O . LEU A 1 179 ? -22.775 -17.909 0.128 1.00 98.25 179 LEU A O 1
ATOM 1452 N N . PRO A 1 180 ? -21.857 -18.142 2.167 1.00 97.19 180 PRO A N 1
ATOM 1453 C CA . PRO A 1 180 ? -23.054 -17.731 2.897 1.00 97.19 180 PRO A CA 1
ATOM 1454 C C . PRO A 1 180 ? -23.283 -16.211 2.800 1.00 97.19 180 PRO A C 1
ATOM 1456 O O . PRO A 1 180 ? -22.408 -15.467 2.364 1.00 97.19 180 PRO A O 1
ATOM 1459 N N . GLU A 1 181 ? -24.452 -15.744 3.249 1.00 94.12 181 GLU A N 1
ATOM 1460 C CA . GLU A 1 181 ? -24.824 -14.315 3.259 1.00 94.12 181 GLU A CA 1
ATOM 1461 C C . GLU A 1 181 ? -23.884 -13.450 4.116 1.00 94.12 181 GLU A C 1
ATOM 1463 O O . GLU A 1 181 ? -23.593 -12.315 3.752 1.00 94.12 181 GLU A O 1
ATOM 1468 N N . LYS A 1 182 ? -23.362 -14.004 5.218 1.00 93.94 182 LYS A N 1
ATOM 1469 C CA . LYS A 1 182 ? -22.355 -13.367 6.077 1.00 93.94 182 LYS A CA 1
ATOM 1470 C C . LYS A 1 182 ? -21.015 -14.113 5.972 1.00 93.94 182 LYS A C 1
ATOM 1472 O O . LYS A 1 182 ? -20.712 -14.943 6.831 1.00 93.94 182 LYS A O 1
ATOM 1477 N N . PRO A 1 183 ? -20.230 -13.890 4.902 1.00 95.75 183 PRO A N 1
ATOM 1478 C CA . PRO A 1 183 ? -19.012 -14.657 4.643 1.00 95.75 183 PRO A CA 1
ATOM 1479 C C . PRO A 1 183 ? -17.840 -14.289 5.556 1.00 95.75 183 PRO A C 1
ATOM 1481 O O . PRO A 1 183 ? -16.871 -15.037 5.611 1.00 95.75 183 PRO A O 1
ATOM 1484 N N . ASP A 1 184 ? -17.909 -13.166 6.269 1.00 95.12 184 ASP A N 1
ATOM 1485 C CA . ASP A 1 184 ? -16.867 -12.698 7.182 1.00 95.12 184 ASP A CA 1
ATOM 1486 C C . ASP A 1 184 ? -17.022 -13.208 8.624 1.00 95.12 184 ASP A C 1
ATOM 1488 O O . ASP A 1 184 ? -16.272 -12.781 9.503 1.00 95.12 184 ASP A O 1
ATOM 1492 N N . ASP A 1 185 ? -17.947 -14.146 8.871 1.00 96.69 185 ASP A N 1
ATOM 1493 C CA . ASP A 1 185 ? -18.074 -14.825 10.161 1.00 96.69 185 ASP A CA 1
ATOM 1494 C C . ASP A 1 185 ? -16.770 -15.575 10.525 1.00 96.69 185 ASP A C 1
ATOM 1496 O O . ASP A 1 185 ? -16.345 -16.469 9.784 1.00 96.69 185 ASP A O 1
ATOM 1500 N N . PRO A 1 186 ? -16.126 -15.273 11.669 1.00 95.44 186 PRO A N 1
ATOM 1501 C CA . PRO A 1 186 ? -14.821 -15.846 11.996 1.00 95.44 186 PRO A CA 1
ATOM 1502 C C . PRO A 1 186 ? -14.798 -17.369 12.153 1.00 95.44 186 PRO A C 1
ATOM 1504 O O . PRO A 1 186 ? -13.770 -18.000 11.888 1.00 95.44 186 PRO A O 1
ATOM 1507 N N . VAL A 1 187 ? -15.908 -17.983 12.580 1.00 95.31 187 VAL A N 1
ATOM 1508 C CA . VAL A 1 187 ? -16.007 -19.443 12.719 1.00 95.31 187 VAL A CA 1
ATOM 1509 C C . VAL A 1 187 ? -16.086 -20.085 11.339 1.00 95.31 187 VAL A C 1
ATOM 1511 O O . VAL A 1 187 ? -15.377 -21.060 11.072 1.00 95.31 187 VAL A O 1
ATOM 1514 N N . PHE A 1 188 ? -16.893 -19.509 10.448 1.00 95.69 188 PHE A N 1
ATOM 1515 C CA . PHE A 1 188 ? -16.975 -19.933 9.058 1.00 95.69 188 PHE A CA 1
ATOM 1516 C C . PHE A 1 188 ? -15.631 -19.779 8.341 1.00 95.69 188 PHE A C 1
ATOM 1518 O O . PHE A 1 188 ? -15.151 -20.750 7.761 1.00 95.69 188 PHE A O 1
ATOM 1525 N N . VAL A 1 189 ? -14.973 -18.621 8.433 1.00 95.75 189 VAL A N 1
ATOM 1526 C CA . VAL A 1 189 ? -13.680 -18.380 7.768 1.00 95.75 189 VAL A CA 1
ATOM 1527 C C . VAL A 1 189 ? -12.617 -19.370 8.241 1.00 95.75 189 VAL A C 1
ATOM 1529 O O . VAL A 1 189 ? -11.926 -19.959 7.412 1.00 95.75 189 VAL A O 1
ATOM 1532 N N . LYS A 1 190 ? -12.549 -19.653 9.550 1.00 93.62 190 LYS A N 1
ATOM 1533 C CA . LYS A 1 190 ? -11.653 -20.685 10.096 1.00 93.62 190 LYS A CA 1
ATOM 1534 C C . LYS A 1 190 ? -11.926 -22.070 9.496 1.00 93.62 190 LYS A C 1
ATOM 1536 O O . LYS A 1 190 ? -10.988 -22.817 9.231 1.00 93.62 190 LYS A O 1
ATOM 1541 N N . SER A 1 191 ? -13.193 -22.408 9.235 1.00 93.06 191 SER A N 1
ATOM 1542 C CA . SER A 1 191 ? -13.569 -23.682 8.598 1.00 93.06 191 SER A CA 1
ATOM 1543 C C . SER A 1 191 ? -13.105 -23.814 7.139 1.00 93.06 191 SER A C 1
ATOM 1545 O O . SER A 1 191 ? -13.163 -24.908 6.583 1.00 93.06 191 SER A O 1
ATOM 1547 N N . LEU A 1 192 ? -12.640 -22.718 6.523 1.00 93.25 192 LEU A N 1
ATOM 1548 C CA . LEU A 1 192 ? -12.080 -22.698 5.171 1.00 93.25 192 LEU A CA 1
ATOM 1549 C C . LEU A 1 192 ? -10.550 -22.839 5.148 1.00 93.25 192 LEU A C 1
ATOM 1551 O O . LEU A 1 192 ? -9.970 -22.855 4.062 1.00 93.25 192 LEU A O 1
ATOM 1555 N N . ASN A 1 193 ? -9.879 -22.930 6.303 1.00 90.50 193 ASN A N 1
ATOM 1556 C CA . ASN A 1 193 ? -8.412 -22.977 6.377 1.00 90.50 193 ASN A CA 1
ATOM 1557 C C . ASN A 1 193 ? -7.811 -24.195 5.651 1.00 90.50 193 ASN A C 1
ATOM 1559 O O . ASN A 1 193 ? -6.731 -24.091 5.075 1.00 90.50 193 ASN A O 1
ATOM 1563 N N . ASP A 1 194 ? -8.511 -25.334 5.638 1.00 87.88 194 ASP A N 1
ATOM 1564 C CA . ASP A 1 194 ? -8.125 -26.553 4.907 1.00 87.88 194 ASP A CA 1
ATOM 1565 C C . ASP A 1 194 ? -8.554 -26.531 3.429 1.00 87.88 194 ASP A C 1
ATOM 1567 O O . ASP A 1 194 ? -8.323 -27.486 2.691 1.00 87.88 194 ASP A O 1
ATOM 1571 N N . LYS A 1 195 ? -9.218 -25.452 3.009 1.00 91.12 195 LYS A N 1
ATOM 1572 C CA . LYS A 1 195 ? -9.998 -25.314 1.777 1.00 91.12 195 LYS A CA 1
ATOM 1573 C C . LYS A 1 195 ? -9.847 -23.905 1.174 1.00 91.12 195 LYS A C 1
ATOM 1575 O O . LYS A 1 195 ? -10.859 -23.271 0.844 1.00 91.12 195 LYS A O 1
ATOM 1580 N N . PRO A 1 196 ? -8.619 -23.376 1.027 1.00 91.31 196 PRO A N 1
ATOM 1581 C CA . PRO A 1 196 ? -8.425 -22.009 0.570 1.00 91.31 196 PRO A CA 1
ATOM 1582 C C . PRO A 1 196 ? -8.893 -21.832 -0.878 1.00 91.31 196 PRO A C 1
ATOM 1584 O O . PRO A 1 196 ? -8.882 -22.768 -1.680 1.00 91.31 196 PRO A O 1
ATOM 1587 N N . GLY A 1 197 ? -9.305 -20.617 -1.222 1.00 92.06 197 GLY A N 1
ATOM 1588 C CA . GLY A 1 197 ? -9.739 -20.285 -2.574 1.00 92.06 197 GLY A CA 1
ATOM 1589 C C . GLY A 1 197 ? -9.704 -18.789 -2.844 1.00 92.06 197 GLY A C 1
ATOM 1590 O O . GLY A 1 197 ? -9.668 -17.977 -1.915 1.00 92.06 197 GLY A O 1
ATOM 1591 N N . LEU A 1 198 ? -9.711 -18.439 -4.128 1.00 94.12 198 LEU A N 1
ATOM 1592 C CA . LEU A 1 198 ? -9.915 -17.066 -4.581 1.00 94.12 198 LEU A CA 1
ATOM 1593 C C . LEU A 1 198 ? -11.334 -16.620 -4.249 1.00 94.12 198 LEU A C 1
ATOM 1595 O O . LEU A 1 198 ? -12.268 -17.421 -4.293 1.00 94.12 198 LEU A O 1
ATOM 1599 N N . LEU A 1 199 ? -11.495 -15.339 -3.956 1.00 97.06 199 LEU A N 1
ATOM 1600 C CA . LEU A 1 199 ? -12.801 -14.703 -3.880 1.00 97.06 199 LEU A CA 1
ATOM 1601 C C . LEU A 1 199 ? -13.120 -14.093 -5.239 1.00 97.06 199 LEU A C 1
ATOM 1603 O O . LEU A 1 199 ? -12.257 -13.484 -5.873 1.00 97.06 199 LEU A O 1
ATOM 1607 N N . ALA A 1 200 ? -14.352 -14.272 -5.699 1.00 97.56 200 ALA A N 1
ATOM 1608 C CA . ALA A 1 200 ? -14.805 -13.602 -6.902 1.00 97.56 200 ALA A CA 1
ATOM 1609 C C . ALA A 1 200 ? -14.789 -12.077 -6.700 1.00 97.56 200 ALA A C 1
ATOM 1611 O O . ALA A 1 200 ? -15.003 -11.588 -5.590 1.00 97.56 200 ALA A O 1
ATOM 1612 N N . LEU A 1 201 ? -14.540 -11.339 -7.777 1.00 97.88 201 LEU A N 1
ATOM 1613 C CA . LEU A 1 201 ? -14.543 -9.878 -7.803 1.00 97.88 201 LEU A CA 1
ATOM 1614 C C . LEU A 1 201 ? -15.525 -9.377 -8.867 1.00 97.88 201 LEU A C 1
ATOM 1616 O O . LEU A 1 201 ? -16.062 -10.168 -9.645 1.00 97.88 201 LEU A O 1
ATOM 1620 N N . ALA A 1 202 ? -15.728 -8.058 -8.909 1.00 97.75 202 ALA A N 1
ATOM 1621 C CA . ALA A 1 202 ? -16.606 -7.409 -9.878 1.00 97.75 202 ALA A CA 1
ATOM 1622 C C . ALA A 1 202 ? -16.366 -7.893 -11.323 1.00 97.75 202 ALA A C 1
ATOM 1624 O O . ALA A 1 202 ? -15.233 -7.962 -11.815 1.00 97.75 202 ALA A O 1
ATOM 1625 N N . MET A 1 203 ? -17.464 -8.196 -12.010 1.00 97.25 203 MET A N 1
ATOM 1626 C CA . MET A 1 203 ? -17.499 -8.541 -13.428 1.00 97.25 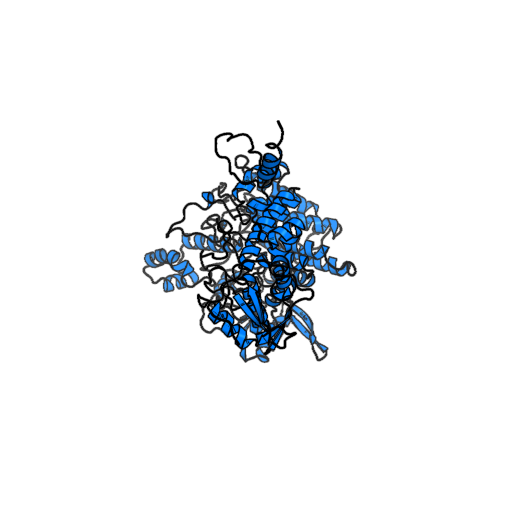203 MET A CA 1
ATOM 1627 C C . MET A 1 203 ? -18.417 -7.565 -14.158 1.00 97.25 203 MET A C 1
ATOM 1629 O O . MET A 1 203 ? -19.308 -6.969 -13.558 1.00 97.25 203 MET A O 1
ATOM 1633 N N . GLN A 1 204 ? -18.212 -7.426 -15.461 1.00 94.75 204 GLN A N 1
ATOM 1634 C CA . GLN A 1 204 ? -19.075 -6.640 -16.336 1.00 94.75 204 GLN A CA 1
ATOM 1635 C C . GLN A 1 204 ? -19.842 -7.553 -17.296 1.00 94.75 204 GLN A C 1
ATOM 1637 O O . GLN A 1 204 ? -19.312 -8.570 -17.756 1.00 94.75 204 GLN A O 1
ATOM 1642 N N . GLU A 1 205 ? -21.077 -7.172 -17.616 1.00 93.88 205 GLU A N 1
ATOM 1643 C CA . GLU A 1 205 ? -21.867 -7.819 -18.663 1.00 93.88 205 GLU A CA 1
ATOM 1644 C C . GLU A 1 205 ? -21.325 -7.410 -20.042 1.00 93.88 205 GLU A C 1
ATOM 1646 O O . GLU A 1 205 ? -21.102 -6.231 -20.319 1.00 93.88 205 GLU A O 1
ATOM 1651 N N . VAL A 1 206 ? -21.091 -8.390 -20.911 1.00 93.88 206 VAL A N 1
ATOM 1652 C CA . VAL A 1 206 ? -20.654 -8.196 -22.298 1.00 93.88 206 VAL A CA 1
ATOM 1653 C C . VAL A 1 206 ? -21.444 -9.112 -23.228 1.00 93.88 206 VAL A C 1
ATOM 1655 O O . VAL A 1 206 ? -21.974 -10.137 -22.805 1.00 93.88 206 VAL A O 1
ATOM 1658 N N . LEU A 1 207 ? -21.496 -8.769 -24.514 1.00 91.69 207 LEU A N 1
ATOM 1659 C CA . LEU A 1 207 ? -22.010 -9.671 -25.543 1.00 91.69 207 LEU A CA 1
ATOM 1660 C C . LEU A 1 207 ? -20.885 -10.590 -26.026 1.00 91.69 207 LEU A C 1
ATOM 1662 O O . LEU A 1 207 ? -19.782 -10.125 -26.324 1.00 91.69 207 LEU A O 1
ATOM 1666 N N . ASP A 1 208 ? -21.153 -11.890 -26.089 1.00 84.88 208 ASP A N 1
ATOM 1667 C CA . ASP A 1 208 ? -20.224 -12.868 -26.643 1.00 84.88 208 ASP A CA 1
ATOM 1668 C C . ASP A 1 208 ? -20.201 -12.833 -28.186 1.00 84.88 208 ASP A C 1
ATOM 1670 O O . ASP A 1 208 ? -20.916 -12.067 -28.836 1.00 84.88 208 ASP A O 1
ATOM 1674 N N . ALA A 1 209 ? -19.376 -13.684 -28.805 1.00 83.00 209 ALA A N 1
ATOM 1675 C CA . ALA A 1 209 ? -19.254 -13.757 -30.265 1.00 83.00 209 ALA A CA 1
ATOM 1676 C C . ALA A 1 209 ? -20.559 -14.156 -30.990 1.00 83.00 209 ALA A C 1
ATOM 1678 O O . ALA A 1 209 ? -20.647 -14.012 -32.209 1.00 83.00 209 ALA A O 1
ATOM 1679 N N . LYS A 1 210 ? -21.558 -14.673 -30.264 1.00 84.50 210 LYS A N 1
ATOM 1680 C CA . LYS A 1 210 ? -22.882 -15.054 -30.770 1.00 84.50 210 LYS A CA 1
ATOM 1681 C C . LYS A 1 210 ? -23.947 -13.992 -30.472 1.00 84.50 210 LYS A C 1
ATOM 1683 O O . LYS A 1 210 ? -25.088 -14.159 -30.895 1.00 84.50 210 LYS A O 1
ATOM 1688 N N . GLY A 1 211 ? -23.582 -12.902 -29.794 1.00 85.56 211 GLY A N 1
ATOM 1689 C CA . GLY A 1 211 ? -24.503 -11.852 -29.364 1.00 85.56 211 GLY A CA 1
ATOM 1690 C C . GLY A 1 211 ? -25.289 -12.201 -28.097 1.00 85.56 211 GLY A C 1
ATOM 1691 O O . GLY A 1 211 ? -26.258 -11.512 -27.787 1.00 85.56 211 GLY A O 1
ATOM 1692 N N . GLU A 1 212 ? -24.902 -13.251 -27.368 1.00 87.94 212 GLU A N 1
ATOM 1693 C CA . GLU A 1 212 ? -25.516 -13.631 -26.094 1.00 87.94 212 GLU A CA 1
ATOM 1694 C C . GLU A 1 212 ? -24.837 -12.890 -24.934 1.00 87.94 212 GLU A C 1
ATOM 1696 O O . GLU A 1 212 ? -23.628 -12.655 -24.945 1.00 87.94 212 GLU A O 1
ATOM 1701 N N . LYS A 1 213 ? -25.610 -12.517 -23.908 1.00 91.25 213 LYS A N 1
ATOM 1702 C CA . LYS A 1 213 ? -25.068 -11.887 -22.698 1.00 91.25 213 LYS A CA 1
ATOM 1703 C C . LYS A 1 213 ? -24.197 -12.879 -21.923 1.00 91.25 213 LYS A C 1
ATOM 1705 O O . LYS A 1 213 ? -24.620 -13.996 -21.635 1.00 91.25 213 LYS A O 1
ATOM 1710 N N . THR A 1 214 ? -22.996 -12.456 -21.550 1.00 92.69 214 THR A N 1
ATOM 1711 C CA . THR A 1 214 ? -22.068 -13.200 -20.692 1.00 92.69 214 THR A CA 1
ATOM 1712 C C . THR A 1 214 ? -21.331 -12.245 -19.757 1.00 92.69 214 THR A C 1
ATOM 1714 O O . THR A 1 214 ? -21.342 -11.032 -19.946 1.00 92.69 214 THR A O 1
ATOM 1717 N N . LEU A 1 215 ? -20.646 -12.790 -18.755 1.00 94.62 215 LEU A N 1
ATOM 1718 C CA . LEU A 1 215 ? -19.790 -12.019 -17.862 1.00 94.62 215 LEU A CA 1
ATOM 1719 C C . LEU A 1 215 ? -18.339 -12.014 -18.347 1.00 94.62 215 LEU A C 1
ATOM 1721 O O . LEU A 1 215 ? -17.836 -13.005 -18.888 1.00 94.62 215 LEU A O 1
ATOM 1725 N N . LYS A 1 216 ? -17.656 -10.895 -18.111 1.00 94.94 216 LYS A N 1
ATOM 1726 C CA . LYS A 1 216 ? -16.212 -10.736 -18.288 1.00 94.94 216 LYS A CA 1
ATOM 1727 C C . LYS A 1 216 ? -15.618 -10.108 -17.036 1.00 94.94 216 LYS A C 1
ATOM 1729 O O . LYS A 1 216 ? -16.163 -9.141 -16.511 1.00 94.94 216 LYS A O 1
ATOM 1734 N N . GLY A 1 217 ? -14.508 -10.660 -16.559 1.00 95.00 217 GLY A N 1
ATOM 1735 C CA . GLY A 1 217 ? -13.830 -10.125 -15.382 1.00 95.00 217 GLY A CA 1
ATOM 1736 C C . GLY A 1 217 ? -13.350 -8.702 -15.644 1.00 95.00 217 GLY A C 1
ATOM 1737 O O . GLY A 1 217 ? -12.845 -8.400 -16.729 1.00 95.00 217 GLY A O 1
ATOM 1738 N N . ILE A 1 218 ? -13.500 -7.824 -14.661 1.00 96.88 218 ILE A N 1
ATOM 1739 C CA . ILE A 1 218 ? -12.873 -6.506 -14.712 1.00 96.88 218 ILE A CA 1
ATOM 1740 C C . ILE A 1 218 ? -11.373 -6.695 -14.392 1.00 96.88 218 ILE A C 1
ATOM 1742 O O . ILE A 1 218 ? -11.041 -7.492 -13.509 1.00 96.88 218 ILE A O 1
ATOM 1746 N N . PRO A 1 219 ? -10.447 -6.093 -15.164 1.00 96.88 219 PRO A N 1
ATOM 1747 C CA . PRO A 1 219 ? -9.021 -6.239 -14.906 1.00 96.88 219 PRO A CA 1
ATOM 1748 C C . PRO A 1 219 ? -8.553 -5.312 -13.778 1.00 96.88 219 PRO A C 1
ATOM 1750 O O . PRO A 1 219 ? -9.044 -4.191 -13.656 1.00 96.88 219 PRO A O 1
ATOM 1753 N N . PHE A 1 220 ? -7.547 -5.763 -13.032 1.00 97.50 220 PHE A N 1
ATOM 1754 C CA . PHE A 1 220 ? -6.897 -5.023 -11.946 1.00 97.50 220 PHE A CA 1
ATOM 1755 C C . PHE A 1 220 ? -5.389 -5.281 -11.928 1.00 97.50 220 PHE A C 1
ATOM 1757 O O . PHE A 1 220 ? -4.902 -6.170 -12.627 1.00 97.50 220 PHE A O 1
ATOM 1764 N N . ILE A 1 221 ? -4.651 -4.514 -11.126 1.00 97.12 221 ILE A N 1
ATOM 1765 C CA . ILE A 1 221 ? -3.201 -4.650 -10.970 1.00 97.12 221 ILE A CA 1
ATOM 1766 C C . ILE A 1 221 ? -2.881 -5.335 -9.638 1.00 97.12 221 ILE A C 1
ATOM 1768 O O . ILE A 1 221 ? -3.450 -4.983 -8.608 1.00 97.12 221 ILE A O 1
ATOM 1772 N N . VAL A 1 222 ? -1.962 -6.302 -9.657 1.00 95.56 222 VAL A N 1
ATOM 1773 C CA . VAL A 1 222 ? -1.418 -6.932 -8.440 1.00 95.56 222 VAL A CA 1
ATOM 1774 C C . VAL A 1 222 ? -0.116 -6.259 -7.990 1.00 95.56 222 VAL A C 1
ATOM 1776 O O . VAL A 1 222 ? 0.545 -5.621 -8.813 1.00 95.56 222 VAL A O 1
ATOM 1779 N N . PRO A 1 223 ? 0.320 -6.438 -6.728 1.00 93.44 223 PRO A N 1
ATOM 1780 C CA . PRO A 1 223 ? 1.627 -5.950 -6.282 1.00 93.44 223 PRO A CA 1
ATOM 1781 C C . PRO A 1 223 ? 2.806 -6.535 -7.082 1.00 93.44 223 PRO A C 1
ATOM 1783 O O . PRO A 1 223 ? 3.730 -5.804 -7.420 1.00 93.44 223 PRO A O 1
ATOM 1786 N N . GLY A 1 224 ? 2.758 -7.820 -7.450 1.00 87.00 224 GLY A N 1
ATOM 1787 C CA . GLY A 1 224 ? 3.796 -8.502 -8.239 1.00 87.00 224 GLY A CA 1
ATOM 1788 C C . GLY A 1 224 ? 4.414 -9.707 -7.530 1.00 87.00 224 GLY A C 1
ATOM 1789 O O . GLY A 1 224 ? 4.017 -10.072 -6.422 1.00 87.00 224 GLY A O 1
ATOM 1790 N N . ALA A 1 225 ? 5.380 -10.359 -8.177 1.00 80.25 225 ALA A N 1
ATOM 1791 C CA . ALA A 1 225 ? 6.050 -11.561 -7.693 1.00 80.25 225 ALA A CA 1
ATOM 1792 C C . ALA A 1 225 ? 5.059 -12.684 -7.318 1.00 80.25 225 ALA A C 1
ATOM 1794 O O . ALA A 1 225 ? 4.339 -13.214 -8.164 1.00 80.25 225 ALA A O 1
ATOM 1795 N N . ARG A 1 226 ? 5.009 -13.075 -6.040 1.00 74.81 226 ARG A N 1
ATOM 1796 C CA . ARG A 1 226 ? 4.154 -14.167 -5.546 1.00 74.81 226 ARG A CA 1
ATOM 1797 C C . ARG A 1 226 ? 2.690 -13.767 -5.302 1.00 74.81 226 ARG A C 1
ATOM 1799 O O . ARG A 1 226 ? 1.896 -14.612 -4.884 1.00 74.81 226 ARG A O 1
ATOM 1806 N N . PHE A 1 227 ? 2.342 -12.491 -5.474 1.00 81.31 227 PHE A N 1
ATOM 1807 C CA . PHE A 1 227 ? 1.021 -11.943 -5.170 1.00 81.31 227 PHE A CA 1
ATOM 1808 C C . PHE A 1 227 ? 0.147 -11.932 -6.428 1.00 81.31 227 PHE A C 1
ATOM 1810 O O . PHE A 1 227 ? 0.402 -11.186 -7.367 1.00 81.31 227 PHE A O 1
ATOM 1817 N N . ASN A 1 228 ? -0.890 -12.772 -6.442 1.00 85.75 228 ASN A N 1
ATOM 1818 C CA . ASN A 1 228 ? -1.833 -12.907 -7.561 1.00 85.75 228 ASN A CA 1
ATOM 1819 C C . ASN A 1 228 ? -3.227 -12.359 -7.221 1.00 85.75 228 ASN A C 1
ATOM 1821 O O . ASN A 1 228 ? -4.161 -12.509 -7.998 1.00 85.75 228 ASN A O 1
ATOM 1825 N N . GLU A 1 229 ? -3.383 -11.755 -6.051 1.00 89.94 229 GLU A N 1
ATOM 1826 C CA . GLU A 1 229 ? -4.643 -11.246 -5.526 1.00 89.94 229 GLU A CA 1
ATOM 1827 C C . GLU A 1 229 ? -4.716 -9.725 -5.642 1.00 89.94 229 GLU A C 1
ATOM 1829 O O . GLU A 1 229 ? -3.686 -9.049 -5.646 1.00 89.94 229 GLU A O 1
ATOM 1834 N N . LEU A 1 230 ? -5.933 -9.181 -5.681 1.00 96.00 230 LEU A N 1
ATOM 1835 C CA . LEU A 1 230 ? -6.135 -7.756 -5.429 1.00 96.00 230 LEU A CA 1
ATOM 1836 C C . LEU A 1 230 ? -5.806 -7.497 -3.956 1.00 96.00 230 LEU A C 1
ATOM 1838 O O . LEU A 1 230 ? -6.380 -8.170 -3.104 1.00 96.00 230 LEU A O 1
ATOM 1842 N N . TYR A 1 231 ? -4.894 -6.565 -3.678 1.00 97.44 231 TYR A N 1
ATOM 1843 C CA . TYR A 1 231 ? -4.546 -6.105 -2.329 1.00 97.44 231 TYR A CA 1
ATOM 1844 C C . TYR A 1 231 ? -5.118 -4.706 -2.096 1.00 97.44 231 TYR A C 1
ATOM 1846 O O . TYR A 1 231 ? -5.147 -3.896 -3.022 1.00 97.44 231 TYR A O 1
ATOM 1854 N N . ASN A 1 232 ? -5.561 -4.406 -0.877 1.00 97.62 232 ASN A N 1
ATOM 1855 C CA . ASN A 1 232 ? -6.248 -3.150 -0.563 1.00 97.62 232 ASN A CA 1
ATOM 1856 C C . ASN A 1 232 ? -5.339 -1.920 -0.738 1.00 97.62 232 ASN A C 1
ATOM 1858 O O . ASN A 1 232 ? -5.412 -1.213 -1.743 1.00 97.62 232 ASN A O 1
ATOM 1862 N N . TRP A 1 233 ? -4.452 -1.659 0.222 1.00 97.88 233 TRP A N 1
ATOM 1863 C CA . TRP A 1 233 ? -3.730 -0.384 0.270 1.00 97.88 233 TRP A CA 1
ATOM 1864 C C . TRP A 1 233 ? -2.678 -0.239 -0.846 1.00 97.88 233 TRP A C 1
ATOM 1866 O O . TRP A 1 233 ? -2.451 0.871 -1.326 1.00 97.88 233 TRP A O 1
ATOM 1876 N N . ASP A 1 234 ? -2.104 -1.342 -1.346 1.00 97.94 234 ASP A N 1
ATOM 1877 C CA . ASP A 1 234 ? -1.238 -1.360 -2.528 1.00 97.94 234 ASP A CA 1
ATOM 1878 C C . ASP A 1 234 ? -1.947 -0.746 -3.740 1.00 97.94 234 ASP A C 1
ATOM 1880 O O . ASP A 1 234 ? -1.355 0.051 -4.472 1.00 97.94 234 ASP A O 1
ATOM 1884 N N . SER A 1 235 ? -3.232 -1.068 -3.931 1.00 98.62 235 SER A N 1
ATOM 1885 C CA . SER A 1 235 ? -4.019 -0.587 -5.070 1.00 98.62 235 SER A CA 1
ATOM 1886 C C . SER A 1 235 ? -4.212 0.924 -5.060 1.00 98.62 235 SER A C 1
ATOM 1888 O O . SER A 1 235 ? -4.325 1.516 -6.134 1.00 98.62 235 SER A O 1
ATOM 1890 N N . TYR A 1 236 ? -4.210 1.575 -3.892 1.00 98.75 236 TYR A N 1
ATOM 1891 C CA . TYR A 1 236 ? -4.222 3.037 -3.826 1.00 98.75 236 TYR A CA 1
ATOM 1892 C C . TYR A 1 236 ? -2.935 3.615 -4.421 1.00 98.75 236 TYR A C 1
ATOM 1894 O O . TYR A 1 236 ? -2.992 4.409 -5.360 1.00 98.75 236 TYR A O 1
ATOM 1902 N N . PHE A 1 237 ? -1.768 3.157 -3.960 1.00 98.69 237 PHE A N 1
ATOM 1903 C CA . PHE A 1 237 ? -0.488 3.646 -4.480 1.00 98.69 237 PHE A CA 1
ATOM 1904 C C . PHE A 1 237 ? -0.309 3.305 -5.959 1.00 98.69 237 PHE A C 1
ATOM 1906 O O . PHE A 1 237 ? 0.079 4.167 -6.744 1.00 98.69 237 PHE A O 1
ATOM 1913 N N . ILE A 1 238 ? -0.669 2.085 -6.366 1.00 98.69 238 ILE A N 1
ATOM 1914 C CA . ILE A 1 238 ? -0.691 1.684 -7.775 1.00 98.69 238 ILE A CA 1
ATOM 1915 C C . ILE A 1 238 ? -1.591 2.621 -8.590 1.00 98.69 238 ILE A C 1
ATOM 1917 O O . ILE A 1 238 ? -1.182 3.063 -9.661 1.00 98.69 238 ILE A O 1
ATOM 1921 N N . SER A 1 239 ? -2.775 2.981 -8.082 1.00 98.75 239 SER A N 1
ATOM 1922 C CA . SER A 1 239 ? -3.677 3.921 -8.760 1.00 98.75 239 SER A CA 1
ATOM 1923 C C . SER A 1 239 ? -3.040 5.282 -8.978 1.00 98.75 239 SER A C 1
ATOM 1925 O O . SER A 1 239 ? -3.181 5.827 -10.066 1.00 98.75 239 SER A O 1
ATOM 1927 N N . LEU A 1 240 ? -2.290 5.813 -8.008 1.00 98.62 240 LEU A N 1
ATOM 1928 C CA . LEU A 1 240 ? -1.563 7.073 -8.197 1.00 98.62 240 LEU A CA 1
ATOM 1929 C C . LEU A 1 240 ? -0.567 6.974 -9.364 1.00 98.62 240 LEU A C 1
ATOM 1931 O O . LEU A 1 240 ? -0.530 7.858 -10.219 1.00 98.62 240 LEU A O 1
ATOM 1935 N N . GLY A 1 241 ? 0.186 5.873 -9.452 1.00 98.44 241 GLY A N 1
ATOM 1936 C CA . GLY A 1 241 ? 1.094 5.611 -10.575 1.00 98.44 241 GLY A CA 1
ATOM 1937 C C . GLY A 1 241 ? 0.370 5.471 -11.919 1.00 98.44 241 GLY A C 1
ATOM 1938 O O . GLY A 1 241 ? 0.781 6.068 -12.914 1.00 98.44 241 GLY A O 1
ATOM 1939 N N . LEU A 1 242 ? -0.744 4.731 -11.945 1.00 98.56 242 LEU A N 1
ATOM 1940 C CA . LEU A 1 242 ? -1.593 4.573 -13.128 1.00 98.56 242 LEU A CA 1
ATOM 1941 C C . LEU A 1 242 ? -2.151 5.915 -13.608 1.00 98.56 242 LEU A C 1
ATOM 1943 O O . LEU A 1 242 ? -2.159 6.167 -14.812 1.00 98.56 242 LEU A O 1
ATOM 1947 N N . LEU A 1 243 ? -2.598 6.775 -12.691 1.00 98.38 243 LEU A N 1
ATOM 1948 C CA . LEU A 1 243 ? -3.126 8.101 -13.007 1.00 98.38 243 LEU A CA 1
ATOM 1949 C C . LEU A 1 243 ? -2.048 8.998 -13.625 1.00 98.38 243 LEU A C 1
ATOM 1951 O O . LEU A 1 243 ? -2.290 9.590 -14.675 1.00 98.38 243 LEU A O 1
ATOM 1955 N N . VAL A 1 244 ? -0.834 9.020 -13.057 1.00 97.62 244 VAL A N 1
ATOM 1956 C CA . VAL A 1 244 ? 0.315 9.742 -13.645 1.00 97.62 244 VAL A CA 1
ATOM 1957 C C . VAL A 1 244 ? 0.599 9.274 -15.078 1.00 97.62 244 VAL A C 1
ATOM 1959 O O . VAL A 1 244 ? 0.902 10.085 -15.956 1.00 97.62 244 VAL A O 1
ATOM 1962 N N . ASP A 1 245 ? 0.461 7.976 -15.345 1.00 97.56 245 ASP A N 1
ATOM 1963 C CA . ASP A 1 245 ? 0.694 7.403 -16.672 1.00 97.56 245 ASP A CA 1
ATOM 1964 C C . ASP A 1 245 ? -0.496 7.535 -17.645 1.00 97.56 245 ASP A C 1
ATOM 1966 O O . ASP A 1 245 ? -0.322 7.298 -18.848 1.00 97.56 245 ASP A O 1
ATOM 1970 N N . GLY A 1 246 ? -1.666 7.976 -17.169 1.00 96.56 246 GLY A N 1
ATOM 1971 C CA . GLY A 1 246 ? -2.894 8.153 -17.955 1.00 96.56 246 GLY A CA 1
ATOM 1972 C C . GLY A 1 246 ? -3.795 6.912 -18.035 1.00 96.56 246 GLY A C 1
ATOM 1973 O O . GLY A 1 246 ? -4.714 6.864 -18.851 1.00 96.56 246 GLY A O 1
ATOM 1974 N N . HIS A 1 247 ? -3.572 5.899 -17.198 1.00 97.31 247 HIS A N 1
ATOM 1975 C CA . HIS A 1 247 ? -4.363 4.664 -17.125 1.00 97.31 247 HIS A CA 1
ATOM 1976 C C . HIS A 1 247 ? -5.593 4.796 -16.202 1.00 97.31 247 HIS A C 1
ATOM 1978 O O . HIS A 1 247 ? -5.862 3.923 -15.374 1.00 97.31 247 HIS A O 1
ATOM 1984 N N . VAL A 1 248 ? -6.376 5.869 -16.370 1.00 97.69 248 VAL A N 1
ATOM 1985 C CA . VAL A 1 248 ? -7.521 6.224 -15.503 1.00 97.69 248 VAL A CA 1
ATOM 1986 C C . VAL A 1 248 ? -8.547 5.088 -15.397 1.00 97.69 248 VAL A C 1
ATOM 1988 O O . VAL A 1 248 ? -8.990 4.746 -14.303 1.00 97.69 248 VAL A O 1
ATOM 1991 N N . GLN A 1 249 ? -8.873 4.431 -16.517 1.00 97.38 249 GLN A N 1
ATOM 1992 C CA . GLN A 1 249 ? -9.835 3.322 -16.528 1.00 97.38 249 GLN A CA 1
ATOM 1993 C C . GLN A 1 249 ? -9.373 2.128 -15.678 1.00 97.38 249 GLN A C 1
ATOM 1995 O O . GLN A 1 249 ? -10.196 1.488 -15.030 1.00 97.38 249 GLN A O 1
ATOM 2000 N N . MET A 1 250 ? -8.071 1.822 -15.657 1.00 98.12 250 MET A N 1
ATOM 2001 C CA . MET A 1 250 ? -7.545 0.734 -14.827 1.00 98.12 250 MET A CA 1
ATOM 2002 C C . MET A 1 250 ? -7.667 1.076 -13.337 1.00 98.12 250 MET A C 1
ATOM 2004 O O . MET A 1 250 ? -8.074 0.229 -12.551 1.00 98.12 250 MET A O 1
ATOM 2008 N N . ALA A 1 251 ? -7.385 2.322 -12.948 1.00 98.38 251 ALA A N 1
ATOM 2009 C CA . ALA A 1 251 ? -7.579 2.769 -11.569 1.00 98.38 251 ALA A CA 1
ATOM 2010 C C . ALA A 1 251 ? -9.067 2.712 -11.162 1.00 98.38 251 ALA A C 1
ATOM 2012 O O . ALA A 1 251 ? -9.406 2.174 -10.106 1.00 98.38 251 ALA A O 1
ATOM 2013 N N . LYS A 1 252 ? -9.969 3.169 -12.045 1.00 98.31 252 LYS A N 1
ATOM 2014 C CA . LYS A 1 252 ? -11.428 3.085 -11.859 1.00 98.31 252 LYS A CA 1
ATOM 2015 C C . LYS A 1 252 ? -11.903 1.644 -11.637 1.00 98.31 252 LYS A C 1
ATOM 2017 O O . LYS A 1 252 ? -12.703 1.393 -10.740 1.00 98.31 252 LYS A O 1
ATOM 2022 N N . ASN A 1 253 ? -11.380 0.698 -12.416 1.00 98.44 253 ASN A N 1
ATOM 2023 C CA . ASN A 1 253 ? -11.699 -0.723 -12.287 1.00 98.44 253 ASN A CA 1
ATOM 2024 C C . ASN A 1 253 ? -11.364 -1.285 -10.894 1.00 98.44 253 ASN A C 1
ATOM 2026 O O . ASN A 1 253 ? -12.136 -2.069 -10.348 1.00 98.44 253 ASN A O 1
ATOM 2030 N N . MET A 1 254 ? -10.240 -0.872 -10.298 1.00 98.62 254 MET A N 1
ATOM 2031 C CA . MET A 1 254 ? -9.860 -1.314 -8.949 1.00 98.62 254 MET A CA 1
ATOM 2032 C C . MET A 1 254 ? -10.815 -0.771 -7.878 1.00 98.62 254 MET A C 1
ATOM 2034 O O . MET A 1 254 ? -11.189 -1.509 -6.970 1.00 98.62 254 MET A O 1
ATOM 2038 N N . VAL A 1 255 ? -11.306 0.466 -8.026 1.00 98.81 255 VAL A N 1
ATOM 2039 C CA . VAL A 1 255 ? -12.381 0.996 -7.166 1.00 98.81 255 VAL A CA 1
ATOM 2040 C C . VAL A 1 255 ? -13.680 0.206 -7.345 1.00 98.81 255 VAL A C 1
ATOM 2042 O O . VAL A 1 255 ? -14.341 -0.105 -6.358 1.00 98.81 255 VAL A O 1
ATOM 2045 N N . ASP A 1 256 ? -14.040 -0.169 -8.577 1.00 98.69 256 ASP A N 1
ATOM 2046 C CA . ASP A 1 256 ? -15.225 -1.002 -8.827 1.00 98.69 256 ASP A CA 1
ATOM 2047 C C . ASP A 1 256 ? -15.107 -2.379 -8.125 1.00 98.69 256 ASP A C 1
ATOM 2049 O O . ASP A 1 256 ? -16.102 -2.900 -7.613 1.00 98.69 256 ASP A O 1
ATOM 2053 N N . HIS A 1 257 ? -13.895 -2.936 -7.998 1.00 98.75 257 HIS A N 1
ATOM 2054 C CA . HIS A 1 257 ? -13.657 -4.119 -7.164 1.00 98.75 257 HIS A CA 1
ATOM 2055 C C . HIS A 1 257 ? -13.811 -3.843 -5.664 1.00 98.75 257 HIS A C 1
ATOM 2057 O O . HIS A 1 257 ? -14.438 -4.645 -4.983 1.00 98.75 257 HIS A O 1
ATOM 2063 N N . PHE A 1 258 ? -13.320 -2.719 -5.142 1.00 98.88 258 PHE A N 1
ATOM 2064 C CA . PHE A 1 258 ? -13.507 -2.363 -3.728 1.00 98.88 258 PHE A CA 1
ATOM 2065 C C . PHE A 1 258 ? -14.969 -2.128 -3.354 1.00 98.88 258 PHE A C 1
ATOM 2067 O O . PHE A 1 258 ? -15.414 -2.587 -2.302 1.00 98.88 258 PHE A O 1
ATOM 2074 N N . ILE A 1 259 ? -15.752 -1.508 -4.241 1.00 98.81 259 ILE A N 1
ATOM 2075 C CA . ILE A 1 259 ? -17.208 -1.395 -4.075 1.00 98.81 259 ILE A CA 1
ATOM 2076 C C . ILE A 1 259 ? -17.833 -2.795 -3.982 1.00 98.81 259 ILE A C 1
ATOM 2078 O O . ILE A 1 259 ? -18.662 -3.050 -3.108 1.00 98.81 259 ILE A O 1
ATOM 2082 N N . PHE A 1 260 ? -17.410 -3.724 -4.845 1.00 98.69 260 PHE A N 1
ATOM 2083 C CA . PHE A 1 260 ? -17.868 -5.113 -4.805 1.00 98.69 260 PHE A CA 1
ATOM 2084 C C . PHE A 1 260 ? -17.471 -5.822 -3.501 1.00 98.69 260 PHE A C 1
ATOM 2086 O O . PHE A 1 260 ? -18.310 -6.485 -2.889 1.00 98.69 260 PHE A O 1
ATOM 2093 N N . GLU A 1 261 ? -16.230 -5.664 -3.036 1.00 98.75 261 GLU A N 1
ATOM 2094 C CA . GLU A 1 261 ? -15.774 -6.261 -1.778 1.00 98.75 261 GLU A CA 1
ATOM 2095 C C . GLU A 1 261 ? -16.547 -5.722 -0.572 1.00 98.75 261 GLU A C 1
ATOM 2097 O O . GLU A 1 261 ? -17.006 -6.499 0.260 1.00 98.75 261 GLU A O 1
ATOM 2102 N N . ILE A 1 262 ? -16.799 -4.417 -0.495 1.00 98.56 262 ILE A N 1
ATOM 2103 C CA . ILE A 1 262 ? -17.601 -3.837 0.590 1.00 98.56 262 ILE A CA 1
ATOM 2104 C C . ILE A 1 262 ? -19.053 -4.331 0.532 1.00 98.56 262 ILE A C 1
ATOM 2106 O O . ILE A 1 262 ? -19.656 -4.653 1.563 1.00 98.56 262 ILE A O 1
ATOM 2110 N N . LYS A 1 263 ? -19.635 -4.433 -0.666 1.00 97.69 263 LYS A N 1
ATOM 2111 C CA . LYS A 1 263 ? -21.000 -4.936 -0.848 1.00 97.69 263 LYS A CA 1
ATOM 2112 C C . LYS A 1 263 ? -21.133 -6.386 -0.372 1.00 97.69 263 LYS A C 1
ATOM 2114 O O . LYS A 1 263 ? -22.049 -6.687 0.390 1.00 97.69 263 LYS A O 1
ATOM 2119 N N . HIS A 1 264 ? -20.218 -7.264 -0.784 1.00 98.06 264 HIS A N 1
ATOM 2120 C CA . HIS A 1 264 ? -20.359 -8.716 -0.618 1.00 98.06 264 HIS A CA 1
ATOM 2121 C C . HIS A 1 264 ? -19.543 -9.327 0.530 1.00 98.06 264 HIS A C 1
ATOM 2123 O O . HIS A 1 264 ? -19.906 -10.388 1.032 1.00 98.06 264 HIS A O 1
ATOM 2129 N N . TYR A 1 265 ? -18.463 -8.674 0.956 1.00 97.94 265 TYR A N 1
ATOM 2130 C CA . TYR A 1 265 ? -17.537 -9.120 2.009 1.00 97.94 265 TYR A CA 1
ATOM 2131 C C . TYR A 1 265 ? -17.438 -8.124 3.178 1.00 97.94 265 TYR A C 1
ATOM 2133 O O . TYR A 1 265 ? -16.622 -8.301 4.091 1.00 97.94 265 TYR A O 1
ATOM 2141 N N . ASN A 1 266 ? -18.297 -7.096 3.172 1.00 96.88 266 ASN A N 1
ATOM 2142 C CA . ASN A 1 266 ? -18.476 -6.075 4.211 1.00 96.88 266 ASN A CA 1
ATOM 2143 C C . ASN A 1 266 ? -17.305 -5.083 4.377 1.00 96.88 266 ASN A C 1
ATOM 2145 O O . ASN A 1 266 ? -17.454 -4.071 5.052 1.00 96.88 266 ASN A O 1
ATOM 2149 N N . LYS A 1 267 ? -16.144 -5.345 3.774 1.00 98.00 267 LYS A N 1
ATOM 2150 C CA . LYS A 1 267 ? -14.930 -4.527 3.897 1.00 98.00 267 LYS A CA 1
ATOM 2151 C C . LYS A 1 267 ? -14.040 -4.705 2.676 1.00 98.00 267 LYS A C 1
ATOM 2153 O O . LYS A 1 267 ? -14.150 -5.734 2.009 1.00 98.00 267 LYS A O 1
ATOM 2158 N N . ILE A 1 268 ? -13.130 -3.765 2.442 1.00 98.62 268 ILE A N 1
ATOM 2159 C CA . ILE A 1 268 ? -12.030 -4.007 1.511 1.00 98.62 268 ILE A CA 1
ATOM 2160 C C . ILE A 1 268 ? -11.059 -4.990 2.167 1.00 98.62 268 ILE A C 1
ATOM 2162 O O . ILE A 1 268 ? -10.563 -4.763 3.276 1.00 98.62 268 ILE A O 1
ATOM 2166 N N . LEU A 1 269 ? -10.824 -6.117 1.507 1.00 98.38 269 LEU A N 1
ATOM 2167 C CA . LEU A 1 269 ? -10.076 -7.235 2.064 1.00 98.38 269 LEU A CA 1
ATOM 2168 C C . LEU A 1 269 ? -8.574 -6.993 1.969 1.00 98.38 269 LEU A C 1
ATOM 2170 O O . LEU A 1 269 ? -8.097 -6.373 1.030 1.00 98.38 269 LEU A O 1
ATOM 2174 N N . ASN A 1 270 ? -7.805 -7.548 2.908 1.00 97.38 270 ASN A N 1
ATOM 2175 C CA . ASN A 1 270 ? -6.340 -7.556 2.818 1.00 97.38 270 ASN A CA 1
ATOM 2176 C C . ASN A 1 270 ? -5.868 -8.080 1.451 1.00 97.38 270 ASN A C 1
ATOM 2178 O O . ASN A 1 270 ? -5.075 -7.433 0.779 1.00 97.38 270 ASN A O 1
ATOM 2182 N N . GLY A 1 271 ? -6.430 -9.216 1.034 1.00 95.75 271 GLY A N 1
ATOM 2183 C CA . GLY A 1 271 ? -6.334 -9.718 -0.325 1.00 95.75 271 GLY A CA 1
ATOM 2184 C C . GLY A 1 271 ? -7.580 -10.517 -0.712 1.00 95.75 271 GLY A C 1
ATOM 2185 O O . GLY A 1 271 ? -8.288 -11.027 0.158 1.00 95.75 271 GLY A O 1
ATOM 2186 N N . SER A 1 272 ? -7.837 -10.701 -2.005 1.00 95.38 272 SER A N 1
ATOM 2187 C CA . SER A 1 272 ? -9.029 -11.399 -2.522 1.00 95.38 272 SER A CA 1
ATOM 2188 C C . SER A 1 272 ? -8.988 -12.944 -2.374 1.00 95.38 272 SER A C 1
ATOM 2190 O O . SER A 1 272 ? -9.153 -13.684 -3.352 1.00 95.38 272 SER A O 1
ATOM 2192 N N . ARG A 1 273 ? -8.754 -13.463 -1.154 1.00 94.81 273 ARG A N 1
ATOM 2193 C CA . ARG A 1 273 ? -8.741 -14.904 -0.789 1.00 94.81 273 ARG A CA 1
ATOM 2194 C C . ARG A 1 273 ? -9.561 -15.187 0.468 1.00 94.81 273 ARG A C 1
ATOM 2196 O O . ARG A 1 273 ? -9.686 -14.344 1.350 1.00 94.81 273 ARG A O 1
ATOM 2203 N N . SER A 1 274 ? -10.047 -16.421 0.594 1.00 95.56 274 SER A N 1
ATOM 2204 C CA . SER A 1 274 ? -10.924 -16.842 1.698 1.00 95.56 274 SER A CA 1
ATOM 2205 C C . SER A 1 274 ? -10.350 -16.589 3.099 1.00 95.56 274 SER A C 1
ATOM 2207 O O . SER A 1 274 ? -11.070 -16.125 3.976 1.00 95.56 274 SER A O 1
ATOM 2209 N N . TYR A 1 275 ? -9.053 -16.823 3.320 1.00 94.19 275 TYR A N 1
ATOM 2210 C CA . TYR A 1 275 ? -8.398 -16.616 4.623 1.00 94.19 275 TYR A CA 1
ATOM 2211 C C . TYR A 1 275 ? -8.188 -15.132 4.996 1.00 94.19 275 TYR A C 1
ATOM 2213 O O . TYR A 1 275 ? -7.733 -14.826 6.102 1.00 94.19 275 TYR A O 1
ATOM 2221 N N . TYR A 1 276 ? -8.555 -14.201 4.110 1.00 97.00 276 TYR A N 1
ATOM 2222 C CA . TYR A 1 276 ? -8.568 -12.761 4.371 1.00 97.00 276 TYR A CA 1
ATOM 2223 C C . TYR A 1 276 ? -9.970 -12.199 4.667 1.00 97.00 276 TYR A C 1
ATOM 2225 O O . TYR A 1 276 ? -10.066 -11.034 5.024 1.00 97.00 276 TYR A O 1
ATOM 2233 N N . LEU A 1 277 ? -11.054 -12.989 4.611 1.00 97.81 277 LEU A N 1
ATOM 2234 C CA . LEU A 1 277 ? -12.442 -12.506 4.794 1.00 97.81 277 LEU A CA 1
ATOM 2235 C C . LEU A 1 277 ? -12.692 -11.734 6.114 1.00 97.81 277 LEU A C 1
ATOM 2237 O O . LEU A 1 277 ? -13.521 -10.821 6.166 1.00 97.81 277 LEU A O 1
ATOM 2241 N N . CYS A 1 278 ? -11.948 -12.055 7.178 1.00 97.44 278 CYS A N 1
ATOM 2242 C CA . CYS A 1 278 ? -12.021 -11.353 8.468 1.00 97.44 278 CYS A CA 1
ATOM 2243 C C . CYS A 1 278 ? -11.019 -10.193 8.619 1.00 97.44 278 CYS A C 1
ATOM 2245 O O . CYS A 1 278 ? -10.926 -9.623 9.708 1.00 97.44 278 CYS A O 1
ATOM 2247 N N . ARG A 1 279 ? -10.222 -9.871 7.591 1.00 97.31 279 ARG A N 1
ATOM 2248 C CA . ARG A 1 279 ? -9.088 -8.944 7.690 1.00 97.31 279 ARG A CA 1
ATOM 2249 C C . ARG A 1 279 ? -9.096 -7.910 6.566 1.00 97.31 279 ARG A C 1
ATOM 2251 O O . ARG A 1 279 ? -9.111 -8.269 5.393 1.00 97.31 279 ARG A O 1
ATOM 2258 N N . ALA A 1 280 ? -9.037 -6.641 6.951 1.00 97.81 280 ALA A N 1
ATOM 2259 C CA . ALA A 1 280 ? -8.922 -5.514 6.034 1.00 97.81 280 ALA A CA 1
ATOM 2260 C C . ALA A 1 280 ? -7.451 -5.096 5.835 1.00 97.81 280 ALA A C 1
ATOM 2262 O O . ALA A 1 280 ? -6.520 -5.872 6.085 1.00 97.81 280 ALA A O 1
ATOM 2263 N N . GLN A 1 281 ? -7.255 -3.859 5.391 1.00 98.38 281 GLN A N 1
ATOM 2264 C CA . GLN A 1 281 ? -5.977 -3.152 5.311 1.00 98.38 281 GLN A CA 1
ATOM 2265 C C . GLN A 1 281 ? -6.232 -1.632 5.437 1.00 98.38 281 GLN A C 1
ATOM 2267 O O . GLN A 1 281 ? -7.403 -1.242 5.500 1.00 98.38 281 GLN A O 1
ATOM 2272 N N . PRO A 1 282 ? -5.199 -0.769 5.520 1.00 98.69 282 PRO A N 1
ATOM 2273 C CA . PRO A 1 282 ? -5.384 0.672 5.700 1.00 98.69 282 PRO A CA 1
ATOM 2274 C C . PRO A 1 282 ? -6.343 1.294 4.658 1.00 98.69 282 PRO A C 1
ATOM 2276 O O . PRO A 1 282 ? -6.148 1.073 3.462 1.00 98.69 282 PRO A O 1
ATOM 2279 N N . PRO A 1 283 ? -7.377 2.046 5.084 1.00 98.50 283 PRO A N 1
ATOM 2280 C CA . PRO A 1 283 ? -8.457 2.485 4.197 1.00 98.50 283 PRO A CA 1
ATOM 2281 C C . PRO A 1 283 ? -8.104 3.749 3.390 1.00 98.50 283 PRO A C 1
ATOM 2283 O O . PRO A 1 283 ? -7.865 4.810 3.962 1.00 98.50 283 PRO A O 1
ATOM 2286 N N . PHE A 1 284 ? -8.130 3.650 2.054 1.00 98.81 284 PHE A N 1
ATOM 2287 C CA . PHE A 1 284 ? -7.823 4.749 1.116 1.00 98.81 284 PHE A CA 1
ATOM 2288 C C . PHE A 1 284 ? -8.923 5.019 0.068 1.00 98.81 284 PHE A C 1
ATOM 2290 O O . PHE A 1 284 ? -8.713 5.808 -0.855 1.00 98.81 284 PHE A O 1
ATOM 2297 N N . LEU A 1 285 ? -10.096 4.379 0.180 1.00 98.88 285 LEU A N 1
ATOM 2298 C CA . LEU A 1 285 ? -11.118 4.386 -0.876 1.00 98.88 285 LEU A CA 1
ATOM 2299 C C . LEU A 1 285 ? -11.587 5.793 -1.263 1.00 98.88 285 LEU A C 1
ATOM 2301 O O . LEU A 1 285 ? -11.779 6.057 -2.448 1.00 98.88 285 LEU A O 1
ATOM 2305 N N . THR A 1 286 ? -11.779 6.688 -0.290 1.00 98.88 286 THR A N 1
ATOM 2306 C CA . THR A 1 286 ? -12.329 8.026 -0.553 1.00 98.88 286 THR A CA 1
ATOM 2307 C C . THR A 1 286 ? -11.380 8.880 -1.386 1.00 98.88 286 THR A C 1
ATOM 2309 O O . THR A 1 286 ? -11.791 9.414 -2.416 1.00 98.88 286 THR A O 1
ATOM 2312 N N . ASP A 1 287 ? -10.102 8.945 -1.002 1.00 98.75 287 ASP A N 1
ATOM 2313 C CA . ASP A 1 287 ? -9.094 9.694 -1.754 1.00 98.75 287 ASP A CA 1
ATOM 2314 C C . ASP A 1 287 ? -8.875 9.062 -3.132 1.00 98.75 287 ASP A C 1
ATOM 2316 O O . ASP A 1 287 ? -8.916 9.761 -4.142 1.00 98.75 287 ASP A O 1
ATOM 2320 N N . MET A 1 288 ? -8.765 7.728 -3.194 1.00 98.75 288 MET A N 1
ATOM 2321 C CA . MET A 1 288 ? -8.636 6.988 -4.452 1.00 98.75 288 MET A CA 1
ATOM 2322 C C . MET A 1 288 ? -9.770 7.324 -5.430 1.00 98.75 288 MET A C 1
ATOM 2324 O O . MET A 1 288 ? -9.512 7.637 -6.594 1.00 98.75 288 MET A O 1
ATOM 2328 N N . ALA A 1 289 ? -11.022 7.290 -4.965 1.00 98.81 289 ALA A N 1
ATOM 2329 C CA . ALA A 1 289 ? -12.187 7.578 -5.792 1.00 98.81 289 ALA A CA 1
ATOM 2330 C C . ALA A 1 289 ? -12.220 9.040 -6.262 1.00 98.81 289 ALA A C 1
ATOM 2332 O O . ALA A 1 289 ? -12.475 9.291 -7.440 1.00 98.81 289 ALA A O 1
ATOM 2333 N N . LEU A 1 290 ? -11.913 9.999 -5.384 1.00 98.62 290 LEU A N 1
ATOM 2334 C CA . LEU A 1 290 ? -11.892 11.426 -5.725 1.00 98.62 290 LEU A CA 1
ATOM 2335 C C . LEU A 1 290 ? -10.769 11.778 -6.713 1.00 98.62 290 LEU A C 1
ATOM 2337 O O . LEU A 1 290 ? -10.998 12.529 -7.662 1.00 98.62 290 LEU A O 1
ATOM 2341 N N . GLN A 1 291 ? -9.573 11.209 -6.543 1.00 98.12 291 GLN A N 1
ATOM 2342 C CA . GLN A 1 291 ? -8.448 11.400 -7.466 1.00 98.12 291 GLN A CA 1
ATOM 2343 C C . GLN A 1 291 ? -8.785 10.909 -8.878 1.00 98.12 291 GLN A C 1
ATOM 2345 O O . GLN A 1 291 ? -8.482 11.583 -9.862 1.00 98.12 291 GLN A O 1
ATOM 2350 N N . ILE A 1 292 ? -9.445 9.752 -8.977 1.00 98.56 292 ILE A N 1
ATOM 2351 C CA . ILE A 1 292 ? -9.904 9.197 -10.253 1.00 98.56 292 ILE A CA 1
ATOM 2352 C C . ILE A 1 292 ? -11.023 10.064 -10.832 1.00 98.56 292 ILE A C 1
ATOM 2354 O O . ILE A 1 292 ? -10.931 10.434 -11.999 1.00 98.56 292 ILE A O 1
ATOM 2358 N N . TYR A 1 293 ? -12.032 10.435 -10.032 1.00 98.19 293 TYR A N 1
ATOM 2359 C CA . TYR A 1 293 ? -13.155 11.280 -10.461 1.00 98.19 293 TYR A CA 1
ATOM 2360 C C . TYR A 1 293 ? -12.678 12.574 -11.128 1.00 98.19 293 TYR A C 1
ATOM 2362 O O . TYR A 1 293 ? -13.134 12.923 -12.214 1.00 98.19 293 TYR A O 1
ATOM 2370 N N . ASN A 1 294 ? -11.689 13.236 -10.523 1.00 96.38 294 ASN A N 1
ATOM 2371 C CA . ASN A 1 294 ? -11.113 14.480 -11.034 1.00 96.38 294 ASN A CA 1
ATOM 2372 C C . ASN A 1 294 ? -10.399 14.334 -12.391 1.00 96.38 294 ASN A C 1
ATOM 2374 O O . ASN A 1 294 ? -10.135 15.344 -13.047 1.00 96.38 294 ASN A O 1
ATOM 2378 N N . GLN A 1 295 ? -10.088 13.105 -12.810 1.00 96.56 295 GLN A N 1
ATOM 2379 C CA . GLN A 1 295 ? -9.422 12.782 -14.075 1.00 96.56 295 GLN A CA 1
ATOM 2380 C C . GLN A 1 295 ? -10.333 12.063 -15.081 1.00 96.56 295 GLN A C 1
ATOM 2382 O O . GLN A 1 295 ? -9.875 11.736 -16.178 1.00 96.56 295 GLN A O 1
ATOM 2387 N N . LEU A 1 296 ? -11.601 11.806 -14.738 1.00 95.81 296 LEU A N 1
ATOM 2388 C CA . LEU A 1 296 ? -12.565 11.240 -15.680 1.00 95.81 296 LEU A CA 1
ATOM 2389 C C . LEU A 1 296 ? -12.927 12.253 -16.774 1.00 95.81 296 LEU A C 1
ATOM 2391 O O . LEU A 1 296 ? -12.849 13.471 -16.596 1.00 95.81 296 LEU A O 1
ATOM 2395 N N . ASP A 1 297 ? -13.321 11.723 -17.931 1.00 91.44 297 ASP A N 1
ATOM 2396 C CA . ASP A 1 297 ? -13.782 12.528 -19.057 1.00 91.44 297 ASP A CA 1
ATOM 2397 C C . ASP A 1 297 ? -15.072 13.268 -18.676 1.00 91.44 297 ASP A C 1
ATOM 2399 O O . ASP A 1 297 ? -16.075 12.652 -18.321 1.00 91.44 297 ASP A O 1
ATOM 2403 N N . ARG A 1 298 ? -15.049 14.600 -18.771 1.00 92.06 298 ARG A N 1
ATOM 2404 C CA . ARG A 1 298 ? -16.173 15.478 -18.414 1.00 92.06 298 ARG A CA 1
ATOM 2405 C C . ARG A 1 298 ? -17.303 15.485 -19.446 1.00 92.06 298 ARG A C 1
ATOM 2407 O O . ARG A 1 298 ? -18.252 16.237 -19.295 1.00 92.06 298 ARG A O 1
ATOM 2414 N N . THR A 1 299 ? -17.214 14.700 -20.517 1.00 93.31 299 THR A N 1
ATOM 2415 C CA . THR A 1 299 ? -18.326 14.556 -21.469 1.00 93.31 299 THR A CA 1
ATOM 2416 C C . THR A 1 299 ? -19.474 13.697 -20.932 1.00 93.31 299 THR A C 1
ATOM 2418 O O . THR A 1 299 ? -20.584 13.811 -21.447 1.00 93.31 299 THR A O 1
ATOM 2421 N N . ASP A 1 300 ? -19.231 12.894 -19.890 1.00 92.12 300 ASP A N 1
ATOM 2422 C CA . ASP A 1 300 ? -20.217 12.012 -19.249 1.00 92.12 300 ASP A CA 1
ATOM 2423 C C . ASP A 1 300 ? -20.323 12.304 -17.736 1.00 92.12 300 ASP A C 1
ATOM 2425 O O . ASP A 1 300 ? -20.030 11.466 -16.880 1.00 92.12 300 ASP A O 1
ATOM 2429 N N . GLU A 1 301 ? -20.661 13.555 -17.393 1.00 92.50 301 GLU A N 1
ATOM 2430 C CA . GLU A 1 301 ? -20.715 14.023 -15.996 1.00 92.50 301 GLU A CA 1
ATOM 2431 C C . GLU A 1 301 ? -21.703 13.217 -15.145 1.00 92.50 301 GLU A C 1
ATOM 2433 O O . GLU A 1 301 ? -21.378 12.875 -14.007 1.00 92.50 301 GLU A O 1
ATOM 2438 N N . ASP A 1 302 ? -22.860 12.850 -15.703 1.00 95.06 302 ASP A N 1
ATOM 2439 C CA . ASP A 1 302 ? -23.882 12.077 -14.994 1.00 95.06 302 ASP A CA 1
ATOM 2440 C C . ASP A 1 302 ? -23.365 10.678 -14.618 1.00 95.06 302 ASP A C 1
ATOM 2442 O O . ASP A 1 302 ? -23.442 10.285 -13.451 1.00 95.06 302 ASP A O 1
ATOM 2446 N N . ALA A 1 303 ? -22.749 9.942 -15.556 1.00 96.25 303 ALA A N 1
ATOM 2447 C CA . ALA A 1 303 ? -22.203 8.618 -15.250 1.00 96.25 303 ALA A CA 1
ATOM 2448 C C . ALA A 1 303 ? -21.017 8.686 -14.276 1.00 96.25 303 ALA A C 1
ATOM 2450 O O . ALA A 1 303 ? -20.858 7.805 -13.421 1.00 96.25 303 ALA A O 1
ATOM 2451 N N . ASN A 1 304 ? -20.188 9.730 -14.373 1.00 97.12 304 ASN A N 1
ATOM 2452 C CA . ASN A 1 304 ? -19.097 9.954 -13.429 1.00 97.12 304 ASN A CA 1
ATOM 2453 C C . ASN A 1 304 ? -19.638 10.224 -12.021 1.00 97.12 304 ASN A C 1
ATOM 2455 O O . ASN A 1 304 ? -19.125 9.659 -11.049 1.00 97.12 304 ASN A O 1
ATOM 2459 N N . ARG A 1 305 ? -20.677 11.063 -11.907 1.00 97.31 305 ARG A N 1
ATOM 2460 C CA . ARG A 1 305 ? -21.341 11.389 -10.640 1.00 97.31 305 ARG A CA 1
ATOM 2461 C C . ARG A 1 305 ? -21.967 10.144 -10.017 1.00 97.31 305 ARG A C 1
ATOM 2463 O O . ARG A 1 305 ? -21.769 9.902 -8.827 1.00 97.31 305 ARG A O 1
ATOM 2470 N N . ASP A 1 306 ? -22.633 9.310 -10.812 1.00 97.38 306 ASP A N 1
ATOM 2471 C CA . ASP A 1 306 ? -23.209 8.039 -10.360 1.00 97.38 306 ASP A CA 1
ATOM 2472 C C . ASP A 1 306 ? -22.141 7.026 -9.924 1.00 97.38 306 ASP A C 1
ATOM 2474 O O . ASP A 1 306 ? -22.307 6.309 -8.932 1.00 97.38 306 ASP A O 1
ATOM 2478 N N . TRP A 1 307 ? -21.010 6.959 -10.631 1.00 98.31 307 TRP A N 1
ATOM 2479 C CA . TRP A 1 307 ? -19.885 6.123 -10.215 1.00 98.31 307 TRP A CA 1
ATOM 2480 C C . TRP A 1 307 ? -19.293 6.591 -8.880 1.00 98.31 307 TRP A C 1
ATOM 2482 O O . TRP A 1 307 ? -19.110 5.766 -7.979 1.00 98.31 307 TRP A O 1
ATOM 2492 N N . LEU A 1 308 ? -19.052 7.898 -8.716 1.00 98.62 308 LEU A N 1
ATOM 2493 C CA . LEU A 1 308 ? -18.541 8.442 -7.457 1.00 98.62 308 LEU A CA 1
ATOM 2494 C C . LEU A 1 308 ? -19.543 8.222 -6.318 1.00 98.62 308 LEU A C 1
ATOM 2496 O O . LEU A 1 308 ? -19.135 7.850 -5.219 1.00 98.62 308 LEU A O 1
ATOM 2500 N N . LYS A 1 309 ? -20.849 8.367 -6.582 1.00 98.56 309 LYS A N 1
ATOM 2501 C CA . LYS A 1 309 ? -21.912 8.087 -5.608 1.00 98.56 309 LYS A CA 1
ATOM 2502 C C . LYS A 1 309 ? -21.779 6.675 -5.037 1.00 98.56 309 LYS A C 1
ATOM 2504 O O . LYS A 1 309 ? -21.758 6.518 -3.817 1.00 98.56 309 LYS A O 1
ATOM 2509 N N . ARG A 1 310 ? -21.601 5.661 -5.893 1.00 98.56 310 ARG A N 1
ATOM 2510 C CA . ARG A 1 310 ? -21.392 4.269 -5.451 1.00 98.56 310 ARG A CA 1
ATOM 2511 C C . ARG A 1 310 ? -20.134 4.106 -4.599 1.00 98.56 310 ARG A C 1
ATOM 2513 O O . ARG A 1 310 ? -20.172 3.401 -3.593 1.00 98.56 310 ARG A O 1
ATOM 2520 N N . ALA A 1 311 ? -19.032 4.752 -4.981 1.00 98.75 311 ALA A N 1
ATOM 2521 C CA . ALA A 1 311 ? -17.783 4.694 -4.222 1.00 98.75 311 ALA A CA 1
ATOM 2522 C C . ALA A 1 311 ? -17.929 5.322 -2.824 1.00 98.75 311 ALA A C 1
ATOM 2524 O O . ALA A 1 311 ? -17.523 4.718 -1.832 1.00 98.75 311 ALA A O 1
ATOM 2525 N N . ILE A 1 312 ? -18.566 6.493 -2.728 1.00 98.75 312 ILE A N 1
ATOM 2526 C CA . ILE A 1 312 ? -18.794 7.191 -1.456 1.00 98.75 312 ILE A CA 1
ATOM 2527 C C . ILE A 1 312 ? -19.786 6.427 -0.571 1.00 98.75 312 ILE A C 1
ATOM 2529 O O . ILE A 1 312 ? -19.529 6.261 0.617 1.00 98.75 312 ILE A O 1
ATOM 2533 N N . GLN A 1 313 ? -20.870 5.877 -1.126 1.00 98.69 313 GLN A N 1
ATOM 2534 C CA . GLN A 1 313 ? -21.789 5.015 -0.369 1.00 98.69 313 GLN A CA 1
ATOM 2535 C C . GLN A 1 313 ? -21.082 3.772 0.195 1.00 98.69 313 GLN A C 1
ATOM 2537 O O . GLN A 1 313 ? -21.310 3.408 1.352 1.00 98.69 313 GLN A O 1
ATOM 2542 N N . ALA A 1 314 ? -20.197 3.144 -0.587 1.00 98.81 314 ALA A N 1
ATOM 2543 C CA . ALA A 1 314 ? -19.384 2.027 -0.115 1.00 98.81 314 ALA A CA 1
ATOM 2544 C C . ALA A 1 314 ? -18.434 2.463 1.016 1.00 98.81 314 ALA A C 1
ATOM 2546 O O . ALA A 1 314 ? -18.380 1.804 2.054 1.00 98.81 314 ALA A O 1
ATOM 2547 N N . ALA A 1 315 ? -17.760 3.610 0.882 1.00 98.81 315 ALA A N 1
ATOM 2548 C CA . ALA A 1 315 ? -16.902 4.156 1.934 1.00 98.81 315 ALA A CA 1
ATOM 2549 C C . ALA A 1 315 ? -17.673 4.471 3.231 1.00 98.81 315 ALA A C 1
ATOM 2551 O O . ALA A 1 315 ? -17.185 4.168 4.319 1.00 98.81 315 ALA A O 1
ATOM 2552 N N . ILE A 1 316 ? -18.897 5.007 3.136 1.00 98.88 316 ILE A N 1
ATOM 2553 C CA . ILE A 1 316 ? -19.783 5.245 4.290 1.00 98.88 316 ILE A CA 1
ATOM 2554 C C . ILE A 1 316 ? -20.120 3.922 4.991 1.00 98.88 316 ILE A C 1
ATOM 2556 O O . ILE A 1 316 ? -20.028 3.826 6.219 1.00 98.88 316 ILE A O 1
ATOM 2560 N N . LYS A 1 317 ? -20.478 2.880 4.225 1.00 98.69 317 LYS A N 1
ATOM 2561 C CA . LYS A 1 317 ? -20.736 1.541 4.773 1.00 98.69 317 LYS A CA 1
ATOM 2562 C C . LYS A 1 317 ? -19.503 0.996 5.487 1.00 98.69 317 LYS A C 1
ATOM 2564 O O . LYS A 1 317 ? -19.614 0.580 6.640 1.00 98.69 317 LYS A O 1
ATOM 2569 N N . GLU A 1 318 ? -18.338 1.029 4.846 1.00 98.75 318 GLU A N 1
ATOM 2570 C CA . GLU A 1 318 ? -17.078 0.558 5.431 1.00 98.75 318 GLU A CA 1
ATOM 2571 C C . GLU A 1 318 ? -16.733 1.325 6.722 1.00 98.75 318 GLU A C 1
ATOM 2573 O O . GLU A 1 318 ? -16.435 0.719 7.753 1.00 98.75 318 GLU A O 1
ATOM 2578 N N . TYR A 1 319 ? -16.858 2.655 6.712 1.00 98.88 319 TYR A N 1
ATOM 2579 C CA . TYR A 1 319 ? -16.630 3.499 7.883 1.00 98.88 319 TYR A CA 1
ATOM 2580 C C . TYR A 1 319 ? -17.497 3.069 9.074 1.00 98.88 319 TYR A C 1
ATOM 2582 O O . TYR A 1 319 ? -16.967 2.811 10.156 1.00 98.88 319 TYR A O 1
ATOM 2590 N N . HIS A 1 320 ? -18.816 2.937 8.896 1.00 98.56 320 HIS A N 1
ATOM 2591 C CA . HIS A 1 320 ? -19.719 2.619 10.007 1.00 98.56 320 HIS A CA 1
ATOM 2592 C C . HIS A 1 320 ? -19.654 1.159 10.460 1.00 98.56 320 HIS A C 1
ATOM 2594 O O . HIS A 1 320 ? -19.742 0.894 11.658 1.00 98.56 320 HIS A O 1
ATOM 2600 N N . THR A 1 321 ? -19.518 0.217 9.525 1.00 97.81 321 THR A N 1
ATOM 2601 C CA . THR A 1 321 ? -19.671 -1.223 9.804 1.00 97.81 321 THR A CA 1
ATOM 2602 C C . THR A 1 321 ? -18.355 -1.945 10.078 1.00 97.81 321 THR A C 1
ATOM 2604 O O . THR A 1 321 ? -18.378 -3.058 10.603 1.00 97.81 321 THR A O 1
ATOM 2607 N N . VAL A 1 322 ? -17.214 -1.318 9.772 1.00 98.44 322 VAL A N 1
ATOM 2608 C CA . VAL A 1 322 ? -15.879 -1.906 9.959 1.00 98.44 322 VAL A CA 1
ATOM 2609 C C . VAL A 1 322 ? -15.058 -1.076 10.934 1.00 98.44 322 VAL A C 1
ATOM 2611 O O . VAL A 1 322 ? -14.655 -1.584 11.982 1.00 98.44 322 VAL A O 1
ATOM 2614 N N . TRP A 1 323 ? -14.808 0.195 10.609 1.00 98.75 323 TRP A N 1
ATOM 2615 C CA . TRP A 1 323 ? -13.841 1.027 11.336 1.00 98.75 323 TRP A CA 1
ATOM 2616 C C . TRP A 1 323 ? -14.421 1.675 12.593 1.00 98.75 323 TRP A C 1
ATOM 2618 O O . TRP A 1 323 ? -13.750 1.763 13.620 1.00 98.75 323 TRP A O 1
ATOM 2628 N N . MET A 1 324 ? -15.687 2.075 12.547 1.00 98.50 324 MET A N 1
ATOM 2629 C CA . MET A 1 324 ? -16.425 2.599 13.697 1.00 98.50 324 MET A CA 1
ATOM 2630 C C . MET A 1 324 ? -17.314 1.535 14.344 1.00 98.50 324 MET A C 1
ATOM 2632 O O . MET A 1 324 ? -18.220 1.861 15.105 1.00 98.50 324 MET A O 1
ATOM 2636 N N . ALA A 1 325 ? -17.057 0.259 14.057 1.00 97.00 325 ALA A N 1
ATOM 2637 C CA . ALA A 1 325 ? -17.723 -0.873 14.680 1.00 97.00 325 ALA A CA 1
ATOM 2638 C C . ALA A 1 325 ? -16.795 -1.572 15.679 1.00 97.00 325 ALA A C 1
ATOM 2640 O O . ALA A 1 325 ? -15.565 -1.566 15.553 1.00 97.00 325 ALA A O 1
ATOM 2641 N N . ALA A 1 326 ? -17.394 -2.197 16.693 1.00 95.06 326 ALA A N 1
ATOM 2642 C CA . ALA A 1 326 ? -16.662 -3.107 17.562 1.00 95.06 326 ALA A CA 1
ATOM 2643 C C . ALA A 1 326 ? -16.212 -4.339 16.748 1.00 95.06 326 ALA A C 1
ATOM 2645 O O . ALA A 1 326 ? -16.972 -4.794 15.895 1.00 95.06 326 ALA A O 1
ATOM 2646 N N . PRO A 1 327 ? -15.010 -4.886 16.999 1.00 96.75 327 PRO A N 1
ATOM 2647 C CA . PRO A 1 327 ? -14.105 -4.544 18.101 1.00 96.75 327 PRO A CA 1
ATOM 2648 C C . PRO A 1 327 ? -13.052 -3.463 17.770 1.00 96.75 327 PRO A C 1
ATOM 2650 O O . PRO A 1 327 ? -12.230 -3.147 18.632 1.00 96.75 327 PRO A O 1
ATOM 2653 N N . ARG A 1 328 ? -13.039 -2.891 16.558 1.00 98.50 328 ARG A N 1
ATOM 2654 C CA . ARG A 1 328 ? -12.002 -1.930 16.132 1.00 98.50 328 ARG A CA 1
ATOM 2655 C C . ARG A 1 328 ? -12.083 -0.604 16.878 1.00 98.50 328 ARG A C 1
ATOM 2657 O O . ARG A 1 328 ? -11.064 -0.150 17.399 1.00 98.50 328 ARG A O 1
ATOM 2664 N N . ILE A 1 329 ? -13.274 -0.016 16.972 1.00 98.25 329 ILE A N 1
ATOM 2665 C CA . ILE A 1 329 ? -13.496 1.203 17.760 1.00 98.25 329 ILE A CA 1
ATOM 2666 C C . ILE A 1 329 ? -13.192 0.954 19.242 1.00 98.25 329 ILE A C 1
ATOM 2668 O O . ILE A 1 329 ? -13.569 -0.078 19.803 1.00 98.25 329 ILE A O 1
ATOM 2672 N N . ASP A 1 330 ? -12.514 1.902 19.877 1.00 98.50 330 ASP A N 1
ATOM 2673 C CA . ASP A 1 330 ? -12.466 2.045 21.326 1.00 98.50 330 ASP A CA 1
ATOM 2674 C C . ASP A 1 330 ? -13.464 3.139 21.752 1.00 98.50 330 ASP A C 1
ATOM 2676 O O . ASP A 1 330 ? -13.191 4.324 21.556 1.00 98.50 330 ASP A O 1
ATOM 2680 N N . PRO A 1 331 ? -14.634 2.792 22.323 1.00 97.44 331 PRO A N 1
ATOM 2681 C CA . PRO A 1 331 ? -15.651 3.778 22.686 1.00 97.44 331 PRO A CA 1
ATOM 2682 C C . PRO A 1 331 ? -15.212 4.773 23.766 1.00 97.44 331 PRO A C 1
ATOM 2684 O O . PRO A 1 331 ? -15.860 5.808 23.914 1.00 97.44 331 PRO A O 1
ATOM 2687 N N . LYS A 1 332 ? -14.153 4.465 24.529 1.00 97.38 332 LYS A N 1
ATOM 2688 C CA . LYS A 1 332 ? -13.636 5.336 25.588 1.00 97.38 332 LYS A CA 1
ATOM 2689 C C . LYS A 1 332 ? -12.878 6.535 25.020 1.00 97.38 332 LYS A C 1
ATOM 2691 O O . LYS A 1 332 ? -13.129 7.665 25.433 1.00 97.38 332 LYS A O 1
ATOM 2696 N N . THR A 1 333 ? -11.957 6.301 24.088 1.00 98.06 333 THR A N 1
ATOM 2697 C CA . THR A 1 333 ? -11.219 7.375 23.400 1.00 98.06 333 THR A CA 1
ATOM 2698 C C . THR A 1 333 ? -11.955 7.907 22.173 1.00 98.06 333 THR A C 1
ATOM 2700 O O . THR A 1 333 ? -11.720 9.038 21.764 1.00 98.06 333 THR A O 1
ATOM 2703 N N . GLY A 1 334 ? -12.834 7.103 21.569 1.00 97.88 334 GLY A N 1
ATOM 2704 C CA . GLY A 1 334 ? -13.431 7.375 20.263 1.00 97.88 334 GLY A CA 1
ATOM 2705 C C . GLY A 1 334 ? -12.491 7.102 19.080 1.00 97.88 334 GLY A C 1
ATOM 2706 O O . GLY A 1 334 ? -12.856 7.417 17.948 1.00 97.88 334 GLY A O 1
ATOM 2707 N N . LEU A 1 335 ? -11.304 6.527 19.321 1.00 98.50 335 LEU A N 1
ATOM 2708 C CA . LEU A 1 335 ? -10.317 6.182 18.294 1.00 98.50 335 LEU A CA 1
ATOM 2709 C C . LEU A 1 335 ? -10.431 4.716 17.854 1.00 98.50 335 LEU A C 1
ATOM 2711 O O . LEU A 1 335 ? -10.885 3.850 18.601 1.00 98.50 335 LEU A O 1
ATOM 2715 N N . THR A 1 336 ? -9.983 4.421 16.636 1.00 98.81 336 THR A N 1
ATOM 2716 C CA . THR A 1 336 ? -10.074 3.078 16.037 1.00 98.81 336 THR A CA 1
ATOM 2717 C C . THR A 1 336 ? -8.741 2.329 16.090 1.00 98.81 336 THR A C 1
ATOM 2719 O O . THR A 1 336 ? -7.678 2.937 16.028 1.00 98.81 336 THR A O 1
ATOM 2722 N N . ARG A 1 337 ? -8.776 0.997 16.159 1.00 98.75 337 ARG A N 1
ATOM 2723 C CA . ARG A 1 337 ? -7.595 0.121 16.191 1.00 98.75 337 ARG A CA 1
ATOM 2724 C C . ARG A 1 337 ? -7.655 -0.924 15.083 1.00 98.75 337 ARG A C 1
ATOM 2726 O O . ARG A 1 337 ? -8.741 -1.354 14.691 1.00 98.75 337 ARG A O 1
ATOM 2733 N N . PHE A 1 338 ? -6.494 -1.411 14.660 1.00 98.75 338 PHE A N 1
ATOM 2734 C CA . PHE A 1 338 ? -6.389 -2.600 13.811 1.00 98.75 338 PHE A CA 1
ATOM 2735 C C . PHE A 1 338 ? -6.663 -3.864 14.636 1.00 98.75 338 PHE A C 1
ATOM 2737 O O . PHE A 1 338 ? -5.756 -4.493 15.186 1.00 98.75 338 PHE A O 1
ATOM 2744 N N . ARG A 1 339 ? -7.946 -4.211 14.779 1.00 98.25 339 ARG A N 1
ATOM 2745 C CA . ARG A 1 339 ? -8.427 -5.312 15.628 1.00 98.25 339 ARG A CA 1
ATOM 2746 C C . ARG A 1 339 ? -9.404 -6.214 14.856 1.00 98.25 339 ARG A C 1
ATOM 2748 O O . ARG A 1 339 ? -10.608 -6.133 15.081 1.00 98.25 339 ARG A O 1
ATOM 2755 N N . PRO A 1 340 ? -8.918 -7.059 13.932 1.00 97.44 340 PRO A N 1
ATOM 2756 C CA . PRO A 1 340 ? -9.761 -7.981 13.165 1.00 97.44 340 PRO A CA 1
ATOM 2757 C C . PRO A 1 340 ? -10.293 -9.145 14.013 1.00 97.44 340 PRO A C 1
ATOM 2759 O O . PRO A 1 340 ? -9.610 -9.612 14.922 1.00 97.44 340 PRO A O 1
ATOM 2762 N N . GLU A 1 341 ? -11.466 -9.674 13.658 1.00 93.00 341 GLU A N 1
ATOM 2763 C CA . GLU A 1 341 ? -12.206 -10.694 14.431 1.00 93.00 341 GLU A CA 1
ATOM 2764 C C . GLU A 1 341 ? -11.778 -12.153 14.177 1.00 93.00 341 GLU A C 1
ATOM 2766 O O . GLU A 1 341 ? -12.312 -13.063 14.808 1.00 93.00 341 GLU A O 1
ATOM 2771 N N . GLY A 1 342 ? -10.850 -12.404 13.243 1.00 93.12 342 GLY A N 1
ATOM 2772 C CA . GLY A 1 342 ? -10.459 -13.763 12.831 1.00 93.12 342 GLY A CA 1
ATOM 2773 C C . GLY A 1 342 ? -10.055 -14.683 13.996 1.00 93.12 342 GLY A C 1
ATOM 2774 O O . GLY A 1 342 ? -9.610 -14.216 15.040 1.00 93.12 342 GLY A O 1
ATOM 2775 N N . LEU A 1 343 ? -10.173 -16.002 13.811 1.00 93.56 343 LEU A N 1
ATOM 2776 C CA . LEU A 1 343 ? -9.904 -17.008 14.850 1.00 93.56 343 LEU A CA 1
ATOM 2777 C C . LEU A 1 343 ? -8.769 -17.961 14.461 1.00 93.56 343 LEU A C 1
ATOM 2779 O O . LEU A 1 343 ? -8.594 -18.287 13.289 1.00 93.56 343 LEU A O 1
ATOM 2783 N N . GLY A 1 344 ? -8.062 -18.474 15.472 1.00 91.75 344 GLY A N 1
ATOM 2784 C CA . GLY A 1 344 ? -7.014 -19.484 15.308 1.00 91.75 344 GLY A CA 1
ATOM 2785 C C . GLY A 1 344 ? -5.726 -18.953 14.675 1.00 91.75 344 GLY A C 1
ATOM 2786 O O . GLY A 1 344 ? -5.471 -17.745 14.636 1.00 91.75 344 GLY A O 1
ATOM 2787 N N . ILE A 1 345 ? -4.904 -19.890 14.205 1.00 91.62 345 ILE A N 1
ATOM 2788 C CA . ILE A 1 345 ? -3.595 -19.622 13.601 1.00 91.62 345 ILE A CA 1
ATOM 2789 C C . ILE A 1 345 ? -3.785 -19.234 12.123 1.00 91.62 345 ILE A C 1
ATOM 2791 O O . ILE A 1 345 ? -4.440 -19.986 11.395 1.00 91.62 345 ILE A O 1
ATOM 2795 N N . PRO A 1 346 ? -3.197 -18.120 11.643 1.00 91.44 346 PRO A N 1
ATOM 2796 C CA . PRO A 1 346 ? -3.246 -17.741 10.229 1.00 91.44 346 PRO A CA 1
ATOM 2797 C C . PRO A 1 346 ? -2.691 -18.851 9.309 1.00 91.44 346 PRO A C 1
ATOM 2799 O O . PRO A 1 346 ? -1.548 -19.296 9.499 1.00 91.44 346 PRO A O 1
ATOM 2802 N N . PRO A 1 347 ? -3.474 -19.341 8.327 1.00 87.00 347 PRO A N 1
ATOM 2803 C CA . PRO A 1 347 ? -3.076 -20.472 7.489 1.00 87.00 347 PRO A CA 1
ATOM 2804 C C . PRO A 1 347 ? -2.076 -20.101 6.383 1.00 87.00 347 PRO A C 1
ATOM 2806 O O . PRO A 1 347 ? -1.431 -20.991 5.837 1.00 87.00 347 PRO A O 1
ATOM 2809 N N . GLU A 1 348 ? -1.934 -18.818 6.044 1.00 83.12 348 GLU A N 1
ATOM 2810 C CA . GLU A 1 348 ? -1.172 -18.340 4.882 1.00 83.12 348 GLU A CA 1
ATOM 2811 C C . GLU A 1 348 ? 0.325 -18.115 5.143 1.00 83.12 348 GLU A C 1
ATOM 2813 O O . GLU A 1 348 ? 1.075 -17.802 4.220 1.00 83.12 348 GLU A O 1
ATOM 2818 N N . THR A 1 349 ? 0.774 -18.229 6.396 1.00 82.81 349 THR A N 1
ATOM 2819 C CA . THR A 1 349 ? 2.196 -18.080 6.744 1.00 82.81 349 THR A CA 1
ATOM 2820 C C . THR A 1 349 ? 3.008 -19.318 6.357 1.00 82.81 349 THR A C 1
ATOM 2822 O O . THR A 1 349 ? 2.456 -20.384 6.076 1.00 82.81 349 THR A O 1
ATOM 2825 N N . GLU A 1 350 ? 4.335 -19.220 6.370 1.00 74.06 350 GLU A N 1
ATOM 2826 C CA . GLU A 1 350 ? 5.201 -20.391 6.193 1.00 74.06 350 GLU A CA 1
ATOM 2827 C C . GLU A 1 350 ? 4.983 -21.421 7.315 1.00 74.06 350 GLU A C 1
ATOM 2829 O O . GLU A 1 350 ? 4.673 -21.065 8.453 1.00 74.06 350 GLU A O 1
ATOM 2834 N N . ALA A 1 351 ? 5.156 -22.713 7.017 1.00 71.44 351 ALA A N 1
ATOM 2835 C CA . ALA A 1 351 ? 4.831 -23.794 7.955 1.00 71.44 351 ALA A CA 1
ATOM 2836 C C . ALA A 1 351 ? 5.607 -23.717 9.285 1.00 71.44 351 ALA A C 1
ATOM 2838 O O . ALA A 1 351 ? 5.091 -24.124 10.323 1.00 71.44 351 ALA A O 1
ATOM 2839 N N . SER A 1 352 ? 6.830 -23.182 9.265 1.00 77.62 352 SER A N 1
ATOM 2840 C CA . SER A 1 352 ? 7.685 -23.006 10.444 1.00 77.62 352 SER A CA 1
ATOM 2841 C C . SER A 1 352 ? 7.496 -21.662 11.158 1.00 77.62 352 SER A C 1
ATOM 2843 O O . SER A 1 352 ? 8.077 -21.461 12.226 1.00 77.62 352 SER A O 1
ATOM 2845 N N . HIS A 1 353 ? 6.692 -20.747 10.602 1.00 82.94 353 HIS A N 1
ATOM 2846 C CA . HIS A 1 353 ? 6.649 -19.346 11.023 1.00 82.94 353 HIS A CA 1
ATOM 2847 C C . HIS A 1 353 ? 6.288 -19.184 12.507 1.00 82.94 353 HIS A C 1
ATOM 2849 O O . HIS A 1 353 ? 6.967 -18.467 13.235 1.00 82.94 353 HIS A O 1
ATOM 2855 N N . PHE A 1 354 ? 5.275 -19.914 12.986 1.00 88.31 354 PHE A N 1
ATOM 2856 C CA . PHE A 1 354 ? 4.817 -19.844 14.381 1.00 88.31 354 PHE A CA 1
ATOM 2857 C C . PHE A 1 354 ? 5.389 -20.943 15.285 1.00 88.31 354 PHE A C 1
ATOM 2859 O O . PHE A 1 354 ? 5.052 -20.994 16.465 1.00 88.31 354 PHE A O 1
ATOM 2866 N N . THR A 1 355 ? 6.264 -21.817 14.779 1.00 86.50 355 THR A N 1
ATOM 2867 C CA . THR A 1 355 ? 6.762 -22.980 15.533 1.00 86.50 355 THR A CA 1
ATOM 2868 C C . THR A 1 355 ? 7.376 -22.587 16.875 1.00 86.50 355 THR A C 1
ATOM 2870 O O . THR A 1 355 ? 7.037 -23.173 17.898 1.00 86.50 355 THR A O 1
ATOM 2873 N N . HIS A 1 356 ? 8.215 -21.551 16.887 1.00 87.25 356 HIS A N 1
ATOM 2874 C CA . HIS A 1 356 ? 8.879 -21.053 18.094 1.00 87.25 356 HIS A CA 1
ATOM 2875 C C . HIS A 1 356 ? 7.903 -20.440 19.117 1.00 87.25 356 HIS A C 1
ATOM 2877 O O . HIS A 1 356 ? 8.156 -20.500 20.318 1.00 87.25 356 HIS A O 1
ATOM 2883 N N . ILE A 1 357 ? 6.773 -19.887 18.659 1.00 90.75 357 ILE A N 1
ATOM 2884 C CA . ILE A 1 357 ? 5.708 -19.358 19.525 1.00 90.75 357 ILE A CA 1
ATOM 2885 C C . ILE A 1 357 ? 4.872 -20.493 20.116 1.00 90.75 357 ILE A C 1
ATOM 2887 O O . ILE A 1 357 ? 4.490 -20.430 21.279 1.00 90.75 357 ILE A O 1
ATOM 2891 N N . LEU A 1 358 ? 4.596 -21.534 19.328 1.00 92.56 358 LEU A N 1
ATOM 2892 C CA . LEU A 1 358 ? 3.735 -22.654 19.716 1.00 92.56 358 LEU A CA 1
ATOM 2893 C C . LEU A 1 358 ? 4.463 -23.698 20.576 1.00 92.56 358 LEU A C 1
ATOM 2895 O O . LEU A 1 358 ? 3.829 -24.374 21.383 1.00 92.56 358 LEU A O 1
ATOM 2899 N N . GLU A 1 359 ? 5.783 -23.836 20.435 1.00 93.62 359 GLU A N 1
ATOM 2900 C CA . GLU A 1 359 ? 6.580 -24.860 21.120 1.00 93.62 359 GLU A CA 1
ATOM 2901 C C . GLU A 1 359 ? 6.461 -24.832 22.660 1.00 93.62 359 GLU A C 1
ATOM 2903 O O . GLU A 1 359 ? 6.264 -25.904 23.244 1.00 93.62 359 GLU A O 1
ATOM 2908 N N . PRO A 1 360 ? 6.515 -23.674 23.355 1.00 94.31 360 PRO A N 1
ATOM 2909 C CA . PRO A 1 360 ? 6.310 -23.624 24.804 1.00 94.31 360 PRO A CA 1
ATOM 2910 C C . PRO A 1 360 ? 4.928 -24.135 25.233 1.00 94.31 360 PRO A C 1
ATOM 2912 O O . PRO A 1 360 ? 4.820 -24.860 26.224 1.00 94.31 360 PRO A O 1
ATOM 2915 N N . TYR A 1 361 ? 3.880 -23.819 24.466 1.00 95.06 361 TYR A N 1
ATOM 2916 C CA . TYR A 1 361 ? 2.516 -24.274 24.745 1.00 95.06 361 TYR A CA 1
ATOM 2917 C C . TYR A 1 361 ? 2.351 -25.769 24.448 1.00 95.06 361 TYR A C 1
ATOM 2919 O O . TYR A 1 361 ? 1.805 -26.503 25.268 1.00 95.06 361 TYR A O 1
ATOM 2927 N N . ALA A 1 362 ? 2.901 -26.268 23.340 1.00 94.12 362 ALA A N 1
ATOM 2928 C CA . ALA A 1 362 ? 2.893 -27.699 23.035 1.00 94.12 362 ALA A CA 1
ATOM 2929 C C . ALA A 1 362 ? 3.596 -28.517 24.139 1.00 94.12 362 ALA A C 1
ATOM 2931 O O . ALA A 1 362 ? 3.048 -29.511 24.622 1.00 94.12 362 ALA A O 1
ATOM 2932 N N . LYS A 1 363 ? 4.757 -28.042 24.623 1.00 95.44 363 LYS A N 1
ATOM 2933 C CA . LYS A 1 363 ? 5.479 -28.636 25.763 1.00 95.44 363 LYS A CA 1
ATOM 2934 C C . LYS A 1 363 ? 4.659 -28.603 27.054 1.00 95.44 363 LYS A C 1
ATOM 2936 O O . LYS A 1 363 ? 4.616 -29.614 27.751 1.00 95.44 363 LYS A O 1
ATOM 2941 N N . LYS A 1 364 ? 3.980 -27.486 27.354 1.00 95.50 364 LYS A N 1
ATOM 2942 C CA . LYS A 1 364 ? 3.068 -27.344 28.509 1.00 95.50 364 LYS A CA 1
ATOM 2943 C C . LYS A 1 364 ? 1.962 -28.407 28.505 1.00 95.50 364 LYS A C 1
ATOM 2945 O O . LYS A 1 364 ? 1.618 -28.917 29.567 1.00 95.50 364 LYS A O 1
ATOM 2950 N N . HIS A 1 365 ? 1.439 -28.765 27.331 1.00 94.12 365 HIS A N 1
ATOM 2951 C CA . HIS A 1 365 ? 0.392 -29.787 27.167 1.00 94.12 365 HIS A CA 1
ATOM 2952 C C . HIS A 1 365 ? 0.923 -31.214 26.966 1.00 94.12 365 HIS A C 1
ATOM 2954 O O . HIS A 1 365 ? 0.130 -32.151 26.910 1.00 94.12 365 HIS A O 1
ATOM 2960 N N . GLY A 1 366 ? 2.243 -31.406 26.871 1.00 95.56 366 GLY A N 1
ATOM 2961 C CA . GLY A 1 366 ? 2.858 -32.723 26.685 1.00 95.56 366 GLY A CA 1
ATOM 2962 C C . GLY A 1 366 ? 2.545 -33.385 25.337 1.00 95.56 366 GLY A C 1
ATOM 2963 O O . GLY A 1 366 ? 2.576 -34.611 25.247 1.00 95.56 366 GLY A O 1
ATOM 2964 N N . ILE A 1 367 ? 2.234 -32.596 24.305 1.00 96.25 367 ILE A N 1
ATOM 2965 C CA . ILE A 1 367 ? 1.858 -33.069 22.962 1.00 96.25 367 ILE A CA 1
ATOM 2966 C C . ILE A 1 367 ? 2.787 -32.496 21.885 1.00 96.25 367 ILE A C 1
ATOM 2968 O O . ILE A 1 367 ? 3.557 -31.566 22.130 1.00 96.25 367 ILE A O 1
ATOM 2972 N N . SER A 1 368 ? 2.734 -33.059 20.675 1.00 94.81 368 SER A N 1
ATOM 2973 C CA . SER A 1 368 ? 3.495 -32.521 19.540 1.00 94.81 368 SER A CA 1
ATOM 2974 C C . SER A 1 368 ? 2.965 -31.147 19.102 1.00 94.81 368 SER A C 1
ATOM 2976 O O . SER A 1 368 ? 1.798 -30.828 19.318 1.00 94.81 368 SER A O 1
ATOM 2978 N N . ILE A 1 369 ? 3.798 -30.338 18.435 1.00 91.75 369 ILE A N 1
ATOM 2979 C CA . ILE A 1 369 ? 3.383 -29.025 17.899 1.00 91.75 369 ILE A CA 1
ATOM 2980 C C . ILE A 1 369 ? 2.240 -29.169 16.885 1.00 91.75 369 ILE A C 1
ATOM 2982 O O . ILE A 1 369 ? 1.328 -28.343 16.873 1.00 91.75 369 ILE A O 1
ATOM 2986 N N . LEU A 1 370 ? 2.265 -30.223 16.063 1.00 90.06 370 LEU A N 1
ATOM 2987 C CA . LEU A 1 370 ? 1.207 -30.501 15.091 1.00 90.06 370 LEU A CA 1
ATOM 2988 C C . LEU A 1 370 ? -0.123 -30.787 15.800 1.00 90.06 370 LEU A C 1
ATOM 2990 O O . LEU A 1 370 ? -1.119 -30.125 15.526 1.00 90.06 370 LEU A O 1
ATOM 2994 N N . GLU A 1 371 ? -0.110 -31.696 16.776 1.00 92.88 371 GLU A N 1
ATOM 2995 C CA . GLU A 1 371 ? -1.301 -32.043 17.559 1.00 92.88 371 GLU A CA 1
ATOM 2996 C C . GLU A 1 371 ? -1.822 -30.846 18.372 1.00 92.88 371 GLU A C 1
ATOM 2998 O O . GLU A 1 371 ? -3.031 -30.645 18.480 1.00 92.88 371 GLU A O 1
ATOM 3003 N N . PHE A 1 372 ? -0.924 -30.019 18.920 1.00 94.50 372 PHE A N 1
ATOM 3004 C CA . PHE A 1 372 ? -1.302 -28.777 19.594 1.00 94.50 372 PHE A CA 1
ATOM 3005 C C . PHE A 1 372 ? -1.995 -27.811 18.631 1.00 94.50 372 PHE A C 1
ATOM 3007 O O . PHE A 1 372 ? -3.046 -27.272 18.961 1.00 94.50 372 PHE A O 1
ATOM 3014 N N . THR A 1 373 ? -1.429 -27.623 17.438 1.00 91.12 373 THR A N 1
ATOM 3015 C CA . THR A 1 373 ? -1.962 -26.730 16.400 1.00 91.12 373 THR A CA 1
ATOM 3016 C C . THR A 1 373 ? -3.371 -27.143 15.979 1.00 91.12 373 THR A C 1
ATOM 3018 O O . THR A 1 373 ? -4.259 -26.294 15.917 1.00 91.12 373 THR A O 1
ATOM 3021 N N . GLU A 1 374 ? -3.594 -28.437 15.741 1.00 89.88 374 GLU A N 1
ATOM 3022 C CA . GLU A 1 374 ? -4.915 -28.986 15.414 1.00 89.88 374 GLU A CA 1
ATOM 3023 C C . GLU A 1 374 ? -5.909 -28.749 16.558 1.00 89.88 374 GLU A C 1
ATOM 3025 O O . GLU A 1 374 ? -6.930 -28.091 16.366 1.00 89.88 374 GLU A O 1
ATOM 3030 N N . LYS A 1 375 ? -5.568 -29.169 17.785 1.00 93.06 375 LYS A N 1
ATOM 3031 C CA . LYS A 1 375 ? -6.450 -29.013 18.954 1.00 93.06 375 LYS A CA 1
ATOM 3032 C C . LYS A 1 375 ? -6.748 -27.552 19.304 1.00 93.06 375 LYS A C 1
ATOM 3034 O O . LYS A 1 375 ? -7.849 -27.253 19.768 1.00 93.06 375 LYS A O 1
ATOM 3039 N N . TYR A 1 376 ? -5.788 -26.649 19.114 1.00 93.31 376 TYR A N 1
ATOM 3040 C CA . TYR A 1 376 ? -5.969 -25.213 19.319 1.00 93.31 376 TYR A CA 1
ATOM 3041 C C . TYR A 1 376 ? -6.905 -24.619 18.259 1.00 93.31 376 TYR A C 1
ATOM 3043 O O . TYR A 1 376 ? -7.885 -23.957 18.602 1.00 93.31 376 TYR A O 1
ATOM 3051 N N . ASN A 1 377 ? -6.682 -24.923 16.976 1.00 89.94 377 ASN A N 1
ATOM 3052 C CA . ASN A 1 377 ? -7.555 -24.460 15.897 1.00 89.94 377 ASN A CA 1
ATOM 3053 C C . ASN A 1 377 ? -8.983 -25.018 16.018 1.00 89.94 377 ASN A C 1
ATOM 3055 O O . ASN A 1 377 ? -9.943 -24.289 15.758 1.00 89.94 377 ASN A O 1
ATOM 3059 N N . ASP A 1 378 ? -9.149 -26.254 16.490 1.00 88.94 378 ASP A N 1
ATOM 3060 C CA . ASP A 1 378 ? -10.460 -26.866 16.748 1.00 88.94 378 ASP A CA 1
ATOM 3061 C C . ASP A 1 378 ? -11.162 -26.296 17.995 1.00 88.94 378 ASP A C 1
ATOM 3063 O O . ASP A 1 378 ? -12.346 -26.546 18.218 1.00 88.94 378 ASP A O 1
ATOM 3067 N N . GLY A 1 379 ? -10.465 -25.490 18.805 1.00 89.62 379 GLY A N 1
ATOM 3068 C CA . GLY A 1 379 ? -10.987 -24.923 20.051 1.00 89.62 379 GLY A CA 1
ATOM 3069 C C . GLY A 1 379 ? -11.085 -25.931 21.202 1.00 89.62 379 GLY A C 1
ATOM 3070 O O . GLY A 1 379 ? -11.736 -25.647 22.211 1.00 89.62 379 GLY A O 1
ATOM 3071 N N . LEU A 1 380 ? -10.447 -27.099 21.061 1.00 91.44 380 LEU A N 1
ATOM 3072 C CA . LEU A 1 380 ? -10.331 -28.120 22.107 1.00 91.44 380 LEU A CA 1
ATOM 3073 C C . LEU A 1 380 ? -9.335 -27.698 23.195 1.00 91.44 380 LEU A C 1
ATOM 3075 O O . LEU A 1 380 ? -9.510 -28.053 24.360 1.00 91.44 380 LEU A O 1
ATOM 3079 N N . LEU A 1 381 ? -8.310 -26.927 22.821 1.00 92.44 381 LEU A N 1
ATOM 3080 C CA . LEU A 1 381 ? -7.389 -26.261 23.741 1.00 92.44 381 LEU A CA 1
ATOM 3081 C C . LEU A 1 381 ? -7.643 -24.754 23.736 1.00 92.44 381 LEU A C 1
ATOM 3083 O O . LEU A 1 381 ? -7.793 -24.151 22.677 1.00 92.44 381 LEU A O 1
ATOM 3087 N N . LYS A 1 382 ? -7.669 -24.153 24.928 1.00 92.75 382 LYS A N 1
ATOM 3088 C CA . LYS A 1 382 ? -7.832 -22.709 25.120 1.00 92.75 382 LYS A CA 1
ATOM 3089 C C . LYS A 1 382 ? -6.608 -22.152 25.828 1.00 92.75 382 LYS A C 1
ATOM 3091 O O . LYS A 1 382 ? -6.295 -22.582 26.935 1.00 92.75 382 LYS A O 1
ATOM 3096 N N . GLU A 1 383 ? -5.952 -21.192 25.195 1.00 95.56 383 GLU A N 1
ATOM 3097 C CA . GLU A 1 383 ? -4.780 -20.496 25.723 1.00 95.56 383 GLU A CA 1
ATOM 3098 C C . GLU A 1 383 ? -4.984 -18.991 25.496 1.00 95.56 383 GLU A C 1
ATOM 3100 O O . GLU A 1 383 ? -4.641 -18.494 24.426 1.00 95.56 383 GLU A O 1
ATOM 3105 N N . PRO A 1 384 ? -5.559 -18.255 26.469 1.00 94.56 384 PRO A N 1
ATOM 3106 C CA . PRO A 1 384 ? -5.905 -16.842 26.289 1.00 94.56 384 PRO A CA 1
ATOM 3107 C C . PRO A 1 384 ? -4.721 -15.949 25.896 1.00 94.56 384 PRO A C 1
ATOM 3109 O O . PRO A 1 384 ? -4.881 -15.040 25.090 1.00 94.56 384 PRO A O 1
ATOM 3112 N N . GLU A 1 385 ? -3.522 -16.235 26.412 1.00 94.31 385 GLU A N 1
ATOM 3113 C CA . GLU A 1 385 ? -2.289 -15.521 26.041 1.00 94.31 385 GLU A CA 1
ATOM 3114 C C . GLU A 1 385 ? -1.921 -15.739 24.563 1.00 94.31 385 GLU A C 1
ATOM 3116 O O . GLU A 1 385 ? -1.424 -14.837 23.887 1.00 94.31 385 GLU A O 1
ATOM 3121 N N . LEU A 1 386 ? -2.201 -16.933 24.032 1.00 94.56 386 LEU A N 1
ATOM 3122 C CA . LEU A 1 386 ? -1.983 -17.257 22.625 1.00 94.56 386 LEU A CA 1
ATOM 3123 C C . LEU A 1 386 ? -3.073 -16.637 21.736 1.00 94.56 386 LEU A C 1
ATOM 3125 O O . LEU A 1 386 ? -2.771 -16.151 20.645 1.00 94.56 386 LEU A O 1
ATOM 3129 N N . ASP A 1 387 ? -4.317 -16.588 22.221 1.00 94.62 387 ASP A N 1
ATOM 3130 C CA . ASP A 1 387 ? -5.421 -15.886 21.556 1.00 94.62 387 ASP A CA 1
ATOM 3131 C C . ASP A 1 387 ? -5.107 -14.388 21.408 1.00 94.62 387 ASP A C 1
ATOM 3133 O O . ASP A 1 387 ? -5.291 -13.816 20.328 1.00 94.62 387 ASP A O 1
ATOM 3137 N N . GLU A 1 388 ? -4.578 -13.766 22.467 1.00 95.69 388 GLU A N 1
ATOM 3138 C CA . GLU A 1 388 ? -4.120 -12.375 22.464 1.00 95.69 388 GLU A CA 1
ATOM 3139 C C . GLU A 1 388 ? -2.946 -12.170 21.496 1.00 95.69 388 GLU A C 1
ATOM 3141 O O . GLU A 1 388 ? -2.978 -11.252 20.673 1.00 95.69 388 GLU A O 1
ATOM 3146 N N . TYR A 1 389 ? -1.953 -13.067 21.498 1.00 96.00 389 TYR A N 1
ATOM 3147 C CA . TYR A 1 389 ? -0.855 -13.020 20.529 1.00 96.00 389 TYR A CA 1
ATOM 3148 C C . TYR A 1 389 ? -1.367 -13.024 19.081 1.00 96.00 389 TYR A C 1
ATOM 3150 O O . TYR A 1 389 ? -0.991 -12.153 18.293 1.00 96.00 389 TYR A O 1
ATOM 3158 N N . PHE A 1 390 ? -2.259 -13.954 18.723 1.00 96.44 390 PHE A N 1
ATOM 3159 C CA . PHE A 1 390 ? -2.788 -14.022 17.360 1.00 96.44 390 PHE A CA 1
ATOM 3160 C C . PHE A 1 390 ? -3.747 -12.873 17.029 1.00 96.44 390 PHE A C 1
ATOM 3162 O O . PHE A 1 390 ? -3.855 -12.488 15.863 1.00 96.44 390 PHE A O 1
ATOM 3169 N N . GLN A 1 391 ? -4.410 -12.272 18.022 1.00 97.62 391 GLN A N 1
ATOM 3170 C CA . GLN A 1 391 ? -5.150 -11.026 17.827 1.00 97.62 391 GLN A CA 1
ATOM 3171 C C . GLN A 1 391 ? -4.212 -9.882 17.423 1.00 97.62 391 GLN A C 1
ATOM 3173 O O . GLN A 1 391 ? -4.544 -9.114 16.514 1.00 97.62 391 GLN A O 1
ATOM 3178 N N . HIS A 1 392 ? -3.042 -9.782 18.061 1.00 98.00 392 HIS A N 1
ATOM 3179 C CA . HIS A 1 392 ? -2.022 -8.809 17.687 1.00 98.00 392 HIS A CA 1
ATOM 3180 C C . HIS A 1 392 ? -1.393 -9.119 16.328 1.00 98.00 392 HIS A C 1
ATOM 3182 O O . HIS A 1 392 ? -1.299 -8.197 15.529 1.00 98.00 392 HIS A O 1
ATOM 3188 N N . ASP A 1 393 ? -1.036 -10.372 16.022 1.00 97.00 393 ASP A N 1
ATOM 3189 C CA . ASP A 1 393 ? -0.494 -10.759 14.704 1.00 97.00 393 ASP A CA 1
ATOM 3190 C C . ASP A 1 393 ? -1.457 -10.393 13.563 1.00 97.00 393 ASP A C 1
ATOM 3192 O O . ASP A 1 393 ? -1.069 -9.735 12.597 1.00 97.00 393 ASP A O 1
ATOM 3196 N N . ARG A 1 394 ? -2.750 -10.718 13.701 1.00 97.50 394 ARG A N 1
ATOM 3197 C CA . ARG A 1 394 ? -3.747 -10.330 12.694 1.00 97.50 394 ARG A CA 1
ATOM 3198 C C . ARG A 1 394 ? -3.898 -8.812 12.585 1.00 97.50 394 ARG A C 1
ATOM 3200 O O . ARG A 1 394 ? -4.086 -8.319 11.476 1.00 97.50 394 ARG A O 1
ATOM 3207 N N . GLY A 1 395 ? -3.813 -8.084 13.702 1.00 98.25 395 GLY A N 1
ATOM 3208 C CA . GLY A 1 395 ? -3.804 -6.618 13.713 1.00 98.25 395 GLY A CA 1
ATOM 3209 C C . GLY A 1 395 ? -2.592 -6.036 12.983 1.00 98.25 395 GLY A C 1
ATOM 3210 O O . GLY A 1 395 ? -2.748 -5.137 12.163 1.00 98.25 395 GLY A O 1
ATOM 3211 N N . VAL A 1 396 ? -1.402 -6.608 13.194 1.00 98.38 396 VAL A N 1
ATOM 3212 C CA . VAL A 1 396 ? -0.167 -6.227 12.491 1.00 98.38 396 VAL A CA 1
ATOM 3213 C C . VAL A 1 396 ? -0.349 -6.389 10.976 1.00 98.38 396 VAL A C 1
ATOM 3215 O O . VAL A 1 396 ? -0.093 -5.447 10.233 1.00 98.38 396 VAL A O 1
ATOM 3218 N N . ARG A 1 397 ? -0.906 -7.515 10.517 1.00 97.31 397 ARG A N 1
ATOM 3219 C CA . ARG A 1 397 ? -1.228 -7.747 9.093 1.00 97.31 397 ARG A CA 1
ATOM 3220 C C . ARG A 1 397 ? -2.299 -6.794 8.549 1.00 97.31 397 ARG A C 1
ATOM 3222 O O . ARG A 1 397 ? -2.233 -6.383 7.396 1.00 97.31 397 ARG A O 1
ATOM 3229 N N . GLU A 1 398 ? -3.307 -6.452 9.355 1.00 98.56 398 GLU A N 1
ATOM 3230 C CA . GLU A 1 398 ? -4.343 -5.475 8.981 1.00 98.56 398 GLU A CA 1
ATOM 3231 C C . GLU A 1 398 ? -3.785 -4.047 8.895 1.00 98.56 398 GLU A C 1
ATOM 3233 O O . GLU A 1 398 ? -4.288 -3.240 8.125 1.00 98.56 398 GLU A O 1
ATOM 3238 N N . SER A 1 399 ? -2.714 -3.734 9.625 1.00 98.56 399 SER A N 1
ATOM 3239 C CA . SER A 1 399 ? -2.049 -2.429 9.533 1.00 98.56 399 SER A CA 1
ATOM 3240 C C . SER A 1 399 ? -1.217 -2.243 8.258 1.00 98.56 399 SER A C 1
ATOM 3242 O O . SER A 1 399 ? -0.766 -1.131 7.986 1.00 98.56 399 SER A O 1
ATOM 3244 N N . GLY A 1 400 ? -0.948 -3.326 7.516 1.00 97.50 400 GLY A N 1
ATOM 3245 C CA . GLY A 1 400 ? -0.011 -3.355 6.387 1.00 97.50 400 GLY A CA 1
ATOM 3246 C C . GLY A 1 400 ? 1.473 -3.340 6.780 1.00 97.50 400 GLY A C 1
ATOM 3247 O O . GLY A 1 400 ? 2.327 -3.517 5.921 1.00 97.50 400 GLY A O 1
ATOM 3248 N N . HIS A 1 401 ? 1.796 -3.157 8.064 1.00 97.75 401 HIS A N 1
ATOM 3249 C CA . HIS A 1 401 ? 3.169 -3.092 8.568 1.00 97.75 401 HIS A CA 1
ATOM 3250 C C . HIS A 1 401 ? 3.611 -4.428 9.193 1.00 97.75 401 HIS A C 1
ATOM 3252 O O . HIS A 1 401 ? 4.161 -4.466 10.295 1.00 97.75 401 HIS A O 1
ATOM 3258 N N . ASP A 1 402 ? 3.342 -5.552 8.528 1.00 93.25 402 ASP A N 1
ATOM 3259 C CA . ASP A 1 402 ? 3.778 -6.882 8.954 1.00 93.25 402 ASP A CA 1
ATOM 3260 C C . ASP A 1 402 ? 5.218 -7.193 8.496 1.00 93.25 402 ASP A C 1
ATOM 3262 O O . ASP A 1 402 ? 5.450 -7.408 7.317 1.00 93.25 402 ASP A O 1
ATOM 3266 N N . THR A 1 403 ? 6.244 -7.200 9.360 1.00 93.62 403 THR A N 1
ATOM 3267 C CA . THR A 1 403 ? 6.229 -6.849 10.796 1.00 93.62 403 THR A CA 1
ATOM 3268 C C . THR A 1 403 ? 7.124 -5.654 11.148 1.00 93.62 403 THR A C 1
ATOM 3270 O O . THR A 1 403 ? 8.045 -5.299 10.411 1.00 93.62 403 THR A O 1
ATOM 3273 N N . THR A 1 404 ? 6.825 -5.020 12.290 1.00 97.00 404 THR A N 1
ATOM 3274 C CA . THR A 1 404 ? 7.589 -3.932 12.930 1.00 97.00 404 THR A CA 1
ATOM 3275 C C . THR A 1 404 ? 7.509 -4.067 14.450 1.00 97.00 404 THR A C 1
ATOM 3277 O O . THR A 1 404 ? 6.441 -4.360 15.006 1.00 97.00 404 THR A O 1
ATOM 3280 N N . TYR A 1 405 ? 8.605 -3.768 15.152 1.00 97.12 405 TYR A N 1
ATOM 3281 C CA . TYR A 1 405 ? 8.622 -3.684 16.616 1.00 97.12 405 TYR A CA 1
ATOM 3282 C C . TYR A 1 405 ? 7.715 -2.593 17.185 1.00 97.12 405 TYR A C 1
ATOM 3284 O O . TYR A 1 405 ? 7.360 -2.637 18.365 1.00 97.12 405 TYR A O 1
ATOM 3292 N N . ARG A 1 406 ? 7.273 -1.647 16.352 1.00 98.06 406 ARG A N 1
ATOM 3293 C CA . ARG A 1 406 ? 6.216 -0.706 16.706 1.00 98.06 406 ARG A CA 1
ATOM 3294 C C . ARG A 1 406 ? 4.931 -1.428 17.114 1.00 98.06 406 ARG A C 1
ATOM 3296 O O . ARG A 1 406 ? 4.277 -0.978 18.051 1.00 98.06 406 ARG A O 1
ATOM 3303 N N . LEU A 1 407 ? 4.588 -2.540 16.464 1.00 98.19 407 LEU A N 1
ATOM 3304 C CA . LEU A 1 407 ? 3.259 -3.155 16.540 1.00 98.19 407 LEU A CA 1
ATOM 3305 C C . LEU A 1 407 ? 3.254 -4.582 17.116 1.00 98.19 407 LEU A C 1
ATOM 3307 O O . LEU A 1 407 ? 2.209 -5.035 17.593 1.00 98.19 407 LEU A O 1
ATOM 3311 N N . GLU A 1 408 ? 4.386 -5.292 17.113 1.00 94.25 408 GLU A N 1
ATOM 3312 C CA . GLU A 1 408 ? 4.459 -6.662 17.639 1.00 94.25 408 GLU A CA 1
ATOM 3313 C C . GLU A 1 408 ? 3.898 -6.776 19.066 1.00 94.25 408 GLU A C 1
ATOM 3315 O O . GLU A 1 408 ? 4.249 -5.999 19.952 1.00 94.25 408 GLU A O 1
ATOM 3320 N N . LYS A 1 409 ? 3.035 -7.778 19.292 1.00 95.06 409 LYS A N 1
ATOM 3321 C CA . LYS A 1 409 ? 2.404 -8.100 20.591 1.00 95.06 409 LYS A CA 1
ATOM 3322 C C . LYS A 1 409 ? 1.523 -7.003 21.204 1.00 95.06 409 LYS A C 1
ATOM 3324 O O . LYS A 1 409 ? 1.098 -7.159 22.340 1.00 95.06 409 LYS A O 1
ATOM 3329 N N . ARG A 1 410 ? 1.250 -5.907 20.488 1.00 97.31 410 ARG A N 1
ATOM 3330 C CA . ARG A 1 410 ? 0.416 -4.806 21.008 1.00 97.31 410 ARG A CA 1
ATOM 3331 C C . ARG A 1 410 ? -0.503 -4.139 19.988 1.00 97.31 410 ARG A C 1
ATOM 3333 O O . ARG A 1 410 ? -1.425 -3.445 20.393 1.00 97.31 410 ARG A O 1
ATOM 3340 N N . CYS A 1 411 ? -0.334 -4.394 18.685 1.00 98.38 411 CYS A N 1
ATOM 3341 C CA . CYS A 1 411 ? -1.050 -3.719 17.588 1.00 98.38 411 CYS A CA 1
ATOM 3342 C C . CYS A 1 411 ? -2.559 -3.546 17.824 1.00 98.38 411 CYS A C 1
ATOM 3344 O O . CYS A 1 411 ? -3.061 -2.431 17.814 1.00 98.38 411 CYS A O 1
ATOM 3346 N N . ALA A 1 412 ? -3.267 -4.635 18.131 1.00 98.19 412 ALA A N 1
ATOM 3347 C CA . ALA A 1 412 ? -4.709 -4.617 18.385 1.00 98.19 412 ALA A CA 1
ATOM 3348 C C . ALA A 1 412 ? -5.188 -3.769 19.585 1.00 98.19 412 ALA A C 1
ATOM 3350 O O . ALA A 1 412 ? -6.399 -3.599 19.751 1.00 98.19 412 ALA A O 1
ATOM 3351 N N . ASN A 1 413 ? -4.280 -3.260 20.422 1.00 98.50 413 ASN A N 1
ATOM 3352 C CA . ASN A 1 413 ? -4.583 -2.324 21.510 1.00 98.50 413 ASN A CA 1
ATOM 3353 C C . ASN A 1 413 ? -4.264 -0.872 21.120 1.00 98.50 413 ASN A C 1
ATOM 3355 O O . ASN A 1 413 ? -4.777 0.052 21.754 1.00 98.50 413 ASN A O 1
ATOM 3359 N N . LEU A 1 414 ? -3.450 -0.664 20.081 1.00 98.81 414 LEU A N 1
ATOM 3360 C CA . LEU A 1 414 ? -2.971 0.645 19.658 1.00 98.81 414 LEU A CA 1
ATOM 3361 C C . LEU A 1 414 ? -3.986 1.348 18.754 1.00 98.81 414 LEU A C 1
ATOM 3363 O O . LEU A 1 414 ? -4.331 0.861 17.676 1.00 98.81 414 LEU A O 1
ATOM 3367 N N . ALA A 1 415 ? -4.417 2.533 19.173 1.00 98.81 415 ALA A N 1
ATOM 3368 C CA . ALA A 1 415 ? -4.974 3.535 18.281 1.00 98.81 415 ALA A CA 1
ATOM 3369 C C . ALA A 1 415 ? -3.802 4.218 17.568 1.00 98.81 415 ALA A C 1
ATOM 3371 O O . ALA A 1 415 ? -3.107 5.047 18.162 1.00 98.81 415 ALA A O 1
ATOM 3372 N N . THR A 1 416 ? -3.538 3.815 16.323 1.00 98.88 416 THR A N 1
ATOM 3373 C CA . THR A 1 416 ? -2.361 4.296 15.593 1.00 98.88 416 THR A CA 1
ATOM 3374 C C . THR A 1 416 ? -2.616 5.619 14.886 1.00 98.88 416 THR A C 1
ATOM 3376 O O . THR A 1 416 ? -3.730 5.856 14.404 1.00 98.88 416 THR A O 1
ATOM 3379 N N . ILE A 1 417 ? -1.583 6.465 14.788 1.00 98.81 417 ILE A N 1
ATOM 3380 C CA . ILE A 1 417 ? -1.668 7.727 14.032 1.00 98.81 417 ILE A CA 1
ATOM 3381 C C . ILE A 1 417 ? -2.024 7.486 12.561 1.00 98.81 417 ILE A C 1
ATOM 3383 O O . ILE A 1 417 ? -2.811 8.240 11.995 1.00 98.81 417 ILE A O 1
ATOM 3387 N N . ASP A 1 418 ? -1.530 6.392 11.980 1.00 98.12 418 ASP A N 1
ATOM 3388 C CA . ASP A 1 418 ? -1.834 5.971 10.610 1.00 98.12 418 ASP A CA 1
ATOM 3389 C C . ASP A 1 418 ? -3.343 5.834 10.413 1.00 98.12 418 ASP A C 1
ATOM 3391 O O . ASP A 1 418 ? -3.926 6.549 9.602 1.00 98.12 418 ASP A O 1
ATOM 3395 N N . LEU A 1 419 ? -4.000 4.970 11.195 1.00 98.88 419 LEU A N 1
ATOM 3396 C CA . LEU A 1 419 ? -5.425 4.713 11.014 1.00 98.88 419 LEU A CA 1
ATOM 3397 C C . LEU A 1 419 ? -6.275 5.946 11.333 1.00 98.88 419 LEU A C 1
ATOM 3399 O O . LEU A 1 419 ? -7.260 6.197 10.642 1.00 98.88 419 LEU A O 1
ATOM 3403 N N . GLN A 1 420 ? -5.900 6.745 12.339 1.00 98.88 420 GLN A N 1
ATOM 3404 C CA . GLN A 1 420 ? -6.682 7.940 12.658 1.00 98.88 420 GLN A CA 1
ATOM 3405 C C . GLN A 1 420 ? -6.584 9.000 11.560 1.00 98.88 420 GLN A C 1
ATOM 3407 O O . GLN A 1 420 ? -7.599 9.615 11.237 1.00 98.88 420 GLN A O 1
ATOM 3412 N N . ALA A 1 421 ? -5.404 9.193 10.965 1.00 98.88 421 ALA A N 1
ATOM 3413 C CA . ALA A 1 421 ? -5.231 10.109 9.842 1.00 98.88 421 ALA A CA 1
ATOM 3414 C C . ALA A 1 421 ? -6.071 9.666 8.631 1.00 98.88 421 ALA A C 1
ATOM 3416 O O . ALA A 1 421 ? -6.752 10.488 8.018 1.00 98.88 421 ALA A O 1
ATOM 3417 N N . LEU A 1 422 ? -6.096 8.365 8.327 1.00 98.94 422 LEU A N 1
ATOM 3418 C CA . LEU A 1 422 ? -6.905 7.827 7.229 1.00 98.94 422 LEU A CA 1
ATOM 3419 C C . LEU A 1 422 ? -8.412 7.972 7.478 1.00 98.94 422 LEU A C 1
ATOM 3421 O O . LEU A 1 422 ? -9.150 8.358 6.574 1.00 98.94 422 LEU A O 1
ATOM 3425 N N . LEU A 1 423 ? -8.881 7.737 8.706 1.00 98.94 423 LEU A N 1
ATOM 3426 C CA . LEU A 1 423 ? -10.297 7.914 9.041 1.00 98.94 423 LEU A CA 1
ATOM 3427 C C . LEU A 1 423 ? -10.719 9.385 9.066 1.00 98.94 423 LEU A C 1
ATOM 3429 O O . LEU A 1 423 ? -11.830 9.692 8.642 1.00 98.94 423 LEU A O 1
ATOM 3433 N N . TYR A 1 424 ? -9.831 10.294 9.483 1.00 98.94 424 TYR A N 1
ATOM 3434 C CA . TYR A 1 424 ? -10.063 11.733 9.338 1.00 98.94 424 TYR A CA 1
ATOM 3435 C C . TYR A 1 424 ? -10.218 12.105 7.862 1.00 98.94 424 TYR A C 1
ATOM 3437 O O . TYR A 1 424 ? -11.118 12.856 7.493 1.00 98.94 424 TYR A O 1
ATOM 3445 N N . LYS A 1 425 ? -9.368 11.538 6.997 1.00 98.88 425 LYS A N 1
ATOM 3446 C CA . LYS A 1 425 ? -9.459 11.759 5.555 1.00 98.88 425 LYS A CA 1
ATOM 3447 C C . LYS A 1 425 ? -10.768 11.222 4.972 1.00 98.88 425 LYS A C 1
ATOM 3449 O O . LYS A 1 425 ? -11.392 11.941 4.201 1.00 98.88 425 LYS A O 1
ATOM 3454 N N . TYR A 1 426 ? -11.224 10.036 5.388 1.00 98.88 426 TYR A N 1
ATOM 3455 C CA . TYR A 1 426 ? -12.551 9.519 5.024 1.00 98.88 426 TYR A CA 1
ATOM 3456 C C . TYR A 1 426 ? -13.659 10.504 5.407 1.00 98.88 426 TYR A C 1
ATOM 3458 O O . TYR A 1 426 ? -14.504 10.826 4.578 1.00 98.88 426 TYR A O 1
ATOM 3466 N N . GLU A 1 427 ? -13.649 11.005 6.644 1.00 98.94 427 GLU A N 1
ATOM 3467 C CA . GLU A 1 427 ? -14.673 11.930 7.141 1.00 98.94 427 GLU A CA 1
ATOM 3468 C C . GLU A 1 427 ? -14.701 13.239 6.339 1.00 98.94 427 GLU A C 1
ATOM 3470 O O . GLU A 1 427 ? -15.768 13.674 5.901 1.00 98.94 427 GLU A O 1
ATOM 3475 N N . ILE A 1 428 ? -13.531 13.831 6.075 1.00 98.88 428 ILE A N 1
ATOM 3476 C CA . ILE A 1 428 ? -13.414 15.049 5.262 1.00 98.88 428 ILE A CA 1
ATOM 3477 C C . ILE A 1 428 ? -13.845 14.807 3.814 1.00 98.88 428 ILE A C 1
ATOM 3479 O O . ILE A 1 428 ? -14.576 15.625 3.252 1.00 98.88 428 ILE A O 1
ATOM 3483 N N . ASP A 1 429 ? -13.412 13.708 3.201 1.00 98.88 429 ASP A N 1
ATOM 3484 C CA . ASP A 1 429 ? -13.694 13.412 1.797 1.00 98.88 429 ASP A CA 1
ATOM 3485 C C . ASP A 1 429 ? -15.170 13.099 1.560 1.00 98.88 429 ASP A C 1
ATOM 3487 O O . ASP A 1 429 ? -15.743 13.578 0.584 1.00 98.88 429 ASP A O 1
ATOM 3491 N N . ILE A 1 430 ? -15.799 12.335 2.458 1.00 98.94 430 ILE A N 1
ATOM 3492 C CA . ILE A 1 430 ? -17.232 12.044 2.392 1.00 98.94 430 ILE A CA 1
ATOM 3493 C C . ILE A 1 430 ? -18.027 13.344 2.537 1.00 98.94 430 ILE A C 1
ATOM 3495 O O . ILE A 1 430 ? -18.872 13.630 1.690 1.00 98.94 430 ILE A O 1
ATOM 3499 N N . GLY A 1 431 ? -17.728 14.165 3.553 1.00 98.81 431 GLY A N 1
ATOM 3500 C CA . GLY A 1 431 ? -18.403 15.453 3.738 1.00 98.81 431 GLY A CA 1
ATOM 3501 C C . GLY A 1 431 ? -18.221 16.385 2.538 1.00 98.81 431 GLY A C 1
ATOM 3502 O O . GLY A 1 431 ? -19.182 16.988 2.064 1.00 98.81 431 GLY A O 1
ATOM 3503 N N . THR A 1 432 ? -17.009 16.446 1.982 1.00 98.69 432 THR A N 1
ATOM 3504 C CA . THR A 1 432 ? -16.709 17.257 0.792 1.00 98.69 432 THR A CA 1
ATOM 3505 C C . THR A 1 432 ? -17.449 16.741 -0.440 1.00 98.69 432 THR A C 1
ATOM 3507 O O . THR A 1 432 ? -18.045 17.537 -1.153 1.00 98.69 432 THR A O 1
ATOM 3510 N N . ALA A 1 433 ? -17.476 15.429 -0.689 1.00 98.69 433 ALA A N 1
ATOM 3511 C CA . ALA A 1 433 ? -18.205 14.867 -1.825 1.00 98.69 433 ALA A CA 1
ATOM 3512 C C . ALA A 1 433 ? -19.715 15.131 -1.716 1.00 98.69 433 ALA A C 1
ATOM 3514 O O . ALA A 1 433 ? -20.337 15.534 -2.697 1.00 98.69 433 ALA A O 1
ATOM 3515 N N . ILE A 1 434 ? -20.291 14.964 -0.519 1.00 98.69 434 ILE A N 1
ATOM 3516 C CA . ILE A 1 434 ? -21.703 15.269 -0.253 1.00 98.69 434 ILE A CA 1
ATOM 3517 C C . ILE A 1 434 ? -21.999 16.735 -0.571 1.00 98.69 434 ILE A C 1
ATOM 3519 O O . ILE A 1 434 ? -22.904 17.005 -1.354 1.00 98.69 434 ILE A O 1
ATOM 3523 N N . ARG A 1 435 ? -21.197 17.670 -0.053 1.00 98.50 435 ARG A N 1
ATOM 3524 C CA . ARG A 1 435 ? -21.411 19.107 -0.260 1.00 98.50 435 ARG A CA 1
ATOM 3525 C C . ARG A 1 435 ? -21.196 19.558 -1.705 1.00 98.50 435 ARG A C 1
ATOM 3527 O O . ARG A 1 435 ? -22.012 20.297 -2.238 1.00 98.50 435 ARG A O 1
ATOM 3534 N N . GLU A 1 436 ? -20.083 19.156 -2.315 1.00 97.62 436 GLU A N 1
ATOM 3535 C CA . GLU A 1 436 ? -19.613 19.729 -3.586 1.00 97.62 436 GLU A CA 1
ATOM 3536 C C . GLU A 1 436 ? -20.127 18.974 -4.822 1.00 97.62 436 GLU A C 1
ATOM 3538 O O . GLU A 1 436 ? -20.176 19.549 -5.906 1.00 97.62 436 GLU A O 1
ATOM 3543 N N . VAL A 1 437 ? -20.477 17.687 -4.692 1.00 97.19 437 VAL A N 1
ATOM 3544 C CA . VAL A 1 437 ? -20.894 16.838 -5.828 1.00 97.19 437 VAL A CA 1
ATOM 3545 C C . VAL A 1 437 ? -22.349 16.379 -5.711 1.00 97.19 437 VAL A C 1
ATOM 3547 O O . VAL A 1 437 ? -23.017 16.189 -6.732 1.00 97.19 437 VAL A O 1
ATOM 3550 N N . PHE A 1 438 ? -22.856 16.198 -4.488 1.00 97.44 438 PHE A N 1
ATOM 3551 C CA . PHE A 1 438 ? -24.201 15.672 -4.225 1.00 97.44 438 PHE A CA 1
ATOM 3552 C C . PHE A 1 438 ? -25.147 16.691 -3.580 1.00 97.44 438 PHE A C 1
ATOM 3554 O O . PHE A 1 438 ? -26.115 16.295 -2.942 1.00 97.44 438 PHE A O 1
ATOM 3561 N N . ASP A 1 439 ? -24.885 17.988 -3.759 1.00 96.56 439 ASP A N 1
ATOM 3562 C CA . ASP A 1 439 ? -25.796 19.069 -3.357 1.00 96.56 439 ASP A CA 1
ATOM 3563 C C . ASP A 1 439 ? -26.166 19.047 -1.856 1.00 96.56 439 ASP A C 1
ATOM 3565 O O . ASP A 1 439 ? -27.273 19.401 -1.463 1.00 96.56 439 ASP A O 1
ATOM 3569 N N . ASP A 1 440 ? -25.212 18.622 -1.022 1.00 97.88 440 ASP A N 1
ATOM 3570 C CA . ASP A 1 440 ? -25.296 18.449 0.436 1.00 97.88 440 ASP A CA 1
ATOM 3571 C C . ASP A 1 440 ? -26.262 17.357 0.940 1.00 97.88 440 ASP A C 1
ATOM 3573 O O . ASP A 1 440 ? -26.423 17.169 2.147 1.00 97.88 440 ASP A O 1
ATOM 3577 N N . GLU A 1 441 ? -26.848 16.569 0.036 1.00 95.75 441 GLU A N 1
ATOM 3578 C CA . GLU A 1 441 ? -27.786 15.500 0.373 1.00 95.75 441 GLU A CA 1
ATOM 3579 C C . GLU A 1 441 ? -27.476 14.206 -0.389 1.00 95.75 441 GLU A C 1
ATOM 3581 O O . GLU A 1 441 ? -27.670 14.084 -1.599 1.00 95.75 441 GLU A O 1
ATOM 3586 N N . LEU A 1 442 ? -27.050 13.173 0.343 1.00 97.56 442 LEU A N 1
ATOM 3587 C CA . LEU A 1 442 ? -26.768 11.859 -0.229 1.00 97.56 442 LEU A CA 1
ATOM 3588 C C . LEU A 1 442 ? -27.691 10.781 0.348 1.00 97.56 442 LEU A C 1
ATOM 3590 O O . LEU A 1 442 ? -27.630 10.431 1.528 1.00 97.56 442 LEU A O 1
ATOM 3594 N N . GLU A 1 443 ? -28.517 10.198 -0.518 1.00 95.75 443 GLU A N 1
ATOM 3595 C CA . GLU A 1 443 ? -29.272 8.982 -0.216 1.00 95.75 443 GLU A CA 1
ATOM 3596 C C . GLU A 1 443 ? -28.342 7.763 -0.226 1.00 95.75 443 GLU A C 1
ATOM 3598 O O . GLU A 1 443 ? -27.564 7.573 -1.166 1.00 95.75 443 GLU A O 1
ATOM 3603 N N . VAL A 1 444 ? -28.436 6.910 0.798 1.00 95.38 444 VAL A N 1
ATOM 3604 C CA . VAL A 1 444 ? -27.681 5.653 0.885 1.00 95.38 444 VAL A CA 1
ATOM 3605 C C . VAL A 1 444 ? -28.569 4.483 0.486 1.00 95.38 444 VAL A C 1
ATOM 3607 O O . VAL A 1 444 ? -29.607 4.231 1.093 1.00 95.38 444 VAL A O 1
ATOM 3610 N N . GLU A 1 445 ? -28.127 3.732 -0.520 1.00 94.44 445 GLU A N 1
ATOM 3611 C CA . GLU A 1 445 ? -28.911 2.631 -1.071 1.00 94.44 445 GLU A CA 1
ATOM 3612 C C . GLU A 1 445 ? -28.887 1.383 -0.203 1.00 94.44 445 GLU A C 1
ATOM 3614 O O . GLU A 1 445 ? -29.906 0.722 -0.101 1.00 94.44 445 GLU A O 1
ATOM 3619 N N . GLU A 1 446 ? -27.786 1.011 0.441 1.00 94.44 446 GLU A N 1
ATOM 3620 C CA . GLU A 1 446 ? -27.762 -0.169 1.315 1.00 94.44 446 GLU A CA 1
ATOM 3621 C C . GLU A 1 446 ? -28.285 0.153 2.720 1.00 94.44 446 GLU A C 1
ATOM 3623 O O . GLU A 1 446 ? -28.091 1.255 3.226 1.00 94.44 446 GLU A O 1
ATOM 3628 N N . ASN A 1 447 ? -28.943 -0.815 3.369 1.00 95.69 447 ASN A N 1
ATOM 3629 C CA . ASN A 1 447 ? -29.456 -0.659 4.730 1.00 95.69 447 ASN A CA 1
ATOM 3630 C C . ASN A 1 447 ? -28.500 -1.292 5.752 1.00 95.69 447 ASN A C 1
ATOM 3632 O O . ASN A 1 447 ? -28.427 -2.515 5.848 1.00 95.69 447 ASN A O 1
ATOM 3636 N N . PHE A 1 448 ? -27.798 -0.475 6.531 1.00 96.00 448 PHE A N 1
ATOM 3637 C CA . PHE A 1 448 ? -26.872 -0.904 7.582 1.00 96.00 448 PHE A CA 1
ATOM 3638 C C . PHE A 1 448 ? -26.958 0.023 8.797 1.00 96.00 448 PHE A C 1
ATOM 3640 O O . PHE A 1 448 ? -27.477 1.133 8.715 1.00 96.00 448 PHE A O 1
ATOM 3647 N N . ALA A 1 449 ? -26.483 -0.446 9.949 1.00 96.31 449 ALA A N 1
ATOM 3648 C CA . ALA A 1 449 ? -26.482 0.344 11.174 1.00 96.31 449 ALA A CA 1
ATOM 3649 C C . ALA A 1 449 ? -25.432 1.465 11.105 1.00 96.31 449 ALA A C 1
ATOM 3651 O O . ALA A 1 449 ? -24.262 1.201 10.823 1.00 96.31 449 ALA A O 1
ATOM 3652 N N . LEU A 1 450 ? -25.836 2.696 11.413 1.00 97.31 450 LEU A N 1
ATOM 3653 C CA . LEU A 1 450 ? -24.926 3.827 11.566 1.00 97.31 450 LEU A CA 1
ATOM 3654 C C . LEU A 1 450 ? -24.234 3.766 12.933 1.00 97.31 450 LEU A C 1
ATOM 3656 O O . LEU A 1 450 ? -24.850 3.449 13.958 1.00 97.31 450 LEU A O 1
ATOM 3660 N N . SER A 1 451 ? -22.940 4.085 12.955 1.00 97.00 451 SER A N 1
ATOM 3661 C CA . SER A 1 451 ? -22.183 4.190 14.205 1.00 97.00 451 SER A CA 1
ATOM 3662 C C . SER A 1 451 ? -22.638 5.421 15.005 1.00 97.00 451 SER A C 1
ATOM 3664 O O . SER A 1 451 ? -22.807 6.505 14.430 1.00 97.00 451 SER A O 1
ATOM 3666 N N . PRO A 1 452 ? -22.850 5.281 16.328 1.00 96.00 452 PRO A N 1
ATOM 3667 C CA . PRO A 1 452 ? -23.343 6.374 17.151 1.00 96.00 452 PRO A CA 1
ATOM 3668 C C . PRO A 1 452 ? -22.320 7.511 17.220 1.00 96.00 452 PRO A C 1
ATOM 3670 O O . PRO A 1 452 ? -21.109 7.273 17.273 1.00 96.00 452 PRO A O 1
ATOM 3673 N N . PHE A 1 453 ? -22.818 8.743 17.266 1.00 95.56 453 PHE A N 1
ATOM 3674 C CA . PHE A 1 453 ? -21.996 9.942 17.364 1.00 95.56 453 PHE A CA 1
ATOM 3675 C C . PHE A 1 453 ? -22.620 10.960 18.338 1.00 95.56 453 PHE A C 1
ATOM 3677 O O . PHE A 1 453 ? -23.834 11.163 18.279 1.00 95.56 453 PHE A O 1
ATOM 3684 N N . PRO A 1 454 ? -21.830 11.587 19.234 1.00 95.44 454 PRO A N 1
ATOM 3685 C CA . PRO A 1 454 ? -20.414 11.308 19.504 1.00 95.44 454 PRO A CA 1
ATOM 3686 C C . PRO A 1 454 ? -20.191 9.901 20.102 1.00 95.44 454 PRO A C 1
ATOM 3688 O O . PRO A 1 454 ? -21.080 9.363 20.773 1.00 95.44 454 PRO A O 1
ATOM 3691 N N . PRO A 1 455 ? -19.025 9.270 19.859 1.00 96.12 455 PRO A N 1
ATOM 3692 C CA . PRO A 1 455 ? -18.732 7.946 20.391 1.00 96.12 455 PRO A CA 1
ATOM 3693 C C . PRO A 1 455 ? -18.598 7.991 21.920 1.00 96.12 455 PRO A C 1
ATOM 3695 O O . PRO A 1 455 ? -17.955 8.874 22.481 1.00 96.12 455 PRO A O 1
ATOM 3698 N N . SER A 1 456 ? -19.221 7.029 22.598 1.00 96.00 456 SER A N 1
ATOM 3699 C CA . SER A 1 456 ? -19.071 6.803 24.039 1.00 96.00 456 SER A CA 1
ATOM 3700 C C . SER A 1 456 ? -19.412 5.359 24.386 1.00 96.00 456 SER A C 1
ATOM 3702 O O . SER A 1 456 ? -20.177 4.713 23.667 1.00 96.00 456 SER A O 1
ATOM 3704 N N . GLU A 1 457 ? -18.912 4.852 25.512 1.00 96.00 457 GLU A N 1
ATOM 3705 C CA . GLU A 1 457 ? -19.252 3.505 25.992 1.00 96.00 457 GLU A CA 1
ATOM 3706 C C . GLU A 1 457 ? -20.770 3.300 26.113 1.00 96.00 457 GLU A C 1
ATOM 3708 O O . GLU A 1 457 ? -21.295 2.297 25.635 1.00 96.00 457 GLU A O 1
ATOM 3713 N N . ALA A 1 458 ? -21.496 4.283 26.659 1.00 95.75 458 ALA A N 1
ATOM 3714 C CA . ALA A 1 458 ? -22.954 4.229 26.782 1.00 95.75 458 ALA A CA 1
ATOM 3715 C C . ALA A 1 458 ? -23.656 4.177 25.414 1.00 95.75 458 ALA A C 1
ATOM 3717 O O . ALA A 1 458 ? -24.596 3.403 25.225 1.00 95.75 458 ALA A O 1
ATOM 3718 N N . ALA A 1 459 ? -23.185 4.966 24.443 1.00 95.25 459 ALA A N 1
ATOM 3719 C CA . ALA A 1 459 ? -23.750 4.957 23.101 1.00 95.25 459 ALA A CA 1
ATOM 3720 C C . ALA A 1 459 ? -23.460 3.636 22.376 1.00 95.25 459 ALA A C 1
ATOM 3722 O O . ALA A 1 459 ? -24.342 3.098 21.708 1.00 95.25 459 ALA A O 1
ATOM 3723 N N . TYR A 1 460 ? -22.260 3.068 22.532 1.00 95.38 460 TYR A N 1
ATOM 3724 C CA . TYR A 1 460 ? -21.910 1.786 21.919 1.00 95.38 460 TYR A CA 1
ATOM 3725 C C . TYR A 1 460 ? -22.576 0.584 22.599 1.00 95.38 460 TYR A C 1
ATOM 3727 O O . TYR A 1 460 ? -22.907 -0.372 21.902 1.00 95.38 460 TYR A O 1
ATOM 3735 N N . ALA A 1 461 ? -22.863 0.656 23.900 1.00 94.38 461 ALA A N 1
ATOM 3736 C CA . ALA A 1 461 ? -23.610 -0.369 24.629 1.00 94.38 461 ALA A CA 1
ATOM 3737 C C . ALA A 1 461 ? -25.102 -0.435 24.246 1.00 94.38 461 ALA A C 1
ATOM 3739 O O . ALA A 1 461 ? -25.746 -1.459 24.476 1.00 94.38 461 ALA A O 1
ATOM 3740 N N . ASN A 1 462 ? -25.665 0.630 23.664 1.00 92.38 462 ASN A N 1
ATOM 3741 C CA . ASN A 1 462 ? -27.052 0.633 23.207 1.00 92.38 462 ASN A CA 1
ATOM 3742 C C . ASN A 1 462 ? -27.214 -0.233 21.935 1.00 92.38 462 ASN A C 1
ATOM 3744 O O . ASN A 1 462 ? -26.593 0.081 20.915 1.00 92.38 462 ASN A O 1
ATOM 3748 N N . PRO A 1 463 ? -28.053 -1.291 21.957 1.00 87.94 463 PRO A N 1
ATOM 3749 C CA . PRO A 1 463 ? -28.275 -2.147 20.792 1.00 87.94 463 PRO A CA 1
ATOM 3750 C C . PRO A 1 463 ? -29.134 -1.485 19.706 1.00 87.94 463 PRO A C 1
ATOM 3752 O O . PRO A 1 463 ? -29.102 -1.924 18.558 1.00 87.94 463 PRO A O 1
ATOM 3755 N N . ALA A 1 464 ? -29.910 -0.448 20.039 1.00 91.06 464 ALA A N 1
ATOM 3756 C CA . ALA A 1 464 ? -30.693 0.287 19.057 1.00 91.06 464 ALA A CA 1
ATOM 3757 C C . ALA A 1 464 ? -29.772 1.191 18.227 1.00 91.06 464 ALA A C 1
ATOM 3759 O O . ALA A 1 464 ? -29.083 2.064 18.762 1.00 91.06 464 ALA A O 1
ATOM 3760 N N . ARG A 1 465 ? -29.774 0.979 16.909 1.00 91.62 465 ARG A N 1
ATOM 3761 C CA . ARG A 1 465 ? -29.001 1.766 15.947 1.00 91.62 465 ARG A CA 1
ATOM 3762 C C . ARG A 1 465 ? -29.925 2.451 14.961 1.00 91.62 465 ARG A C 1
ATOM 3764 O O . ARG A 1 465 ? -30.896 1.856 14.498 1.00 91.62 465 ARG A O 1
ATOM 3771 N N . GLU A 1 466 ? -29.589 3.694 14.644 1.00 94.69 466 GLU A N 1
ATOM 3772 C CA . GLU A 1 466 ? -30.139 4.348 13.467 1.00 94.69 466 GLU A CA 1
ATOM 3773 C C . GLU A 1 466 ? -29.663 3.595 12.217 1.00 94.69 466 GLU A C 1
ATOM 3775 O O . GLU A 1 466 ? -28.533 3.104 12.173 1.00 94.69 466 GLU A O 1
ATOM 3780 N N . MET A 1 467 ? -30.538 3.465 11.225 1.00 96.81 467 MET A N 1
ATOM 3781 C CA . MET A 1 467 ? -30.254 2.737 9.993 1.00 96.81 467 MET A CA 1
ATOM 3782 C C . MET A 1 467 ? -29.926 3.723 8.874 1.00 96.81 467 MET A C 1
ATOM 3784 O O . MET A 1 467 ? -30.559 4.762 8.762 1.00 96.81 467 MET A O 1
ATOM 3788 N N . SER A 1 468 ? -28.990 3.388 7.993 1.00 96.62 468 SER A N 1
ATOM 3789 C CA . SER A 1 468 ? -28.525 4.267 6.909 1.00 96.62 468 SER A CA 1
ATOM 3790 C C . SER A 1 468 ? -29.636 4.788 5.987 1.00 96.62 468 SER A C 1
ATOM 3792 O O . SER A 1 468 ? -29.502 5.878 5.445 1.00 96.62 468 SER A O 1
ATOM 3794 N N . ARG A 1 469 ? -30.742 4.045 5.832 1.00 96.69 469 ARG A N 1
ATOM 3795 C CA . ARG A 1 469 ? -31.909 4.447 5.027 1.00 96.69 469 ARG A CA 1
ATOM 3796 C C . ARG A 1 469 ? -32.947 5.294 5.776 1.00 96.69 469 ARG A C 1
ATOM 3798 O O . ARG A 1 469 ? -33.945 5.675 5.171 1.00 96.69 469 ARG A O 1
ATOM 3805 N N . SER A 1 470 ? -32.793 5.558 7.079 1.00 95.00 470 SER A N 1
ATOM 3806 C CA . SER A 1 470 ? -33.782 6.359 7.824 1.00 95.00 470 SER A CA 1
ATOM 3807 C C . SER A 1 470 ? -33.678 7.859 7.558 1.00 95.00 470 SER A C 1
ATOM 3809 O O . SER A 1 470 ? -34.621 8.584 7.868 1.00 95.00 470 SER A O 1
ATOM 3811 N N . ARG A 1 471 ? -32.559 8.326 6.994 1.00 94.00 471 ARG A N 1
ATOM 3812 C CA . ARG A 1 471 ? -32.322 9.729 6.640 1.00 94.00 471 ARG A CA 1
ATOM 3813 C C . ARG A 1 471 ? -31.259 9.870 5.555 1.00 94.00 471 ARG A C 1
ATOM 3815 O O . ARG A 1 471 ? -30.457 8.963 5.340 1.00 94.00 471 ARG A O 1
ATOM 3822 N N . LEU A 1 472 ? -31.229 11.042 4.929 1.00 96.06 472 LEU A N 1
ATOM 3823 C CA . LEU A 1 472 ? -30.143 11.450 4.042 1.00 96.06 472 LEU A CA 1
ATOM 3824 C C . LEU A 1 472 ? -28.870 11.735 4.853 1.00 96.06 472 LEU A C 1
ATOM 3826 O O . LEU A 1 472 ? -28.923 12.116 6.028 1.00 96.06 472 LEU A O 1
ATOM 3830 N N . GLN A 1 473 ? -27.724 11.532 4.213 1.00 97.12 473 GLN A N 1
ATOM 3831 C CA . GLN A 1 473 ? -26.422 11.943 4.726 1.00 97.12 473 GLN A CA 1
ATOM 3832 C C . GLN A 1 473 ? -26.175 13.400 4.316 1.00 97.12 473 GLN A C 1
ATOM 3834 O O . GLN A 1 473 ? -26.417 13.744 3.161 1.00 97.12 473 GLN A O 1
ATOM 3839 N N . ASN A 1 474 ? -25.688 14.228 5.242 1.00 97.44 474 ASN A N 1
ATOM 3840 C CA . ASN A 1 474 ? -25.340 15.635 5.009 1.00 97.44 474 ASN A CA 1
ATOM 3841 C C . ASN A 1 474 ? -23.871 15.886 5.359 1.00 97.44 474 ASN A C 1
ATOM 3843 O O . ASN A 1 474 ? -23.299 15.146 6.163 1.00 97.44 474 ASN A O 1
ATOM 3847 N N . SER A 1 475 ? -23.252 16.914 4.776 1.00 98.56 475 SER A N 1
ATOM 3848 C CA . SER A 1 475 ? -21.831 17.182 5.016 1.00 98.56 475 SER A CA 1
ATOM 3849 C C . SER A 1 475 ? -21.528 17.662 6.438 1.00 98.56 475 SER A C 1
ATOM 3851 O O . SER A 1 475 ? -20.454 17.361 6.960 1.00 98.56 475 SER A O 1
ATOM 3853 N N . GLU A 1 476 ? -22.474 18.347 7.091 1.00 98.44 476 GLU A N 1
ATOM 3854 C CA . GLU A 1 476 ? -22.306 18.900 8.440 1.00 98.44 476 GLU A CA 1
ATOM 3855 C C . GLU A 1 476 ? -21.930 17.817 9.462 1.00 98.44 476 GLU A C 1
ATOM 3857 O O . GLU A 1 476 ? -20.948 17.973 10.189 1.00 98.44 476 GLU A O 1
ATOM 3862 N N . GLU A 1 477 ? -22.646 16.689 9.489 1.00 97.69 477 GLU A N 1
ATOM 3863 C CA . GLU A 1 477 ? -22.332 15.582 10.400 1.00 97.69 477 GLU A CA 1
ATOM 3864 C C . GLU A 1 477 ? -20.923 15.019 10.157 1.00 97.69 477 GLU A C 1
ATOM 3866 O O . GLU A 1 477 ? -20.195 14.715 11.105 1.00 97.69 477 GLU A O 1
ATOM 3871 N N . TRP A 1 478 ? -20.515 14.881 8.895 1.00 98.75 478 TRP A N 1
ATOM 3872 C CA . TRP A 1 478 ? -19.195 14.355 8.545 1.00 98.75 478 TRP A CA 1
ATOM 3873 C C . TRP A 1 478 ? -18.070 15.307 8.951 1.00 98.75 478 TRP A C 1
ATOM 3875 O O . TRP A 1 478 ? -17.053 14.857 9.484 1.00 98.75 478 TRP A O 1
ATOM 3885 N N . PHE A 1 479 ? -18.268 16.618 8.805 1.00 98.88 479 PHE A N 1
ATOM 3886 C CA . PHE A 1 479 ? -17.313 17.604 9.309 1.00 98.88 479 PHE A CA 1
ATOM 3887 C C . PHE A 1 479 ? -17.254 17.621 10.840 1.00 98.88 479 PHE A C 1
ATOM 3889 O O . PHE A 1 479 ? -16.157 17.668 11.391 1.00 98.88 479 PHE A O 1
ATOM 3896 N N . GLN A 1 480 ? -18.382 17.464 11.542 1.00 98.75 480 GLN A N 1
ATOM 3897 C CA . GLN A 1 480 ? -18.382 17.311 13.004 1.00 98.75 480 GLN A CA 1
ATOM 3898 C C . GLN A 1 480 ? -17.623 16.051 13.454 1.00 98.75 480 GLN A C 1
ATOM 3900 O O . GLN A 1 480 ? -16.886 16.083 14.443 1.00 98.75 480 GLN A O 1
ATOM 3905 N N . ARG A 1 481 ? -17.762 14.935 12.723 1.00 98.75 481 ARG A N 1
ATOM 3906 C CA . ARG A 1 481 ? -16.988 13.703 12.964 1.00 98.75 481 ARG A CA 1
ATOM 3907 C C . ARG A 1 481 ? -15.486 13.938 12.780 1.00 98.75 481 ARG A C 1
ATOM 3909 O O . ARG A 1 481 ? -14.716 13.564 13.666 1.00 98.75 481 ARG A O 1
ATOM 3916 N N . ALA A 1 482 ? -15.091 14.618 11.702 1.00 98.88 482 ALA A N 1
ATOM 3917 C CA . ALA A 1 482 ? -13.698 14.977 11.437 1.00 98.88 482 ALA A CA 1
ATOM 3918 C C . ALA A 1 482 ? -13.114 15.893 12.525 1.00 98.88 482 ALA A C 1
ATOM 3920 O O . ALA A 1 482 ? -12.016 15.643 13.027 1.00 98.88 482 ALA A O 1
ATOM 3921 N N . GLU A 1 483 ? -13.854 16.923 12.945 1.00 98.81 483 GLU A N 1
ATOM 3922 C CA . GLU A 1 483 ? -13.457 17.818 14.037 1.00 98.81 483 GLU A CA 1
ATOM 3923 C C . GLU A 1 483 ? -13.272 17.056 15.353 1.00 98.81 483 GLU A C 1
ATOM 3925 O O . GLU A 1 483 ? -12.253 17.216 16.032 1.00 98.81 483 GLU A O 1
ATOM 3930 N N . PHE A 1 484 ? -14.217 16.172 15.690 1.00 98.81 484 PHE A N 1
ATOM 3931 C CA . PHE A 1 484 ? -14.109 15.315 16.867 1.00 98.81 484 PHE A CA 1
ATOM 3932 C C . PHE A 1 484 ? -12.856 14.437 16.803 1.00 98.81 484 PHE A C 1
ATOM 3934 O O . PHE A 1 484 ? -12.105 14.368 17.781 1.00 98.81 484 PHE A O 1
ATOM 3941 N N . ARG A 1 485 ? -12.602 13.782 15.663 1.00 98.81 485 ARG A N 1
ATOM 3942 C CA . ARG A 1 485 ? -11.437 12.910 15.493 1.00 98.81 485 ARG A CA 1
ATOM 3943 C C . ARG A 1 485 ? -10.136 13.685 15.595 1.00 98.81 485 ARG A C 1
ATOM 3945 O O . ARG A 1 485 ? -9.245 13.238 16.309 1.00 98.81 485 ARG A O 1
ATOM 3952 N N . LYS A 1 486 ? -10.034 14.847 14.948 1.00 98.81 486 LYS A N 1
ATOM 3953 C CA . LYS A 1 486 ? -8.870 15.731 15.069 1.00 98.81 486 LYS A CA 1
ATOM 3954 C C . LYS A 1 486 ? -8.594 16.082 16.530 1.00 98.81 486 LYS A C 1
ATOM 3956 O O . LYS A 1 486 ? -7.468 15.917 16.986 1.00 98.81 486 LYS A O 1
ATOM 3961 N N . ALA A 1 487 ? -9.626 16.440 17.295 1.00 98.81 487 ALA A N 1
ATOM 3962 C CA . ALA A 1 487 ? -9.473 16.709 18.723 1.00 98.81 487 ALA A CA 1
ATOM 3963 C C . ALA A 1 487 ? -8.976 15.481 19.516 1.00 98.81 487 ALA A C 1
ATOM 3965 O O . ALA A 1 487 ? -8.178 15.635 20.440 1.00 98.81 487 ALA A O 1
ATOM 3966 N N . GLN A 1 488 ? -9.402 14.260 19.164 1.00 98.75 488 GLN A N 1
ATOM 3967 C CA . GLN A 1 488 ? -8.885 13.040 19.803 1.00 98.75 488 GLN A CA 1
ATOM 3968 C C . GLN A 1 488 ? -7.447 12.711 19.368 1.00 98.75 488 GLN A C 1
ATOM 3970 O O . GLN A 1 488 ? -6.652 12.289 20.206 1.00 98.75 488 GLN A O 1
ATOM 3975 N N . ILE A 1 489 ? -7.091 12.934 18.098 1.00 98.81 489 ILE A N 1
ATOM 3976 C CA . ILE A 1 489 ? -5.715 12.806 17.593 1.00 98.81 489 ILE A CA 1
ATOM 3977 C C . ILE A 1 489 ? -4.791 13.752 18.372 1.00 98.81 489 ILE A C 1
ATOM 3979 O O . ILE A 1 489 ? -3.787 13.307 18.925 1.00 98.81 489 ILE A O 1
ATOM 3983 N N . ASP A 1 490 ? -5.159 15.026 18.498 1.00 98.56 490 ASP A N 1
ATOM 3984 C CA . ASP A 1 490 ? -4.364 16.019 19.226 1.00 98.56 490 ASP A CA 1
ATOM 3985 C C . ASP A 1 490 ? -4.254 15.688 20.719 1.00 98.56 490 ASP A C 1
ATOM 3987 O O . ASP A 1 490 ? -3.199 15.847 21.327 1.00 98.56 490 ASP A O 1
ATOM 3991 N N . LYS A 1 491 ? -5.330 15.178 21.325 1.00 98.62 491 LYS A N 1
ATOM 3992 C CA . LYS A 1 491 ? -5.347 14.822 22.747 1.00 98.62 491 LYS A CA 1
ATOM 3993 C C . LYS A 1 491 ? -4.495 13.595 23.072 1.00 98.62 491 LYS A C 1
ATOM 3995 O O . LYS A 1 491 ? -3.813 13.589 24.095 1.00 98.62 491 LYS A O 1
ATOM 4000 N N . TYR A 1 492 ? -4.609 12.532 22.277 1.00 98.75 492 TYR A N 1
ATOM 4001 C CA . TYR A 1 492 ? -4.041 11.223 22.615 1.00 98.75 492 TYR A CA 1
ATOM 4002 C C . TYR A 1 492 ? -2.752 10.904 21.869 1.00 98.75 492 TYR A C 1
ATOM 4004 O O . TYR A 1 492 ? -1.946 10.132 22.386 1.00 98.75 492 TYR A O 1
ATOM 4012 N N . LEU A 1 493 ? -2.544 11.463 20.677 1.00 98.75 493 LEU A N 1
ATOM 4013 C CA . LEU A 1 493 ? -1.456 11.067 19.780 1.00 98.75 493 LEU A CA 1
ATOM 4014 C C . LEU A 1 493 ? -0.386 12.149 19.646 1.00 98.75 493 LEU A C 1
ATOM 4016 O O . LEU A 1 493 ? 0.785 11.811 19.515 1.00 98.75 493 LEU A O 1
ATOM 4020 N N . TRP A 1 494 ? -0.735 13.436 19.706 1.00 98.75 494 TRP A N 1
ATOM 4021 C CA . TRP A 1 494 ? 0.272 14.501 19.663 1.00 98.75 494 TRP A CA 1
ATOM 4022 C C . TRP A 1 494 ? 1.121 14.512 20.938 1.00 98.75 494 TRP A C 1
ATOM 4024 O O . TRP A 1 494 ? 0.610 14.391 22.054 1.00 98.75 494 TRP A O 1
ATOM 4034 N N . ASN A 1 495 ? 2.435 14.667 20.784 1.00 98.50 495 ASN A N 1
ATOM 4035 C CA . ASN A 1 495 ? 3.348 14.862 21.899 1.00 98.50 495 ASN A CA 1
ATOM 4036 C C . ASN A 1 495 ? 4.145 16.154 21.708 1.00 98.50 495 ASN A C 1
ATOM 4038 O O . ASN A 1 495 ? 5.062 16.229 20.890 1.00 98.50 495 ASN A O 1
ATOM 4042 N N . GLU A 1 496 ? 3.797 17.156 22.511 1.00 97.38 496 GLU A N 1
ATOM 4043 C CA . GLU A 1 496 ? 4.328 18.514 22.406 1.00 97.38 496 GLU A CA 1
ATOM 4044 C C . GLU A 1 496 ? 5.838 18.601 22.666 1.00 97.38 496 GLU A C 1
ATOM 4046 O O . GLU A 1 496 ? 6.532 19.351 21.992 1.00 97.38 496 GLU A O 1
ATOM 4051 N N . SER A 1 497 ? 6.380 17.819 23.606 1.00 96.56 497 SER A N 1
ATOM 4052 C CA . SER A 1 497 ? 7.812 17.885 23.938 1.00 96.56 497 SER A CA 1
ATOM 4053 C C . SER A 1 497 ? 8.701 17.178 22.918 1.00 96.56 497 SER A C 1
ATOM 4055 O O . SER A 1 497 ? 9.894 17.469 22.834 1.00 96.56 497 SER A O 1
ATOM 4057 N N . LYS A 1 498 ? 8.135 16.235 22.157 1.00 97.19 498 LYS A N 1
ATOM 4058 C CA . LYS A 1 498 ? 8.836 15.484 21.112 1.00 97.19 498 LYS A CA 1
ATOM 4059 C C . LYS A 1 498 ? 8.537 15.977 19.696 1.00 97.19 498 LYS A C 1
ATOM 4061 O O . LYS A 1 498 ? 9.167 15.461 18.768 1.00 97.19 498 LYS A O 1
ATOM 4066 N N . SER A 1 499 ? 7.604 16.919 19.534 1.00 98.12 499 SER A N 1
ATOM 4067 C CA . SER A 1 499 ? 7.191 17.480 18.241 1.00 98.12 499 SER A CA 1
ATOM 4068 C C . SER A 1 499 ? 6.799 16.403 17.222 1.00 98.12 499 SER A C 1
ATOM 4070 O O . SER A 1 499 ? 7.192 16.449 16.053 1.00 98.12 499 SER A O 1
ATOM 4072 N N . LEU A 1 500 ? 6.085 15.371 17.684 1.00 98.44 500 LEU A N 1
ATOM 4073 C CA . LEU A 1 500 ? 5.757 14.184 16.895 1.00 98.44 500 LEU A CA 1
ATOM 4074 C C . LEU A 1 500 ? 4.448 13.545 17.377 1.00 98.44 500 LEU A C 1
ATOM 4076 O O . LEU A 1 500 ? 4.128 13.591 18.566 1.00 98.44 500 LEU A O 1
ATOM 4080 N N . TYR A 1 501 ? 3.721 12.913 16.454 1.00 98.75 501 TYR A N 1
ATOM 4081 C CA . TYR A 1 501 ? 2.594 12.045 16.785 1.00 98.75 501 TYR A CA 1
ATOM 4082 C C . TYR A 1 501 ? 3.060 10.625 17.129 1.00 98.75 501 TYR A C 1
ATOM 4084 O O . TYR A 1 501 ? 3.924 10.062 16.457 1.00 98.75 501 TYR A O 1
ATOM 4092 N N . PHE A 1 502 ? 2.438 10.035 18.141 1.00 98.75 502 PHE A N 1
ATOM 4093 C CA . PHE A 1 502 ? 2.687 8.691 18.647 1.00 98.75 502 PHE A CA 1
ATOM 4094 C C . PHE A 1 502 ? 1.389 7.892 18.708 1.00 98.75 502 PHE A C 1
ATOM 4096 O O . PHE A 1 502 ? 0.306 8.463 18.784 1.00 98.75 502 PHE A O 1
ATOM 4103 N N . ASP A 1 503 ? 1.491 6.566 18.719 1.00 98.75 503 ASP A N 1
ATOM 4104 C CA . ASP A 1 503 ? 0.316 5.716 18.921 1.00 98.75 503 ASP A CA 1
ATOM 4105 C C . ASP A 1 503 ? -0.126 5.739 20.383 1.00 98.75 503 ASP A C 1
ATOM 4107 O O . ASP A 1 503 ? 0.702 5.883 21.283 1.00 98.75 503 ASP A O 1
ATOM 4111 N N . TYR A 1 504 ? -1.412 5.517 20.636 1.00 98.81 504 TYR A N 1
ATOM 4112 C CA . TYR A 1 504 ? -1.949 5.413 21.990 1.00 98.81 504 TYR A CA 1
ATOM 4113 C C . TYR A 1 504 ? -2.430 3.995 22.277 1.00 98.81 504 TYR A C 1
ATOM 4115 O O . TYR A 1 504 ? -3.267 3.454 21.557 1.00 98.81 504 TYR A O 1
ATOM 4123 N N . ASP A 1 505 ? -1.911 3.382 23.333 1.00 98.69 505 ASP A N 1
ATOM 4124 C CA . ASP A 1 505 ? -2.376 2.085 23.803 1.00 98.69 505 ASP A CA 1
ATOM 4125 C C . ASP A 1 505 ? -3.645 2.271 24.638 1.00 98.69 505 ASP A C 1
ATOM 4127 O O . ASP A 1 505 ? -3.622 2.823 25.736 1.00 98.69 505 ASP A O 1
ATOM 4131 N N . THR A 1 506 ? -4.769 1.803 24.100 1.00 98.44 506 THR A N 1
ATOM 4132 C CA . THR A 1 506 ? -6.096 1.937 24.723 1.00 98.44 506 THR A CA 1
ATOM 4133 C C . THR A 1 506 ? -6.302 1.031 25.938 1.00 98.44 506 THR A C 1
ATOM 4135 O O . THR A 1 506 ? -7.253 1.237 26.684 1.00 98.44 506 THR A O 1
ATOM 4138 N N . VAL A 1 507 ? -5.434 0.035 26.148 1.00 97.19 507 VAL A N 1
ATOM 4139 C CA . VAL A 1 507 ? -5.512 -0.889 27.289 1.00 97.19 507 VAL A CA 1
ATOM 4140 C C . VAL A 1 507 ? -4.657 -0.384 28.444 1.00 97.19 507 VAL A C 1
ATOM 4142 O O . VAL A 1 507 ? -5.114 -0.373 29.584 1.00 97.19 507 VAL A O 1
ATOM 4145 N N . THR A 1 508 ? -3.425 0.050 28.165 1.00 97.81 508 THR A N 1
ATOM 4146 C CA . THR A 1 508 ? -2.544 0.629 29.199 1.00 97.81 508 THR A CA 1
ATOM 4147 C C . THR A 1 508 ? -2.795 2.118 29.437 1.00 97.81 508 THR A C 1
ATOM 4149 O O . THR A 1 508 ? -2.314 2.669 30.427 1.00 97.81 508 THR A O 1
ATOM 4152 N N . GLU A 1 509 ? -3.570 2.751 28.556 1.00 98.06 509 GLU A N 1
ATOM 4153 C CA . GLU A 1 509 ? -3.938 4.167 28.572 1.00 98.06 509 GLU A CA 1
ATOM 4154 C C . GLU A 1 509 ? -2.732 5.115 28.480 1.00 98.06 509 GLU A C 1
ATOM 4156 O O . GLU A 1 509 ? -2.720 6.201 29.070 1.00 98.06 509 GLU A O 1
ATOM 4161 N N . GLN A 1 510 ? -1.715 4.719 27.707 1.00 97.69 510 GLN A N 1
ATOM 4162 C CA . GLN A 1 510 ? -0.448 5.440 27.555 1.00 97.69 510 GLN A CA 1
ATOM 4163 C C . GLN A 1 510 ? -0.024 5.586 26.089 1.00 97.69 510 GLN A C 1
ATOM 4165 O O . GLN A 1 510 ? -0.289 4.725 25.252 1.00 97.69 510 GLN A O 1
ATOM 4170 N N . GLN A 1 511 ? 0.697 6.668 25.780 1.00 97.50 511 GLN A N 1
ATOM 4171 C CA . GLN A 1 511 ? 1.352 6.830 24.481 1.00 97.50 511 GLN A CA 1
ATOM 4172 C C . GLN A 1 511 ? 2.515 5.837 24.323 1.00 97.50 511 GLN A C 1
ATOM 4174 O O . GLN A 1 511 ? 3.404 5.752 25.172 1.00 97.50 511 GLN A O 1
ATOM 4179 N N . SER A 1 512 ? 2.548 5.134 23.192 1.00 92.69 512 SER A N 1
ATOM 4180 C CA . SER A 1 512 ? 3.705 4.377 22.719 1.00 92.69 512 SER A CA 1
ATOM 4181 C C . SER A 1 512 ? 4.757 5.356 22.214 1.00 92.69 512 SER A C 1
ATOM 4183 O O . SER A 1 512 ? 4.575 5.969 21.174 1.00 92.69 512 SER A O 1
ATOM 4185 N N . LEU A 1 513 ? 5.891 5.486 22.901 1.00 95.12 513 LEU A N 1
ATOM 4186 C CA . LEU A 1 513 ? 6.961 6.415 22.504 1.00 95.12 513 LEU A CA 1
ATOM 4187 C C . LEU A 1 513 ? 7.832 5.917 21.327 1.00 95.12 513 LEU A C 1
ATOM 4189 O O . LEU A 1 513 ? 8.993 6.309 21.233 1.00 95.12 513 LEU A O 1
ATOM 4193 N N . TYR A 1 514 ? 7.293 5.062 20.450 1.00 98.25 514 TYR A N 1
ATOM 4194 C CA . TYR A 1 514 ? 7.967 4.598 19.232 1.00 98.25 514 TYR A CA 1
ATOM 4195 C C . TYR A 1 514 ? 7.855 5.661 18.135 1.00 98.25 514 TYR A C 1
ATOM 4197 O O . TYR A 1 514 ? 6.758 5.965 17.672 1.00 98.25 514 TYR A O 1
ATOM 4205 N N . GLU A 1 515 ? 8.978 6.228 17.707 1.00 98.50 515 GLU A N 1
ATOM 4206 C CA . GLU A 1 515 ? 9.003 7.253 16.665 1.00 98.50 515 GLU A CA 1
ATOM 4207 C C . GLU A 1 515 ? 8.797 6.616 15.291 1.00 98.50 515 GLU A C 1
ATOM 4209 O O . GLU A 1 515 ? 9.544 5.722 14.888 1.00 98.50 515 GLU A O 1
ATOM 4214 N N . THR A 1 516 ? 7.797 7.095 14.554 1.00 98.38 516 THR A N 1
ATOM 4215 C CA . THR A 1 516 ? 7.408 6.533 13.260 1.00 98.38 516 THR A CA 1
ATOM 4216 C C . THR A 1 516 ? 7.130 7.619 12.227 1.00 98.38 516 THR A C 1
ATOM 4218 O O . THR A 1 516 ? 6.567 8.670 12.538 1.00 98.38 516 THR A O 1
ATOM 4221 N N . VAL A 1 517 ? 7.506 7.357 10.975 1.00 98.62 517 VAL A N 1
ATOM 4222 C CA . VAL A 1 517 ? 7.301 8.288 9.857 1.00 98.62 517 VAL A CA 1
ATOM 4223 C C . VAL A 1 517 ? 5.828 8.441 9.481 1.00 98.62 517 VAL A C 1
ATOM 4225 O O . VAL A 1 517 ? 5.440 9.423 8.854 1.00 98.62 517 VAL A O 1
ATOM 4228 N N . THR A 1 518 ? 4.965 7.517 9.898 1.00 98.62 518 THR A N 1
ATOM 4229 C CA . THR A 1 518 ? 3.524 7.641 9.658 1.00 98.62 518 THR A CA 1
ATOM 4230 C C . THR A 1 518 ? 2.896 8.813 10.417 1.00 98.62 518 THR A C 1
ATOM 4232 O O . THR A 1 518 ? 1.796 9.233 10.074 1.00 98.62 518 THR A O 1
ATOM 4235 N N . ALA A 1 519 ? 3.610 9.441 11.360 1.00 98.56 519 ALA A N 1
ATOM 4236 C CA . ALA A 1 519 ? 3.228 10.740 11.913 1.00 98.56 519 ALA A CA 1
ATOM 4237 C C . ALA A 1 519 ? 3.023 11.816 10.826 1.00 98.56 519 ALA A C 1
ATOM 4239 O O . ALA A 1 519 ? 2.186 12.703 10.981 1.00 98.56 519 ALA A O 1
ATOM 4240 N N . PHE A 1 520 ? 3.730 11.716 9.693 1.00 98.69 520 PHE A N 1
ATOM 4241 C CA . PHE A 1 520 ? 3.564 12.613 8.544 1.00 98.69 520 PHE A CA 1
ATOM 4242 C C . PHE A 1 520 ? 2.271 12.353 7.760 1.00 98.69 520 PHE A C 1
ATOM 4244 O O . PHE A 1 520 ? 1.865 13.190 6.954 1.00 98.69 520 PHE A O 1
ATOM 4251 N N . TRP A 1 521 ? 1.559 11.251 8.021 1.00 98.75 521 TRP A N 1
ATOM 4252 C CA . TRP A 1 521 ? 0.240 11.018 7.429 1.00 98.75 521 TRP A CA 1
ATOM 4253 C C . TRP A 1 521 ? -0.793 12.012 7.967 1.00 98.75 521 TRP A C 1
ATOM 4255 O O . TRP A 1 521 ? -1.768 12.293 7.277 1.00 98.75 521 TRP A O 1
ATOM 4265 N N . ALA A 1 522 ? -0.546 12.625 9.132 1.00 98.81 522 ALA A N 1
ATOM 4266 C CA . ALA A 1 522 ? -1.338 13.750 9.622 1.00 98.81 522 ALA A CA 1
ATOM 4267 C C . ALA A 1 522 ? -1.268 14.971 8.685 1.00 98.81 522 ALA A C 1
ATOM 4269 O O . ALA A 1 522 ? -2.255 15.698 8.550 1.00 98.81 522 ALA A O 1
ATOM 4270 N N . LEU A 1 523 ? -0.128 15.169 8.002 1.00 98.81 523 LEU A N 1
ATOM 4271 C CA . LEU A 1 523 ? 0.011 16.189 6.960 1.00 98.81 523 LEU A CA 1
ATOM 4272 C C . LEU A 1 523 ? -0.721 15.766 5.689 1.00 98.81 523 LEU A C 1
ATOM 4274 O O . LEU A 1 523 ? -1.470 16.550 5.126 1.00 98.81 523 LEU A O 1
ATOM 4278 N N . TRP A 1 524 ? -0.573 14.514 5.253 1.00 98.69 524 TRP A N 1
ATOM 4279 C CA . TRP A 1 524 ? -1.306 14.013 4.083 1.00 98.69 524 TRP A CA 1
ATOM 4280 C C . TRP A 1 524 ? -2.829 14.144 4.255 1.00 98.69 524 TRP A C 1
ATOM 4282 O O . TRP A 1 524 ? -3.520 14.659 3.374 1.00 98.69 524 TRP A O 1
ATOM 4292 N N . ALA A 1 525 ? -3.342 13.750 5.422 1.00 98.62 525 ALA A N 1
ATOM 4293 C CA . ALA A 1 525 ? -4.761 13.816 5.749 1.00 98.62 525 ALA A CA 1
ATOM 4294 C C . ALA A 1 525 ? -5.258 15.253 5.984 1.00 98.62 525 ALA A C 1
ATOM 4296 O O . ALA A 1 525 ? -6.448 15.526 5.836 1.00 98.62 525 ALA A O 1
ATOM 4297 N N . GLY A 1 526 ? -4.363 16.179 6.344 1.00 98.38 526 GLY A N 1
ATOM 4298 C CA . GLY A 1 526 ? -4.713 17.557 6.680 1.00 98.38 526 GLY A CA 1
ATOM 4299 C C . GLY A 1 526 ? -5.293 17.729 8.086 1.00 98.38 526 GLY A C 1
ATOM 4300 O O . GLY A 1 526 ? -6.055 18.670 8.312 1.00 98.38 526 GLY A O 1
ATOM 4301 N N . CYS A 1 527 ? -4.997 16.816 9.019 1.00 98.06 527 CYS A N 1
ATOM 4302 C CA . CYS A 1 527 ? -5.487 16.915 10.396 1.00 98.06 527 CYS A CA 1
ATOM 4303 C C . CYS A 1 527 ? -4.537 17.685 11.322 1.00 98.06 527 CYS A C 1
ATOM 4305 O O . CYS A 1 527 ? -4.996 18.196 12.339 1.00 98.06 527 CYS A O 1
ATOM 4307 N N . ALA A 1 528 ? -3.255 17.839 10.972 1.00 98.50 528 ALA A N 1
ATOM 4308 C CA . ALA A 1 528 ? -2.326 18.655 11.754 1.00 98.50 528 ALA A CA 1
ATOM 4309 C C . ALA A 1 528 ? -2.640 20.159 11.629 1.00 98.50 528 ALA A C 1
ATOM 4311 O O . ALA A 1 528 ? -3.020 20.646 10.562 1.00 98.50 528 ALA A O 1
ATOM 4312 N N . SER A 1 529 ? -2.459 20.928 12.699 1.00 98.44 529 SER A N 1
ATOM 4313 C CA . SER A 1 529 ? -2.425 22.392 12.625 1.00 98.44 529 SER A CA 1
ATOM 4314 C C . SER A 1 529 ? -1.178 22.883 11.878 1.00 98.44 529 SER A C 1
ATOM 4316 O O . SER A 1 529 ? -0.213 22.137 11.701 1.00 98.44 529 SER A O 1
ATOM 4318 N N . GLU A 1 530 ? -1.169 24.150 11.457 1.00 97.88 530 GLU A N 1
ATOM 4319 C CA . GLU A 1 530 ? 0.019 24.769 10.847 1.00 97.88 530 GLU A CA 1
ATOM 4320 C C . GLU A 1 530 ? 1.236 24.714 11.785 1.00 97.88 530 GLU A C 1
ATOM 4322 O O . GLU A 1 530 ? 2.343 24.414 11.347 1.00 97.88 530 GLU A O 1
ATOM 4327 N N . GLU A 1 531 ? 1.031 24.920 13.091 1.00 98.31 531 GLU A N 1
ATOM 4328 C CA . GLU A 1 531 ? 2.096 24.843 14.097 1.00 98.31 531 GLU A CA 1
ATOM 4329 C C . GLU A 1 531 ? 2.643 23.417 14.248 1.00 98.31 531 GLU A C 1
ATOM 4331 O O . GLU A 1 531 ? 3.858 23.213 14.249 1.00 98.31 531 GLU A O 1
ATOM 4336 N N . GLN A 1 532 ? 1.762 22.415 14.339 1.00 98.62 532 GLN A N 1
ATOM 4337 C CA . GLN A 1 532 ? 2.174 21.009 14.390 1.00 98.62 532 GLN A CA 1
ATOM 4338 C C . GLN A 1 532 ? 2.902 20.606 13.103 1.00 98.62 532 GLN A C 1
ATOM 4340 O O . GLN A 1 532 ? 3.901 19.893 13.169 1.00 98.62 532 GLN A O 1
ATOM 4345 N N . GLY A 1 533 ? 2.442 21.087 11.943 1.00 98.44 533 GLY A N 1
ATOM 4346 C CA . GLY A 1 533 ? 3.107 20.878 10.659 1.00 98.44 533 GLY A CA 1
ATOM 4347 C C . GLY A 1 533 ? 4.512 21.469 10.631 1.00 98.44 533 GLY A C 1
ATOM 4348 O O . GLY A 1 533 ? 5.468 20.765 10.307 1.00 98.44 533 GLY A O 1
ATOM 4349 N N . TRP A 1 534 ? 4.663 22.715 11.080 1.00 98.50 534 TRP A N 1
ATOM 4350 C CA . TRP A 1 534 ? 5.970 23.351 11.207 1.00 98.50 534 TRP A CA 1
ATOM 4351 C C . TRP A 1 534 ? 6.906 22.574 12.142 1.00 98.50 534 TRP A C 1
ATOM 4353 O O . TRP A 1 534 ? 8.061 22.339 11.777 1.00 98.50 534 TRP A O 1
ATOM 4363 N N . LYS A 1 535 ? 6.421 22.102 13.298 1.00 98.62 535 LYS A N 1
ATOM 4364 C CA . LYS A 1 535 ? 7.201 21.279 14.243 1.00 98.62 535 LYS A CA 1
ATOM 4365 C C . LYS A 1 535 ? 7.599 19.926 13.650 1.00 98.62 535 LYS A C 1
ATOM 4367 O O . LYS A 1 535 ? 8.757 19.525 13.754 1.00 98.62 535 LYS A O 1
ATOM 4372 N N . LEU A 1 536 ? 6.677 19.240 12.971 1.00 98.44 536 LEU A N 1
ATOM 4373 C CA . LEU A 1 536 ? 6.965 17.970 12.299 1.00 98.44 536 LEU A CA 1
ATOM 4374 C C . LEU A 1 536 ? 8.108 18.116 11.290 1.00 98.44 536 LEU A C 1
ATOM 4376 O O . LEU A 1 536 ? 9.038 17.307 11.295 1.00 98.44 536 LEU A O 1
ATOM 4380 N N . VAL A 1 537 ? 8.070 19.154 10.454 1.00 98.12 537 VAL A N 1
ATOM 4381 C CA . VAL A 1 537 ? 9.076 19.359 9.405 1.00 98.12 537 VAL A CA 1
ATOM 4382 C C . VAL A 1 537 ? 10.402 19.858 9.978 1.00 98.12 537 VAL A C 1
ATOM 4384 O O . VAL A 1 537 ? 11.445 19.263 9.714 1.00 98.12 537 VAL A O 1
ATOM 4387 N N . SER A 1 538 ? 10.378 20.911 10.796 1.00 97.69 538 SER A N 1
ATOM 4388 C CA . SER A 1 538 ? 11.601 21.559 11.290 1.00 97.69 538 SER A CA 1
ATOM 4389 C C . SER A 1 538 ? 12.324 20.772 12.392 1.00 97.69 538 SER A C 1
ATOM 4391 O O . SER A 1 538 ? 13.554 20.840 12.497 1.00 97.69 538 SER A O 1
ATOM 4393 N N . GLU A 1 539 ? 11.601 19.983 13.194 1.00 97.38 539 GLU A N 1
ATOM 4394 C CA . GLU A 1 539 ? 12.174 19.282 14.348 1.00 97.38 539 GLU A CA 1
ATOM 4395 C C . GLU A 1 539 ? 12.238 17.763 14.169 1.00 97.38 539 GLU A C 1
ATOM 4397 O O . GLU A 1 539 ? 13.216 17.146 14.605 1.00 97.38 539 GLU A O 1
ATOM 4402 N N . SER A 1 540 ? 11.249 17.155 13.506 1.00 97.88 540 SER A N 1
ATOM 4403 C CA . SER A 1 540 ? 11.105 15.693 13.469 1.00 97.88 540 SER A CA 1
ATOM 4404 C C . SER A 1 540 ? 11.502 15.034 12.149 1.00 97.88 540 SER A C 1
ATOM 4406 O O . SER A 1 540 ? 11.965 13.896 12.181 1.00 97.88 540 SER A O 1
ATOM 4408 N N . LEU A 1 541 ? 11.404 15.705 10.996 1.00 98.31 541 LEU A N 1
ATOM 4409 C CA . LEU A 1 541 ? 11.686 15.079 9.693 1.00 98.31 541 LEU A CA 1
ATOM 4410 C C . LEU A 1 541 ? 13.111 14.516 9.600 1.00 98.31 541 LEU A C 1
ATOM 4412 O O . LEU A 1 541 ? 13.315 13.391 9.140 1.00 98.31 541 LEU A O 1
ATOM 4416 N N . LYS A 1 542 ? 14.085 15.254 10.140 1.00 96.94 542 LYS A N 1
ATOM 4417 C CA . LYS A 1 542 ? 15.501 14.853 10.199 1.00 96.94 542 LYS A CA 1
ATOM 4418 C C . LYS A 1 542 ? 15.758 13.540 10.949 1.00 96.94 542 LYS A C 1
ATOM 4420 O O . LYS A 1 542 ? 16.830 12.969 10.801 1.00 96.94 542 LYS A O 1
ATOM 4425 N N . LYS A 1 543 ? 14.809 13.075 11.772 1.00 97.56 543 LYS A N 1
ATOM 4426 C CA . LYS A 1 543 ? 14.912 11.794 12.487 1.00 97.56 543 LYS A CA 1
ATOM 4427 C C . LYS A 1 543 ? 14.724 10.596 11.553 1.00 97.56 543 LYS A C 1
ATOM 4429 O O . LYS A 1 543 ? 15.266 9.529 11.820 1.00 97.56 543 LYS A O 1
ATOM 4434 N N . PHE A 1 544 ? 13.943 10.768 10.485 1.00 98.50 544 PHE A N 1
ATOM 4435 C CA . PHE A 1 544 ? 13.581 9.702 9.545 1.00 98.50 544 PHE A CA 1
ATOM 4436 C C . PHE A 1 544 ? 14.312 9.820 8.211 1.00 98.50 544 PHE A C 1
ATOM 4438 O O . PHE A 1 544 ? 14.449 8.829 7.500 1.00 98.50 544 PHE A O 1
ATOM 4445 N N . GLU A 1 545 ? 14.754 11.021 7.845 1.00 98.19 545 GLU A N 1
ATOM 4446 C CA . GLU A 1 545 ? 15.478 11.245 6.602 1.00 98.19 545 GLU A CA 1
ATOM 4447 C C . GLU A 1 545 ? 16.874 10.611 6.625 1.00 98.19 545 GLU A C 1
ATOM 4449 O O . GLU A 1 545 ? 17.727 10.942 7.446 1.00 98.19 545 GLU A O 1
ATOM 4454 N N . VAL A 1 546 ? 17.121 9.749 5.645 1.00 97.69 546 VAL A N 1
ATOM 4455 C CA . VAL A 1 546 ? 18.403 9.098 5.362 1.00 97.69 546 VAL A CA 1
ATOM 4456 C C . VAL A 1 546 ? 18.780 9.311 3.894 1.00 97.69 546 VAL A C 1
ATOM 4458 O O . VAL A 1 546 ? 18.057 9.958 3.137 1.00 97.69 546 VAL A O 1
ATOM 4461 N N . LEU A 1 547 ? 19.922 8.775 3.451 1.00 96.12 547 LEU A N 1
ATOM 4462 C CA . LEU A 1 547 ? 20.432 9.011 2.097 1.00 96.12 547 LEU A CA 1
ATOM 4463 C C . LEU A 1 547 ? 19.437 8.612 0.995 1.00 96.12 547 LEU A C 1
ATOM 4465 O O . LEU A 1 547 ? 19.317 9.344 0.013 1.00 96.12 547 LEU A O 1
ATOM 4469 N N . GLY A 1 548 ? 18.719 7.503 1.191 1.00 97.00 548 GLY A N 1
ATOM 4470 C CA . GLY A 1 548 ? 17.753 6.938 0.251 1.00 97.00 548 GLY A CA 1
ATOM 4471 C C . GLY A 1 548 ? 16.293 7.356 0.447 1.00 97.00 548 GLY A C 1
ATOM 4472 O O . GLY A 1 548 ? 15.441 6.749 -0.184 1.00 97.00 548 GLY A O 1
ATOM 4473 N N . GLY A 1 549 ? 15.970 8.345 1.290 1.00 97.81 549 GLY A N 1
ATOM 4474 C CA . GLY A 1 549 ? 14.585 8.794 1.518 1.00 97.81 549 GLY A CA 1
ATOM 4475 C C . GLY A 1 549 ? 14.230 8.839 3.002 1.00 97.81 549 GLY A C 1
ATOM 4476 O O . GLY A 1 549 ? 15.046 9.288 3.801 1.00 97.81 549 GLY A O 1
ATOM 4477 N N . VAL A 1 550 ? 13.031 8.387 3.377 1.00 98.56 550 VAL A N 1
ATOM 4478 C CA . VAL A 1 550 ? 12.609 8.265 4.785 1.00 98.56 550 VAL A CA 1
ATOM 4479 C C . VAL A 1 550 ? 12.488 6.808 5.236 1.00 98.56 550 VAL A C 1
ATOM 4481 O O . VAL A 1 550 ? 11.988 5.963 4.493 1.00 98.56 550 VAL A O 1
ATOM 4484 N N . VAL A 1 551 ? 12.919 6.521 6.467 1.00 98.44 551 VAL A N 1
ATOM 4485 C CA . VAL A 1 551 ? 12.756 5.211 7.127 1.00 98.44 551 VAL A CA 1
ATOM 4486 C C . VAL A 1 551 ? 11.455 5.136 7.955 1.00 98.44 551 VAL A C 1
ATOM 4488 O O . VAL A 1 551 ? 11.030 6.158 8.491 1.00 98.44 551 VAL A O 1
ATOM 4491 N N . PRO A 1 552 ? 10.835 3.949 8.134 1.00 97.62 552 PRO A N 1
ATOM 4492 C CA . PRO A 1 552 ? 9.590 3.750 8.888 1.00 97.62 552 PRO A CA 1
ATOM 4493 C C . PRO A 1 552 ? 9.603 4.223 10.345 1.00 97.62 552 PRO A C 1
ATOM 4495 O O . PRO A 1 552 ? 8.569 4.630 10.884 1.00 97.62 552 PRO A O 1
ATOM 4498 N N . GLY A 1 553 ? 10.766 4.145 10.989 1.00 97.38 553 GLY A N 1
ATOM 4499 C CA . GLY A 1 553 ? 10.991 4.507 12.383 1.00 97.38 553 GLY A CA 1
ATOM 4500 C C . GLY A 1 553 ? 12.469 4.768 12.649 1.00 97.38 553 GLY A C 1
ATOM 4501 O O . GLY A 1 553 ? 13.312 4.461 11.805 1.00 97.38 553 GLY A O 1
ATOM 4502 N N . THR A 1 554 ? 12.794 5.352 13.801 1.00 97.62 554 THR A N 1
ATOM 4503 C CA . THR A 1 554 ? 14.190 5.660 14.147 1.00 97.62 554 THR A CA 1
ATOM 4504 C C . THR A 1 554 ? 14.959 4.411 14.568 1.00 97.62 554 THR A C 1
ATOM 4506 O O . THR A 1 554 ? 14.382 3.445 15.073 1.00 97.62 554 THR A O 1
ATOM 4509 N N . GLU A 1 555 ? 16.284 4.423 14.388 1.00 96.88 555 GLU A N 1
ATOM 4510 C CA . GLU A 1 555 ? 17.138 3.328 14.857 1.00 96.88 555 GLU A CA 1
ATOM 4511 C C . GLU A 1 555 ? 16.996 3.102 16.373 1.00 96.88 555 GLU A C 1
ATOM 4513 O O . GLU A 1 555 ? 16.943 1.958 16.834 1.00 96.88 555 GLU A O 1
ATOM 4518 N N . GLU A 1 556 ? 16.875 4.194 17.135 1.00 96.88 556 GLU A N 1
ATOM 4519 C CA . GLU A 1 556 ? 16.632 4.168 18.578 1.00 96.88 556 GLU A CA 1
ATOM 4520 C C . GLU A 1 556 ? 15.308 3.469 18.913 1.00 96.88 556 GLU A C 1
ATOM 4522 O O . GLU A 1 556 ? 15.293 2.568 19.752 1.00 96.88 556 GLU A O 1
ATOM 4527 N N . SER A 1 557 ? 14.220 3.815 18.214 1.00 96.81 557 SER A N 1
ATOM 4528 C CA . SER A 1 557 ? 12.901 3.203 18.431 1.00 96.81 557 SER A CA 1
ATOM 4529 C C . SER A 1 557 ? 12.884 1.719 18.070 1.00 96.81 557 SER A C 1
ATOM 4531 O O . SER A 1 557 ? 12.373 0.906 18.844 1.00 96.81 557 SER A O 1
ATOM 4533 N N . ARG A 1 558 ? 13.502 1.335 16.941 1.00 96.19 558 ARG A N 1
ATOM 4534 C CA . ARG A 1 558 ? 13.701 -0.079 16.576 1.00 96.19 558 ARG A CA 1
ATOM 4535 C C . ARG A 1 558 ? 14.447 -0.817 17.687 1.00 96.19 558 ARG A C 1
ATOM 4537 O O . ARG A 1 558 ? 14.123 -1.967 17.987 1.00 96.19 558 ARG A O 1
ATOM 4544 N N . GLY A 1 559 ? 15.437 -0.176 18.304 1.00 95.50 559 GLY A N 1
ATOM 4545 C CA . GLY A 1 559 ? 16.273 -0.744 19.355 1.00 95.50 559 GLY A CA 1
ATOM 4546 C C . GLY A 1 559 ? 17.360 -1.680 18.818 1.00 95.50 559 GLY A C 1
ATOM 4547 O O . GLY A 1 559 ? 17.612 -1.759 17.613 1.00 95.50 559 GLY A O 1
ATOM 4548 N N . GLN A 1 560 ? 18.026 -2.397 19.726 1.00 93.94 560 GLN A N 1
ATOM 4549 C CA . GLN A 1 560 ? 19.119 -3.312 19.379 1.00 93.94 560 GLN A CA 1
ATOM 4550 C C . GLN A 1 560 ? 18.605 -4.598 18.717 1.00 93.94 560 GLN A C 1
ATOM 4552 O O . GLN A 1 560 ? 17.571 -5.146 19.111 1.00 93.94 560 GLN A O 1
ATOM 4557 N N . ILE A 1 561 ? 19.358 -5.070 17.722 1.00 92.81 561 ILE A N 1
ATOM 4558 C CA . ILE A 1 561 ? 19.087 -6.297 16.969 1.00 92.81 561 ILE A CA 1
ATOM 4559 C C . ILE A 1 561 ? 20.039 -7.399 17.442 1.00 92.81 561 ILE A C 1
ATOM 4561 O O . ILE A 1 561 ? 21.228 -7.155 17.648 1.00 92.81 561 ILE A O 1
ATOM 4565 N N . SER A 1 562 ? 19.517 -8.610 17.608 1.00 91.19 562 SER A N 1
ATOM 4566 C CA . SER A 1 562 ? 20.276 -9.808 17.986 1.00 91.19 562 SER A CA 1
ATOM 4567 C C . SER A 1 562 ? 19.704 -11.046 17.289 1.00 91.19 562 SER A C 1
ATOM 4569 O O . SER A 1 562 ? 18.713 -10.949 16.568 1.00 91.19 562 SER A O 1
ATOM 4571 N N . LEU A 1 563 ? 20.300 -12.223 17.509 1.00 84.94 563 LEU A N 1
ATOM 4572 C CA . LEU A 1 563 ? 19.745 -13.489 17.006 1.00 84.94 563 LEU A CA 1
ATOM 4573 C C . LEU A 1 563 ? 18.337 -13.769 17.565 1.00 84.94 563 LEU A C 1
ATOM 4575 O O . LEU A 1 563 ? 17.486 -14.270 16.839 1.00 84.94 563 LEU A O 1
ATOM 4579 N N . ASP A 1 564 ? 18.080 -13.388 18.820 1.00 82.94 564 ASP A N 1
ATOM 4580 C CA . ASP A 1 564 ? 16.780 -13.570 19.487 1.00 82.94 564 ASP A CA 1
ATOM 4581 C C . ASP A 1 564 ? 15.780 -12.438 19.185 1.00 82.94 564 ASP A C 1
ATOM 4583 O O . ASP A 1 564 ? 14.590 -12.548 19.482 1.00 82.94 564 ASP A O 1
ATOM 4587 N N . ARG A 1 565 ? 16.261 -11.330 18.609 1.00 88.50 565 ARG A N 1
ATOM 4588 C CA . ARG A 1 565 ? 15.467 -10.160 18.221 1.00 88.50 565 ARG A CA 1
ATOM 4589 C C . ARG A 1 565 ? 15.941 -9.661 16.848 1.00 88.50 565 ARG A C 1
ATOM 4591 O O . ARG A 1 565 ? 16.589 -8.611 16.784 1.00 88.50 565 ARG A O 1
ATOM 4598 N N . PRO A 1 566 ? 15.690 -10.425 15.765 1.00 89.88 566 PRO A N 1
ATOM 4599 C CA . PRO A 1 566 ? 16.177 -10.099 14.426 1.00 89.88 566 PRO A CA 1
ATOM 4600 C C . PRO A 1 566 ? 15.542 -8.809 13.903 1.00 89.88 566 PRO A C 1
ATOM 4602 O O . PRO A 1 566 ? 14.557 -8.317 14.453 1.00 89.88 566 PRO A O 1
ATOM 4605 N N . ASN A 1 567 ? 16.098 -8.231 12.840 1.00 91.56 567 ASN A N 1
ATOM 4606 C CA . ASN A 1 567 ? 15.499 -7.029 12.271 1.00 91.56 567 ASN A CA 1
ATOM 4607 C C . ASN A 1 567 ? 14.133 -7.337 11.637 1.00 91.56 567 ASN A C 1
ATOM 4609 O O . ASN A 1 567 ? 13.922 -8.439 11.129 1.00 91.56 567 ASN A O 1
ATOM 4613 N N . ARG A 1 568 ? 13.224 -6.359 11.659 1.00 92.75 568 ARG A N 1
ATOM 4614 C CA . ARG A 1 568 ? 11.897 -6.464 11.039 1.00 92.75 568 ARG A CA 1
ATOM 4615 C C . ARG A 1 568 ? 11.826 -5.613 9.783 1.00 92.75 568 ARG A C 1
ATOM 4617 O O . ARG A 1 568 ? 12.519 -4.604 9.672 1.00 92.75 568 ARG A O 1
ATOM 4624 N N . GLN A 1 569 ? 11.004 -6.028 8.826 1.00 93.00 569 GLN A N 1
ATOM 4625 C CA . GLN A 1 569 ? 11.016 -5.417 7.498 1.00 93.00 569 GLN A CA 1
ATOM 4626 C C . GLN A 1 569 ? 10.421 -3.997 7.455 1.00 93.00 569 GLN A C 1
ATOM 4628 O O . GLN A 1 569 ? 10.841 -3.197 6.624 1.00 93.00 569 GLN A O 1
ATOM 4633 N N . TRP A 1 570 ? 9.512 -3.648 8.372 1.00 97.00 570 TRP A N 1
ATOM 4634 C CA . TRP A 1 570 ? 8.929 -2.303 8.503 1.00 97.00 570 TRP A CA 1
ATOM 4635 C C . TRP A 1 570 ? 9.622 -1.439 9.566 1.00 97.00 570 TRP A C 1
ATOM 4637 O O . TRP A 1 570 ? 9.007 -0.536 10.127 1.00 97.00 570 TRP A O 1
ATOM 4647 N N . ASP A 1 571 ? 10.901 -1.699 9.839 1.00 97.38 571 ASP A N 1
ATOM 4648 C CA . ASP A 1 571 ? 11.740 -0.898 10.731 1.00 97.38 571 ASP A CA 1
ATOM 4649 C C . ASP A 1 571 ? 12.988 -0.357 10.011 1.00 97.38 571 ASP A C 1
ATOM 4651 O O . ASP A 1 571 ? 13.320 -0.747 8.889 1.00 97.38 571 ASP A O 1
ATOM 4655 N N . TYR A 1 572 ? 13.709 0.552 10.672 1.00 97.25 572 TYR A N 1
ATOM 4656 C CA . TYR A 1 572 ? 15.033 0.998 10.233 1.00 97.25 572 TYR A CA 1
ATOM 4657 C C . TYR A 1 572 ? 15.957 -0.205 9.920 1.00 97.25 572 TYR A C 1
ATOM 4659 O O . TYR A 1 572 ? 16.049 -1.129 10.739 1.00 97.25 572 TYR A O 1
ATOM 4667 N N . PRO A 1 573 ? 16.711 -0.211 8.801 1.00 96.19 573 PRO A N 1
ATOM 4668 C CA . PRO A 1 573 ? 16.996 0.903 7.883 1.00 96.19 573 PRO A CA 1
ATOM 4669 C C . PRO A 1 573 ? 16.183 0.881 6.575 1.00 96.19 573 PRO A C 1
ATOM 4671 O O . PRO A 1 573 ? 16.561 1.537 5.600 1.00 96.19 573 PRO A O 1
ATOM 4674 N N . TYR A 1 574 ? 15.120 0.082 6.503 1.00 96.25 574 TYR A N 1
ATOM 4675 C CA . TYR A 1 574 ? 14.418 -0.136 5.242 1.00 96.25 574 TYR A CA 1
ATOM 4676 C C . TYR A 1 574 ? 13.581 1.080 4.844 1.00 96.25 574 TYR A C 1
ATOM 4678 O O . TYR A 1 574 ? 13.221 1.888 5.690 1.00 96.25 574 TYR A O 1
ATOM 4686 N N . ALA A 1 575 ? 13.270 1.227 3.560 1.00 96.31 575 ALA A N 1
ATOM 4687 C CA . ALA A 1 575 ? 12.353 2.234 3.047 1.00 96.31 575 ALA A CA 1
ATOM 4688 C C . ALA A 1 575 ? 11.308 1.597 2.142 1.00 96.31 575 ALA A C 1
ATOM 4690 O O . ALA A 1 575 ? 11.612 0.751 1.295 1.00 96.31 575 ALA A O 1
ATOM 4691 N N . TRP A 1 576 ? 10.077 2.068 2.319 1.00 98.06 576 TRP A N 1
ATOM 4692 C CA . TRP A 1 576 ? 8.897 1.557 1.642 1.00 98.06 576 TRP A CA 1
ATOM 4693 C C . TRP A 1 576 ? 8.218 2.668 0.838 1.00 98.06 576 TRP A C 1
ATOM 4695 O O . TRP A 1 576 ? 8.042 3.768 1.380 1.00 98.06 576 TRP A O 1
ATOM 4705 N N . PRO A 1 577 ? 7.805 2.397 -0.415 1.00 98.12 577 PRO A N 1
ATOM 4706 C CA . PRO A 1 577 ? 7.141 3.372 -1.281 1.00 98.12 577 PRO A CA 1
ATOM 4707 C C . PRO A 1 577 ? 5.952 4.123 -0.649 1.00 98.12 577 PRO A C 1
ATOM 4709 O O . PRO A 1 577 ? 5.917 5.350 -0.787 1.00 98.12 577 PRO A O 1
ATOM 4712 N N . PRO A 1 578 ? 5.036 3.471 0.105 1.00 98.50 578 PRO A N 1
ATOM 4713 C CA . PRO A 1 578 ? 3.930 4.157 0.778 1.00 98.50 578 PRO A CA 1
ATOM 4714 C C . PRO A 1 578 ? 4.370 5.326 1.657 1.00 98.50 578 PRO A C 1
ATOM 4716 O O . PRO A 1 578 ? 3.806 6.414 1.578 1.00 98.50 578 PRO A O 1
ATOM 4719 N N . HIS A 1 579 ? 5.407 5.137 2.478 1.00 98.75 579 HIS A N 1
ATOM 4720 C CA . HIS A 1 579 ? 5.882 6.179 3.392 1.00 98.75 579 HIS A CA 1
ATOM 4721 C C . HIS A 1 579 ? 6.459 7.376 2.647 1.00 98.75 579 HIS A C 1
ATOM 4723 O O . HIS A 1 579 ? 6.264 8.507 3.086 1.00 98.75 579 HIS A O 1
ATOM 4729 N N . GLN A 1 580 ? 7.112 7.136 1.507 1.00 98.75 580 GLN A N 1
ATOM 4730 C CA . GLN A 1 580 ? 7.680 8.212 0.702 1.00 98.75 580 GLN A CA 1
ATOM 4731 C C . GLN A 1 580 ? 6.569 9.046 0.065 1.00 98.75 580 GLN A C 1
ATOM 4733 O O . GLN A 1 580 ? 6.522 10.253 0.275 1.00 98.75 580 GLN A O 1
ATOM 4738 N N . ILE A 1 581 ? 5.635 8.395 -0.642 1.00 98.75 581 ILE A N 1
ATOM 4739 C CA . ILE A 1 581 ? 4.526 9.069 -1.334 1.00 98.75 581 ILE A CA 1
ATOM 4740 C C . ILE A 1 581 ? 3.700 9.894 -0.344 1.00 98.75 581 ILE A C 1
ATOM 4742 O O . ILE A 1 581 ? 3.428 11.069 -0.590 1.00 98.75 581 ILE A O 1
ATOM 4746 N N . MET A 1 582 ? 3.342 9.301 0.799 1.00 98.62 582 MET A N 1
ATOM 4747 C CA . MET A 1 582 ? 2.554 9.983 1.827 1.00 98.62 582 MET A CA 1
ATOM 4748 C C . MET A 1 582 ? 3.296 11.195 2.401 1.00 98.62 582 MET A C 1
ATOM 4750 O O . MET A 1 582 ? 2.684 12.246 2.594 1.00 98.62 582 MET A O 1
ATOM 4754 N N . ALA A 1 583 ? 4.610 11.085 2.629 1.00 98.62 583 ALA A N 1
ATOM 4755 C CA . ALA A 1 583 ? 5.421 12.209 3.080 1.00 98.62 583 ALA A CA 1
ATOM 4756 C C . ALA A 1 583 ? 5.501 13.317 2.018 1.00 98.62 583 ALA A C 1
ATOM 4758 O O . ALA A 1 583 ? 5.290 14.476 2.357 1.00 98.62 583 ALA A O 1
ATOM 4759 N N . TRP A 1 584 ? 5.748 12.993 0.743 1.00 98.75 584 TRP A N 1
ATOM 4760 C CA . TRP A 1 584 ? 5.853 13.996 -0.327 1.00 98.75 584 TRP A CA 1
ATOM 4761 C C . TRP A 1 584 ? 4.562 14.799 -0.486 1.00 98.75 584 TRP A C 1
ATOM 4763 O O . TRP A 1 584 ? 4.593 16.027 -0.459 1.00 98.75 584 TRP A O 1
ATOM 4773 N N . VAL A 1 585 ? 3.427 14.103 -0.584 1.00 98.25 585 VAL A N 1
ATOM 4774 C CA . VAL A 1 585 ? 2.111 14.732 -0.758 1.00 98.25 585 VAL A CA 1
ATOM 4775 C C . VAL A 1 585 ? 1.712 15.519 0.493 1.00 98.25 585 VAL A C 1
ATOM 4777 O O . VAL A 1 585 ? 1.201 16.632 0.384 1.00 98.25 585 VAL A O 1
ATOM 4780 N N . GLY A 1 586 ? 1.974 14.987 1.692 1.00 98.44 586 GLY A N 1
ATOM 4781 C CA . GLY A 1 586 ? 1.706 15.699 2.943 1.00 98.44 586 GLY A CA 1
ATOM 4782 C C . GLY A 1 586 ? 2.539 16.975 3.099 1.00 98.44 586 GLY A C 1
ATOM 4783 O O . GLY A 1 586 ? 2.006 18.013 3.485 1.00 98.44 586 GLY A O 1
ATOM 4784 N N . LEU A 1 587 ? 3.827 16.921 2.754 1.00 98.75 587 LEU A N 1
ATOM 4785 C CA . LEU A 1 587 ? 4.723 18.078 2.777 1.00 98.75 587 LEU A CA 1
ATOM 4786 C C . LEU A 1 587 ? 4.280 19.149 1.776 1.00 98.75 587 LEU A C 1
ATOM 4788 O O . LEU A 1 587 ? 4.152 20.312 2.154 1.00 98.75 587 LEU A O 1
ATOM 4792 N N . GLU A 1 588 ? 3.984 18.769 0.530 1.00 98.38 588 GLU A N 1
ATOM 4793 C CA . GLU A 1 588 ? 3.479 19.698 -0.488 1.00 98.38 588 GLU A CA 1
ATOM 4794 C C . GLU A 1 588 ? 2.169 20.362 -0.054 1.00 98.38 588 GLU A C 1
ATOM 4796 O O . GLU A 1 588 ? 2.045 21.584 -0.155 1.00 98.38 588 GLU A O 1
ATOM 4801 N N . ARG A 1 589 ? 1.228 19.592 0.510 1.00 97.38 589 ARG A N 1
ATOM 4802 C CA . ARG A 1 589 ? -0.053 20.113 1.012 1.00 97.38 589 ARG A CA 1
ATOM 4803 C C . ARG A 1 589 ? 0.123 21.224 2.051 1.00 97.38 589 ARG A C 1
ATOM 4805 O O . ARG A 1 589 ? -0.692 22.141 2.094 1.00 97.38 589 ARG A O 1
ATOM 4812 N N . TYR A 1 590 ? 1.170 21.151 2.872 1.00 98.25 590 TYR A N 1
ATOM 4813 C CA . TYR A 1 590 ? 1.485 22.148 3.903 1.00 98.25 590 TYR A CA 1
ATOM 4814 C C . TYR A 1 590 ? 2.492 23.216 3.430 1.00 98.25 590 TYR A C 1
ATOM 4816 O O . TYR A 1 590 ? 2.958 24.020 4.233 1.00 98.25 590 TYR A O 1
ATOM 4824 N N . GLY A 1 591 ? 2.823 23.258 2.134 1.00 98.00 591 GLY A N 1
ATOM 4825 C CA . GLY A 1 591 ? 3.706 24.271 1.546 1.00 98.00 591 GLY A CA 1
ATOM 4826 C C . GLY A 1 591 ? 5.205 23.955 1.615 1.00 98.00 591 GLY A C 1
ATOM 4827 O O . GLY A 1 591 ? 6.018 24.786 1.217 1.00 98.00 591 GLY A O 1
ATOM 4828 N N . TYR A 1 592 ? 5.595 22.755 2.051 1.00 98.38 592 TYR A N 1
ATOM 4829 C CA . TYR A 1 592 ? 6.989 22.300 2.160 1.00 98.38 592 TYR A CA 1
ATOM 4830 C C . TYR A 1 592 ? 7.459 21.569 0.893 1.00 98.38 592 TYR A C 1
ATOM 4832 O O . TYR A 1 592 ? 7.991 20.457 0.940 1.00 98.38 592 TYR A O 1
ATOM 4840 N N . LEU A 1 593 ? 7.243 22.188 -0.273 1.00 98.00 593 LEU A N 1
ATOM 4841 C CA . LEU A 1 593 ? 7.559 21.578 -1.569 1.00 98.00 593 LEU A CA 1
ATOM 4842 C C . LEU A 1 593 ? 9.056 21.261 -1.718 1.00 98.00 593 LEU A C 1
ATOM 4844 O O . LEU A 1 593 ? 9.402 20.215 -2.257 1.00 98.00 593 LEU A O 1
ATOM 4848 N N . GLU A 1 594 ? 9.951 22.117 -1.222 1.00 97.50 594 GLU A N 1
ATOM 4849 C CA . GLU A 1 594 ? 11.401 21.878 -1.302 1.00 97.50 594 GLU A CA 1
ATOM 4850 C C . GLU A 1 594 ? 11.818 20.611 -0.536 1.00 97.50 594 GLU A C 1
ATOM 4852 O O . GLU A 1 594 ? 12.616 19.815 -1.038 1.00 97.50 594 GLU A O 1
ATOM 4857 N N . ASP A 1 595 ? 11.228 20.370 0.639 1.00 98.38 595 ASP A N 1
ATOM 4858 C CA . ASP A 1 595 ? 11.442 19.144 1.409 1.00 98.38 595 ASP A CA 1
ATOM 4859 C C . ASP A 1 595 ? 10.878 17.920 0.681 1.00 98.38 595 ASP A C 1
ATOM 4861 O O . ASP A 1 595 ? 11.563 16.901 0.574 1.00 98.38 595 ASP A O 1
ATOM 4865 N N . ALA A 1 596 ? 9.673 18.026 0.108 1.00 98.62 596 ALA A N 1
ATOM 4866 C CA . ALA A 1 596 ? 9.088 16.960 -0.705 1.00 98.62 596 ALA A CA 1
ATOM 4867 C C . ALA A 1 596 ? 9.993 16.598 -1.898 1.00 98.62 596 ALA A C 1
ATOM 4869 O O . ALA A 1 596 ? 10.300 15.426 -2.118 1.00 98.62 596 ALA A O 1
ATOM 4870 N N . GLN A 1 597 ? 10.496 17.603 -2.623 1.00 98.50 597 GLN A N 1
ATOM 4871 C CA . GLN A 1 597 ? 11.412 17.426 -3.753 1.00 98.50 597 GLN A CA 1
ATOM 4872 C C . GLN A 1 597 ? 12.739 16.793 -3.340 1.00 98.50 597 GLN A C 1
ATOM 4874 O O . GLN A 1 597 ? 13.266 15.933 -4.049 1.00 98.50 597 GLN A O 1
ATOM 4879 N N . ARG A 1 598 ? 13.283 17.199 -2.190 1.00 98.44 598 ARG A N 1
ATOM 4880 C CA . ARG A 1 598 ? 14.520 16.647 -1.635 1.00 98.44 598 ARG A CA 1
ATOM 4881 C C . ARG A 1 598 ? 14.363 15.170 -1.277 1.00 98.44 598 ARG A C 1
ATOM 4883 O O . ARG A 1 598 ? 15.220 14.365 -1.645 1.00 98.44 598 ARG A O 1
ATOM 4890 N N . LEU A 1 599 ? 13.265 14.794 -0.621 1.00 98.62 599 LEU A N 1
ATOM 4891 C CA . LEU A 1 599 ? 12.971 13.394 -0.302 1.00 98.62 599 LEU A CA 1
ATOM 4892 C C . LEU A 1 599 ? 12.707 12.560 -1.562 1.00 98.62 599 LEU A C 1
ATOM 4894 O O . LEU A 1 599 ? 13.226 11.448 -1.669 1.00 98.62 599 LEU A O 1
ATOM 4898 N N . ALA A 1 600 ? 11.968 13.100 -2.537 1.00 98.69 600 ALA A N 1
ATOM 4899 C CA . ALA A 1 600 ? 11.740 12.440 -3.820 1.00 98.69 600 ALA A CA 1
ATOM 4900 C C . ALA A 1 600 ? 13.058 12.208 -4.573 1.00 98.69 600 ALA A C 1
ATOM 4902 O O . ALA A 1 600 ? 13.304 11.101 -5.047 1.00 98.69 600 ALA A O 1
ATOM 4903 N N . TYR A 1 601 ? 13.954 13.203 -4.609 1.00 98.75 601 TYR A N 1
ATOM 4904 C CA . TYR A 1 601 ? 15.282 13.066 -5.214 1.00 98.75 601 TYR A CA 1
ATOM 4905 C C . TYR A 1 601 ? 16.075 11.919 -4.584 1.00 98.75 601 TYR A C 1
ATOM 4907 O O . TYR A 1 601 ? 16.648 11.103 -5.301 1.00 98.75 601 TYR A O 1
ATOM 4915 N N . ARG A 1 602 ? 16.117 11.847 -3.248 1.00 98.62 602 ARG A N 1
ATOM 4916 C CA . ARG A 1 602 ? 16.848 10.804 -2.511 1.00 98.62 602 ARG A CA 1
ATOM 4917 C C . ARG A 1 602 ? 16.351 9.400 -2.846 1.00 98.62 602 ARG A C 1
ATOM 4919 O O . ARG A 1 602 ? 17.162 8.524 -3.150 1.00 98.62 602 ARG A O 1
ATOM 4926 N N . PHE A 1 603 ? 15.034 9.209 -2.839 1.00 98.56 603 PHE A N 1
ATOM 4927 C CA . PHE A 1 603 ? 14.431 7.916 -3.144 1.00 98.56 603 PHE A CA 1
ATOM 4928 C C . PHE A 1 603 ? 14.628 7.533 -4.617 1.00 98.56 603 PHE A C 1
ATOM 4930 O O . PHE A 1 603 ? 15.089 6.433 -4.913 1.00 98.56 603 PHE A O 1
ATOM 4937 N N . LEU A 1 604 ? 14.388 8.457 -5.556 1.00 98.44 604 LEU A N 1
ATOM 4938 C CA . LEU A 1 604 ? 14.563 8.186 -6.988 1.00 98.44 604 LEU A CA 1
ATOM 4939 C C . LEU A 1 604 ? 16.032 7.990 -7.375 1.00 98.44 604 LEU A C 1
ATOM 4941 O O . LEU A 1 604 ? 16.314 7.202 -8.276 1.00 98.44 604 LEU A O 1
ATOM 4945 N N . TYR A 1 605 ? 16.969 8.646 -6.688 1.00 98.31 605 TYR A N 1
ATOM 4946 C CA . TYR A 1 605 ? 18.396 8.359 -6.816 1.00 98.31 605 TYR A CA 1
ATOM 4947 C C . TYR A 1 605 ? 18.708 6.914 -6.421 1.00 98.31 605 TYR A C 1
ATOM 4949 O O . TYR A 1 605 ? 19.325 6.200 -7.204 1.00 98.31 605 TYR A O 1
ATOM 4957 N N . MET A 1 606 ? 18.244 6.460 -5.252 1.00 97.62 606 MET A N 1
ATOM 4958 C CA . MET A 1 606 ? 18.441 5.079 -4.801 1.00 97.62 606 MET A CA 1
ATOM 4959 C C . MET A 1 606 ? 17.874 4.067 -5.805 1.00 97.62 606 MET A C 1
ATOM 4961 O O . MET A 1 606 ? 18.573 3.134 -6.199 1.00 97.62 606 MET A O 1
ATOM 4965 N N . MET A 1 607 ? 16.641 4.287 -6.270 1.00 97.56 607 MET A N 1
ATOM 4966 C CA . MET A 1 607 ? 16.002 3.430 -7.271 1.00 97.56 607 MET A CA 1
ATOM 4967 C C . MET A 1 607 ? 16.776 3.406 -8.593 1.00 97.56 607 MET A C 1
ATOM 4969 O O . MET A 1 607 ? 16.992 2.340 -9.161 1.00 97.56 607 MET A O 1
ATOM 4973 N N . THR A 1 608 ? 17.206 4.573 -9.081 1.00 96.94 608 THR A N 1
ATOM 4974 C CA . THR A 1 608 ? 17.915 4.692 -10.365 1.00 96.94 608 THR A CA 1
ATOM 4975 C C . THR A 1 608 ? 19.288 4.037 -10.297 1.00 96.94 608 THR A C 1
ATOM 4977 O O . THR A 1 608 ? 19.656 3.318 -11.219 1.00 96.94 608 THR A O 1
ATOM 4980 N N . THR A 1 609 ? 20.026 4.228 -9.203 1.00 95.25 609 THR A N 1
ATOM 4981 C CA . THR A 1 609 ? 21.326 3.580 -8.998 1.00 95.25 609 THR A CA 1
ATOM 4982 C C . THR A 1 609 ? 21.171 2.063 -8.965 1.00 95.25 609 THR A C 1
ATOM 4984 O O . THR A 1 609 ? 21.875 1.370 -9.689 1.00 95.25 609 THR A O 1
ATOM 4987 N N . ALA A 1 610 ? 20.187 1.536 -8.227 1.00 94.75 610 ALA A N 1
ATOM 4988 C CA . ALA A 1 610 ? 19.928 0.099 -8.216 1.00 94.75 610 ALA A CA 1
ATOM 4989 C C . ALA A 1 610 ? 19.551 -0.438 -9.608 1.00 94.75 610 ALA A C 1
ATOM 4991 O O . ALA A 1 610 ? 20.093 -1.449 -10.048 1.00 94.75 610 ALA A O 1
ATOM 4992 N N . PHE A 1 611 ? 18.686 0.275 -10.333 1.00 95.12 611 PHE A N 1
ATOM 4993 C CA . PHE A 1 611 ? 18.293 -0.072 -11.698 1.00 95.12 611 PHE A CA 1
ATOM 4994 C C . PHE A 1 611 ? 19.493 -0.100 -12.664 1.00 95.12 611 PHE A C 1
ATOM 4996 O O . PHE A 1 611 ? 19.593 -0.989 -13.510 1.00 95.12 611 PHE A O 1
ATOM 5003 N N . VAL A 1 612 ? 20.418 0.856 -12.537 1.00 94.31 612 VAL A N 1
ATOM 5004 C CA . VAL A 1 612 ? 21.626 0.951 -13.371 1.00 94.31 612 VAL A CA 1
ATOM 5005 C C . VAL A 1 612 ? 22.638 -0.145 -13.035 1.00 94.31 612 VAL A C 1
ATOM 5007 O O . VAL A 1 612 ? 23.197 -0.757 -13.949 1.00 94.31 612 VAL A O 1
ATOM 5010 N N . ASP A 1 613 ? 22.863 -0.387 -11.746 1.00 93.69 613 ASP A N 1
ATOM 5011 C CA . ASP A 1 613 ? 23.960 -1.219 -11.257 1.00 93.69 613 ASP A CA 1
ATOM 5012 C C . ASP A 1 613 ? 23.618 -2.715 -11.202 1.00 93.69 613 ASP A C 1
ATOM 5014 O O . ASP A 1 613 ? 24.517 -3.551 -11.302 1.00 93.69 613 ASP A O 1
ATOM 5018 N N . PHE A 1 614 ? 22.334 -3.065 -11.085 1.00 92.81 614 PHE A N 1
ATOM 5019 C CA . PHE A 1 614 ? 21.868 -4.439 -10.862 1.00 92.81 614 PHE A CA 1
ATOM 5020 C C . PHE A 1 614 ? 20.819 -4.849 -11.892 1.00 92.81 614 PHE A C 1
ATOM 5022 O O . PHE A 1 614 ? 19.661 -5.119 -11.581 1.00 92.81 614 PHE A O 1
ATOM 5029 N N . ASN A 1 615 ? 21.232 -4.847 -13.158 1.00 92.25 615 ASN A N 1
ATOM 5030 C CA . ASN A 1 615 ? 20.490 -5.435 -14.271 1.00 92.25 615 ASN A CA 1
ATOM 5031 C C . ASN A 1 615 ? 19.011 -4.996 -14.411 1.00 92.25 615 ASN A C 1
ATOM 5033 O O . ASN A 1 615 ? 18.164 -5.760 -14.876 1.00 92.25 615 ASN A O 1
ATOM 5037 N N . GLY A 1 616 ? 18.691 -3.751 -14.040 1.00 92.00 616 GLY A N 1
ATOM 5038 C CA . GLY A 1 616 ? 17.340 -3.196 -14.124 1.00 92.00 616 GLY A CA 1
ATOM 5039 C C . GLY A 1 616 ? 16.412 -3.534 -12.951 1.00 92.00 616 GLY A C 1
ATOM 5040 O O . GLY A 1 616 ? 15.204 -3.344 -13.085 1.00 92.00 616 GLY A O 1
ATOM 5041 N N . VAL A 1 617 ? 16.927 -4.047 -11.828 1.00 91.44 617 VAL A N 1
ATOM 5042 C CA . VAL A 1 617 ? 16.111 -4.491 -10.686 1.00 91.44 617 VAL A CA 1
ATOM 5043 C C . VAL A 1 617 ? 15.172 -3.399 -10.155 1.00 91.44 617 VAL A C 1
ATOM 5045 O O . VAL A 1 617 ? 15.551 -2.238 -9.993 1.00 91.44 617 VAL A O 1
ATOM 5048 N N . VAL A 1 618 ? 13.932 -3.794 -9.852 1.00 92.88 618 VAL A N 1
ATOM 5049 C CA . VAL A 1 618 ? 12.909 -2.949 -9.215 1.00 92.88 618 VAL A CA 1
ATOM 5050 C C . VAL A 1 618 ? 12.226 -3.783 -8.125 1.00 92.88 618 VAL A C 1
ATOM 5052 O O . VAL A 1 618 ? 11.253 -4.482 -8.414 1.00 92.88 618 VAL A O 1
ATOM 5055 N N . PRO A 1 619 ? 12.771 -3.781 -6.897 1.00 91.69 619 PRO A N 1
ATOM 5056 C CA . PRO A 1 619 ? 12.319 -4.660 -5.826 1.00 91.69 619 PRO A CA 1
ATOM 5057 C C . PRO A 1 619 ? 11.062 -4.141 -5.111 1.00 91.69 619 PRO A C 1
ATOM 5059 O O . PRO A 1 619 ? 10.598 -3.025 -5.346 1.00 91.69 619 PRO A O 1
ATOM 5062 N N . GLU A 1 620 ? 10.553 -4.934 -4.169 1.00 90.50 620 GLU A N 1
ATOM 5063 C CA . GLU A 1 620 ? 9.477 -4.546 -3.246 1.00 90.50 620 GLU A CA 1
ATOM 5064 C C . GLU A 1 620 ? 9.874 -3.383 -2.319 1.00 90.50 620 GLU A C 1
ATOM 5066 O O . GLU A 1 620 ? 9.078 -2.465 -2.113 1.00 90.50 620 GLU A O 1
ATOM 5071 N N . LYS A 1 621 ? 11.098 -3.413 -1.774 1.00 92.25 621 LYS A N 1
ATOM 5072 C CA . LYS A 1 621 ? 11.627 -2.449 -0.788 1.00 92.25 621 LYS A CA 1
ATOM 5073 C C . LYS A 1 621 ? 13.142 -2.269 -0.914 1.00 92.25 621 LYS A C 1
ATOM 5075 O O . LYS A 1 621 ? 13.802 -3.032 -1.617 1.00 92.25 621 LYS A O 1
ATOM 5080 N N . PHE A 1 622 ? 13.704 -1.285 -0.214 1.00 94.81 622 PHE A N 1
ATOM 5081 C CA . PHE A 1 622 ? 15.148 -1.005 -0.200 1.00 94.81 622 PHE A CA 1
ATOM 5082 C C . PHE A 1 622 ? 15.694 -0.841 1.222 1.00 94.81 622 PHE A C 1
ATOM 5084 O O . PHE A 1 622 ? 14.964 -0.434 2.119 1.00 94.81 622 PHE A O 1
ATOM 5091 N N . ASP A 1 623 ? 16.990 -1.080 1.422 1.00 95.38 623 ASP A N 1
ATOM 5092 C 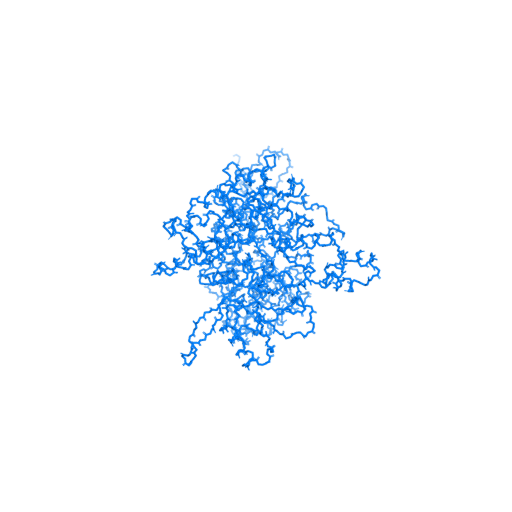CA . ASP A 1 623 ? 17.760 -0.503 2.531 1.00 95.38 623 ASP A CA 1
ATOM 5093 C C . ASP A 1 623 ? 18.16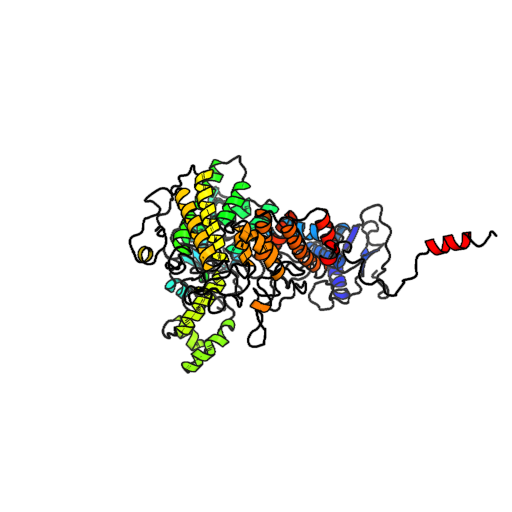5 0.929 2.142 1.00 95.38 623 ASP A C 1
ATOM 5095 O O . ASP A 1 623 ? 19.026 1.131 1.281 1.00 95.38 623 ASP A O 1
ATOM 5099 N N . ALA A 1 624 ? 17.537 1.929 2.765 1.00 95.00 624 ALA A N 1
ATOM 5100 C CA . ALA A 1 624 ? 17.730 3.336 2.410 1.00 95.00 624 ALA A CA 1
ATOM 5101 C C . ALA A 1 624 ? 18.974 3.978 3.029 1.00 95.00 624 ALA A C 1
ATOM 5103 O O . ALA A 1 624 ? 19.330 5.105 2.675 1.00 95.00 624 ALA A O 1
ATOM 5104 N N . VAL A 1 625 ? 19.652 3.274 3.934 1.00 93.81 625 VAL A N 1
ATOM 5105 C CA . VAL A 1 625 ? 20.909 3.734 4.530 1.00 93.81 625 VAL A CA 1
ATOM 5106 C C . VAL A 1 625 ? 22.081 3.241 3.693 1.00 93.81 625 VAL A C 1
ATOM 5108 O O . VAL A 1 625 ? 22.979 4.017 3.375 1.00 93.81 625 VAL A O 1
ATOM 5111 N N . LYS A 1 626 ? 22.051 1.967 3.287 1.00 92.38 626 LYS A N 1
ATOM 5112 C CA . LYS A 1 626 ? 23.082 1.355 2.436 1.00 92.38 626 LYS A CA 1
ATOM 5113 C C . LYS A 1 626 ? 22.855 1.569 0.942 1.00 92.38 626 LYS A C 1
ATOM 5115 O O . LYS A 1 626 ? 23.747 1.247 0.165 1.00 92.38 626 LYS A O 1
ATOM 5120 N N . LEU A 1 627 ? 21.687 2.086 0.550 1.00 91.88 627 LEU A N 1
ATOM 5121 C CA . LEU A 1 627 ? 21.251 2.214 -0.845 1.00 91.88 627 LEU A CA 1
ATOM 5122 C C . LEU A 1 627 ? 21.256 0.870 -1.582 1.00 91.88 627 LEU A C 1
ATOM 5124 O O . LEU A 1 627 ? 21.751 0.758 -2.702 1.00 91.88 627 LEU A O 1
ATOM 5128 N N . SER A 1 628 ? 20.727 -0.162 -0.928 1.00 88.56 628 SER A N 1
ATOM 5129 C CA . SER A 1 628 ? 20.789 -1.536 -1.424 1.00 88.56 628 SER A CA 1
ATOM 5130 C C . SER A 1 628 ? 19.401 -2.125 -1.635 1.00 88.56 628 SER A C 1
ATOM 5132 O O . SER A 1 628 ? 18.502 -1.944 -0.815 1.00 88.56 628 SER A O 1
ATOM 5134 N N . HIS A 1 629 ? 19.242 -2.874 -2.724 1.00 82.75 629 HIS A N 1
ATOM 5135 C CA . HIS A 1 629 ? 18.077 -3.729 -2.960 1.00 82.75 629 HIS A CA 1
ATOM 5136 C C . HIS A 1 629 ? 18.206 -5.085 -2.237 1.00 82.75 629 HIS A C 1
ATOM 5138 O O . HIS A 1 629 ? 17.236 -5.835 -2.167 1.00 82.75 629 HIS A O 1
ATOM 5144 N N . LEU A 1 630 ? 19.376 -5.415 -1.681 1.00 81.12 630 LEU A N 1
ATOM 5145 C CA . LEU A 1 630 ? 19.577 -6.629 -0.890 1.00 81.12 630 LEU A CA 1
ATOM 5146 C C . LEU A 1 630 ? 19.028 -6.407 0.521 1.00 81.12 630 LEU A C 1
ATOM 5148 O O . LEU A 1 630 ? 19.615 -5.679 1.326 1.00 81.12 630 LEU A O 1
ATOM 5152 N N . VAL A 1 631 ? 17.874 -7.012 0.791 1.00 79.56 631 VAL A N 1
ATOM 5153 C CA . VAL A 1 631 ? 17.170 -6.947 2.072 1.00 79.56 631 VAL A CA 1
ATOM 5154 C C . VAL A 1 631 ? 16.914 -8.372 2.542 1.00 79.56 631 VAL A C 1
ATOM 5156 O O . VAL A 1 631 ? 16.093 -9.069 1.955 1.00 79.56 631 VAL A O 1
ATOM 5159 N N . ASP A 1 632 ? 17.585 -8.764 3.626 1.00 74.94 632 ASP A N 1
ATOM 5160 C CA . ASP A 1 632 ? 17.538 -10.129 4.176 1.00 74.94 632 ASP A CA 1
ATOM 5161 C C . ASP A 1 632 ? 16.593 -10.256 5.387 1.00 74.94 632 ASP A C 1
ATOM 5163 O O . ASP A 1 632 ? 16.620 -11.248 6.114 1.00 74.94 632 ASP A O 1
ATOM 5167 N N . ALA A 1 633 ? 15.776 -9.233 5.661 1.00 69.50 633 ALA A N 1
ATOM 5168 C CA . ALA A 1 633 ? 14.794 -9.303 6.737 1.00 69.50 633 ALA A CA 1
ATOM 5169 C C . ALA A 1 633 ? 13.655 -10.265 6.375 1.00 69.50 633 ALA A C 1
ATOM 5171 O O . ALA A 1 633 ? 13.072 -10.175 5.294 1.00 69.50 633 ALA A O 1
ATOM 5172 N N . GLU A 1 634 ? 13.300 -11.133 7.324 1.00 79.06 634 GLU A N 1
ATOM 5173 C CA . GLU A 1 634 ? 12.197 -12.094 7.211 1.00 79.06 634 GLU A CA 1
ATOM 5174 C C . GLU A 1 634 ? 12.338 -13.009 5.978 1.00 79.06 634 GLU A C 1
ATOM 5176 O O . GLU A 1 634 ? 13.294 -13.775 5.903 1.00 79.06 634 GLU A O 1
ATOM 5181 N N . TYR A 1 635 ? 11.404 -12.956 5.024 1.00 66.62 635 TYR A N 1
ATOM 5182 C CA . TYR A 1 635 ? 11.433 -13.758 3.791 1.00 66.62 635 TYR A CA 1
ATOM 5183 C C . TYR A 1 635 ? 12.257 -13.109 2.662 1.00 66.62 635 TYR A C 1
ATOM 5185 O O . TYR A 1 635 ? 12.204 -13.550 1.513 1.00 66.62 635 TYR A O 1
ATOM 5193 N N . GLY A 1 636 ? 13.003 -12.052 2.980 1.00 76.88 636 GLY A N 1
ATOM 5194 C CA . GLY A 1 636 ? 13.832 -11.315 2.039 1.00 76.88 636 GLY A CA 1
ATOM 5195 C C . GLY A 1 636 ? 13.044 -10.355 1.145 1.00 76.88 636 GLY A C 1
ATOM 5196 O O . GLY A 1 636 ? 11.878 -10.025 1.393 1.00 76.88 636 GLY A O 1
ATOM 5197 N N . ASN A 1 637 ? 13.704 -9.870 0.096 1.00 77.44 637 ASN A N 1
ATOM 5198 C CA . ASN A 1 637 ? 13.109 -8.958 -0.876 1.00 77.44 637 ASN A CA 1
ATOM 5199 C C . ASN A 1 637 ? 12.408 -9.713 -2.012 1.00 77.44 637 ASN A C 1
ATOM 5201 O O . ASN A 1 637 ? 12.903 -10.734 -2.487 1.00 77.44 637 ASN A O 1
ATOM 5205 N N . GLN A 1 638 ? 11.273 -9.197 -2.479 1.00 80.69 638 GLN A N 1
ATOM 5206 C CA . GLN A 1 638 ? 10.575 -9.730 -3.651 1.00 80.69 638 GLN A CA 1
ATOM 5207 C C . GLN A 1 638 ? 10.935 -8.921 -4.908 1.00 80.69 638 GLN A C 1
ATOM 5209 O O . GLN A 1 638 ? 11.316 -7.754 -4.820 1.00 80.69 638 GLN A O 1
ATOM 5214 N N . GLY A 1 639 ? 10.822 -9.543 -6.086 1.00 74.06 639 GLY A N 1
ATOM 5215 C CA . GLY A 1 639 ? 11.108 -8.889 -7.374 1.00 74.06 639 GLY A CA 1
ATOM 5216 C C . GLY A 1 639 ? 12.589 -8.851 -7.781 1.00 74.06 639 GLY A C 1
ATOM 5217 O O . GLY A 1 639 ? 12.925 -8.185 -8.756 1.00 74.06 639 GLY A O 1
ATOM 5218 N N . ILE A 1 640 ? 13.465 -9.564 -7.059 1.00 77.88 640 ILE A N 1
ATOM 5219 C CA . ILE A 1 640 ? 14.908 -9.664 -7.363 1.00 77.88 640 ILE A CA 1
ATOM 5220 C C . ILE A 1 640 ? 15.283 -10.942 -8.134 1.00 77.88 640 ILE A C 1
ATOM 5222 O O . ILE A 1 640 ? 16.271 -10.951 -8.860 1.00 77.88 640 ILE A O 1
ATOM 5226 N N . ASP A 1 641 ? 14.478 -12.004 -8.016 1.00 77.81 641 ASP A N 1
ATOM 5227 C CA . ASP A 1 641 ? 14.698 -13.282 -8.705 1.00 77.81 641 ASP A CA 1
ATOM 5228 C C . ASP A 1 641 ? 14.090 -13.239 -10.115 1.00 77.81 641 ASP A C 1
ATOM 5230 O O . ASP A 1 641 ? 12.930 -13.595 -10.342 1.00 77.81 641 ASP A O 1
ATOM 5234 N N . PHE A 1 642 ? 14.865 -12.732 -11.072 1.00 82.25 642 PHE A N 1
ATOM 5235 C CA . PHE A 1 642 ? 14.531 -12.758 -12.491 1.00 82.25 642 PHE A CA 1
ATOM 5236 C C . PHE A 1 642 ? 15.756 -13.125 -13.323 1.00 82.25 642 PHE A C 1
ATOM 5238 O O . PHE A 1 642 ? 16.897 -12.927 -12.921 1.00 82.25 642 PHE A O 1
ATOM 5245 N N . LYS A 1 643 ? 15.514 -13.641 -14.531 1.00 83.19 643 LYS A N 1
ATOM 5246 C CA . LYS A 1 643 ? 16.584 -13.984 -15.471 1.00 83.19 643 LYS A CA 1
ATOM 5247 C C . LYS A 1 643 ? 16.592 -13.011 -16.631 1.00 83.19 643 LYS A C 1
ATOM 5249 O O . LYS A 1 643 ? 15.581 -12.881 -17.327 1.00 83.19 643 LYS A O 1
ATOM 5254 N N . MET A 1 644 ? 17.749 -12.404 -16.879 1.00 88.62 644 MET A N 1
ATOM 5255 C CA . MET A 1 644 ? 18.057 -11.484 -17.978 1.00 88.62 644 MET A CA 1
ATOM 5256 C C . MET A 1 644 ? 17.289 -10.157 -17.978 1.00 88.62 644 MET A C 1
ATOM 5258 O O . MET A 1 644 ? 17.921 -9.117 -18.130 1.00 88.62 644 MET A O 1
ATOM 5262 N N . VAL A 1 645 ? 15.958 -10.158 -17.837 1.00 87.06 645 VAL A N 1
ATOM 5263 C CA . VAL A 1 645 ? 15.128 -8.945 -17.907 1.00 87.06 645 VAL A CA 1
ATOM 5264 C C . VAL A 1 645 ? 14.010 -8.946 -16.857 1.00 87.06 645 VAL A C 1
ATOM 5266 O O . VAL A 1 645 ? 13.250 -9.920 -16.778 1.00 87.06 645 VAL A O 1
ATOM 5269 N N . PRO A 1 646 ? 13.862 -7.861 -16.076 1.00 87.94 646 PRO A N 1
ATOM 5270 C CA . PRO A 1 646 ? 12.742 -7.707 -15.159 1.00 87.94 646 PRO A CA 1
ATOM 5271 C C . PRO A 1 646 ? 11.459 -7.462 -15.961 1.00 87.94 646 PRO A C 1
ATOM 5273 O O . PRO A 1 646 ? 11.441 -6.697 -16.928 1.00 87.94 646 PRO A O 1
ATOM 5276 N N . ARG A 1 647 ? 10.369 -8.136 -15.583 1.00 86.69 647 ARG A N 1
ATOM 5277 C CA . ARG A 1 647 ? 9.109 -8.125 -16.353 1.00 86.69 647 ARG A CA 1
ATOM 5278 C C . ARG A 1 647 ? 8.043 -7.198 -15.801 1.00 86.69 647 ARG A C 1
ATOM 5280 O O . ARG A 1 647 ? 7.154 -6.797 -16.551 1.00 86.69 647 ARG A O 1
ATOM 5287 N N . GLU A 1 648 ? 8.113 -6.906 -14.512 1.00 88.44 648 GLU A N 1
ATOM 5288 C CA . GLU A 1 648 ? 6.991 -6.321 -13.780 1.00 88.44 648 GLU A CA 1
ATOM 5289 C C . GLU A 1 648 ? 7.397 -5.359 -12.657 1.00 88.44 648 GLU A C 1
ATOM 5291 O O . GLU A 1 648 ? 6.619 -4.468 -12.325 1.00 88.44 648 GLU A O 1
ATOM 5296 N N . GLY A 1 649 ? 8.606 -5.485 -12.100 1.00 91.12 649 GLY A N 1
ATOM 5297 C CA . GLY A 1 649 ? 8.984 -4.737 -10.900 1.00 91.12 649 GLY A CA 1
ATOM 5298 C C . GLY A 1 649 ? 8.042 -5.053 -9.735 1.00 91.12 649 GLY A C 1
ATOM 5299 O O . GLY A 1 649 ? 7.633 -6.201 -9.566 1.00 91.12 649 GLY A O 1
ATOM 5300 N N . PHE A 1 650 ? 7.661 -4.031 -8.969 1.00 95.38 650 PHE A N 1
ATOM 5301 C CA . PHE A 1 650 ? 6.650 -4.146 -7.915 1.00 95.38 650 PHE A CA 1
ATOM 5302 C C . PHE A 1 650 ? 5.703 -2.942 -7.964 1.00 95.38 650 PHE A C 1
ATOM 5304 O O . PHE A 1 650 ? 6.148 -1.801 -8.093 1.00 95.38 650 PHE A O 1
ATOM 5311 N N . GLY A 1 651 ? 4.396 -3.169 -7.847 1.00 96.75 651 GLY A N 1
ATOM 5312 C CA . GLY A 1 651 ? 3.335 -2.206 -8.142 1.00 96.75 651 GLY A CA 1
ATOM 5313 C C . GLY A 1 651 ? 3.505 -0.843 -7.467 1.00 96.75 651 GLY A C 1
ATOM 5314 O O . GLY A 1 651 ? 3.533 0.181 -8.148 1.00 96.75 651 GLY A O 1
ATOM 5315 N N . TRP A 1 652 ? 3.697 -0.797 -6.148 1.00 96.69 652 TRP A N 1
ATOM 5316 C CA . TRP A 1 652 ? 3.902 0.479 -5.452 1.00 96.69 652 TRP A CA 1
ATOM 5317 C C . TRP A 1 652 ? 5.265 1.135 -5.720 1.00 96.69 652 TRP A C 1
ATOM 5319 O O . TRP A 1 652 ? 5.413 2.338 -5.536 1.00 96.69 652 TRP A O 1
ATOM 5329 N N . MET A 1 653 ? 6.256 0.376 -6.190 1.00 97.00 653 MET A N 1
ATOM 5330 C CA . MET A 1 653 ? 7.617 0.842 -6.441 1.00 97.00 653 MET A CA 1
ATOM 5331 C C . MET A 1 653 ? 7.619 1.527 -7.799 1.00 97.00 653 MET A C 1
ATOM 5333 O O . MET A 1 653 ? 8.063 2.664 -7.934 1.00 97.00 653 MET A O 1
ATOM 5337 N N . ASN A 1 654 ? 6.977 0.878 -8.772 1.00 98.25 654 ASN A N 1
ATOM 5338 C CA . ASN A 1 654 ? 6.617 1.458 -10.055 1.00 98.25 654 ASN A CA 1
ATOM 5339 C C . ASN A 1 654 ? 5.842 2.771 -9.855 1.00 98.25 654 ASN A C 1
ATOM 5341 O O . ASN A 1 654 ? 6.180 3.791 -10.457 1.00 98.25 654 ASN A O 1
ATOM 5345 N N . ALA A 1 655 ? 4.848 2.772 -8.961 1.00 98.38 655 ALA A N 1
ATOM 5346 C CA . ALA A 1 655 ? 4.077 3.969 -8.656 1.00 98.38 655 ALA A CA 1
ATOM 5347 C C . ALA A 1 655 ? 4.922 5.074 -8.012 1.00 98.38 655 ALA A C 1
ATOM 5349 O O . ALA A 1 655 ? 4.866 6.211 -8.471 1.00 98.38 655 ALA A O 1
ATOM 5350 N N . ALA A 1 656 ? 5.740 4.764 -7.002 1.00 98.50 656 ALA A N 1
ATOM 5351 C CA . ALA A 1 656 ? 6.601 5.759 -6.364 1.00 98.50 656 ALA A CA 1
ATOM 5352 C C . ALA A 1 656 ? 7.618 6.366 -7.327 1.00 98.50 656 ALA A C 1
ATOM 5354 O O . ALA A 1 656 ? 7.928 7.547 -7.193 1.00 98.50 656 ALA A O 1
ATOM 5355 N N . PHE A 1 657 ? 8.091 5.614 -8.324 1.00 98.62 657 PHE A N 1
ATOM 5356 C CA . PHE A 1 657 ? 8.928 6.185 -9.371 1.00 98.62 657 PHE A CA 1
ATOM 5357 C C . PHE A 1 657 ? 8.159 7.220 -10.202 1.00 98.62 657 PHE A C 1
ATOM 5359 O O . PHE A 1 657 ? 8.615 8.353 -10.341 1.00 98.62 657 PHE A O 1
ATOM 5366 N N . GLN A 1 658 ? 6.970 6.868 -10.709 1.00 98.44 658 GLN A N 1
ATOM 5367 C CA . GLN A 1 658 ? 6.171 7.780 -11.540 1.00 98.44 658 GLN A CA 1
ATOM 5368 C C . GLN A 1 658 ? 5.690 9.008 -10.758 1.00 98.44 658 GLN A C 1
ATOM 5370 O O . GLN A 1 658 ? 5.812 10.135 -11.241 1.00 98.44 658 GLN A O 1
ATOM 5375 N N . VAL A 1 659 ? 5.208 8.809 -9.529 1.00 98.50 659 VAL A N 1
ATOM 5376 C CA . VAL A 1 659 ? 4.786 9.894 -8.634 1.00 98.50 659 VAL A CA 1
ATOM 5377 C C . VAL A 1 659 ? 5.985 10.751 -8.234 1.00 98.50 659 VAL A C 1
ATOM 5379 O O . VAL A 1 659 ? 5.945 11.962 -8.388 1.00 98.50 659 VAL A O 1
ATOM 5382 N N . GLY A 1 660 ? 7.099 10.165 -7.795 1.00 98.38 660 GLY A N 1
ATOM 5383 C CA . GLY A 1 660 ? 8.279 10.936 -7.391 1.00 98.38 660 GLY A CA 1
ATOM 5384 C C . GLY A 1 660 ? 8.848 11.788 -8.528 1.00 98.38 660 GLY A C 1
ATOM 5385 O O . GLY A 1 660 ? 9.295 12.914 -8.300 1.00 98.38 660 GLY A O 1
ATOM 5386 N N . LEU A 1 661 ? 8.748 11.316 -9.776 1.00 98.25 661 LEU A N 1
ATOM 5387 C CA . LEU A 1 661 ? 9.118 12.113 -10.940 1.00 98.25 661 LEU A CA 1
ATOM 5388 C C . LEU A 1 661 ? 8.291 13.404 -11.030 1.00 98.25 661 LEU A C 1
ATOM 5390 O O . LEU A 1 661 ? 8.866 14.438 -11.377 1.00 98.25 661 LEU A O 1
ATOM 5394 N N . SER A 1 662 ? 6.991 13.403 -10.706 1.00 97.25 662 SER A N 1
ATOM 5395 C CA . SER A 1 662 ? 6.161 14.619 -10.774 1.00 97.25 662 SER A CA 1
ATOM 5396 C C . SER A 1 662 ? 6.616 15.716 -9.807 1.00 97.25 662 SER A C 1
ATOM 5398 O O . SER A 1 662 ? 6.425 16.889 -10.111 1.00 97.25 662 SER A O 1
ATOM 5400 N N . PHE A 1 663 ? 7.292 15.361 -8.710 1.00 97.56 663 PHE A N 1
ATOM 5401 C CA . PHE A 1 663 ? 7.896 16.330 -7.790 1.00 97.56 663 PHE A CA 1
ATOM 5402 C C . PHE A 1 663 ? 9.209 16.915 -8.334 1.00 97.56 663 PHE A C 1
ATOM 5404 O O . PHE A 1 663 ? 9.558 18.056 -8.039 1.00 97.56 663 PHE A O 1
ATOM 5411 N N . MET A 1 664 ? 9.959 16.174 -9.152 1.00 96.12 664 MET A N 1
ATOM 5412 C CA . MET A 1 664 ? 11.303 16.576 -9.575 1.00 96.12 664 MET A CA 1
ATOM 5413 C C . MET A 1 664 ? 11.324 17.630 -10.689 1.00 96.12 664 MET A C 1
ATOM 5415 O O . MET A 1 664 ? 10.726 17.466 -11.757 1.00 96.12 664 MET A O 1
ATOM 5419 N N . THR A 1 665 ? 12.179 18.641 -10.513 1.00 97.00 665 THR A N 1
ATOM 5420 C CA . THR A 1 665 ? 12.530 19.590 -11.581 1.00 97.00 665 THR A CA 1
ATOM 5421 C C . THR A 1 665 ? 13.326 18.922 -12.711 1.00 97.00 665 THR A C 1
ATOM 5423 O O . THR A 1 665 ? 13.976 17.890 -12.532 1.00 97.00 665 THR A O 1
ATOM 5426 N N . THR A 1 666 ? 13.375 19.554 -13.888 1.00 96.25 666 THR A N 1
ATOM 5427 C CA . THR A 1 666 ? 14.194 19.078 -15.020 1.00 96.25 666 THR A CA 1
ATOM 5428 C C . THR A 1 666 ? 15.676 18.930 -14.660 1.00 96.25 666 THR A C 1
ATOM 5430 O O . THR A 1 666 ? 16.341 18.018 -15.151 1.00 96.25 666 THR A O 1
ATOM 5433 N N . HIS A 1 667 ? 16.210 19.809 -13.804 1.00 97.00 667 HIS A N 1
ATOM 5434 C CA . HIS A 1 667 ? 17.600 19.722 -13.353 1.00 97.00 667 HIS A CA 1
ATOM 5435 C C . HIS A 1 667 ? 17.822 18.497 -12.460 1.00 97.00 667 HIS A C 1
ATOM 5437 O O . HIS A 1 667 ? 18.741 17.720 -12.717 1.00 97.00 667 HIS A O 1
ATOM 5443 N N . MET A 1 668 ? 16.927 18.276 -11.493 1.00 98.06 668 MET A N 1
ATOM 5444 C CA . MET A 1 668 ? 16.944 17.099 -10.625 1.00 98.06 668 MET A CA 1
ATOM 5445 C C . MET A 1 668 ? 16.870 15.801 -11.437 1.00 98.06 668 MET A C 1
ATOM 5447 O O . MET A 1 668 ? 17.675 14.899 -11.226 1.00 98.06 668 MET A O 1
ATOM 5451 N N . ARG A 1 669 ? 15.956 15.717 -12.416 1.00 97.38 669 ARG A N 1
ATOM 5452 C CA . ARG A 1 669 ? 15.796 14.522 -13.269 1.00 97.38 669 ARG A CA 1
ATOM 5453 C C . ARG A 1 669 ? 17.073 14.194 -14.040 1.00 97.38 669 ARG A C 1
ATOM 5455 O O . ARG A 1 669 ? 17.465 13.035 -14.119 1.00 97.38 669 ARG A O 1
ATOM 5462 N N . ARG A 1 670 ? 17.755 15.214 -14.575 1.00 96.50 670 ARG A N 1
ATOM 5463 C CA . ARG A 1 670 ? 19.049 15.046 -15.260 1.00 96.50 670 ARG A CA 1
ATOM 5464 C C . ARG A 1 670 ? 20.153 14.589 -14.309 1.00 96.50 670 ARG A C 1
ATOM 5466 O O . ARG A 1 670 ? 20.973 13.769 -14.703 1.00 96.50 670 ARG A O 1
ATOM 5473 N N . ALA A 1 671 ? 20.179 15.110 -13.085 1.00 97.69 671 ALA A N 1
ATOM 5474 C CA . ALA A 1 671 ? 21.177 14.740 -12.088 1.00 97.69 671 ALA A CA 1
ATOM 5475 C C . ALA A 1 671 ? 20.993 13.292 -11.600 1.00 97.69 671 ALA A C 1
ATOM 5477 O O . ALA A 1 671 ? 21.967 12.539 -11.575 1.00 97.69 671 ALA A O 1
ATOM 5478 N N . VAL A 1 672 ? 19.754 12.863 -11.327 1.00 97.06 672 VAL A N 1
ATOM 5479 C CA . VAL A 1 672 ? 19.439 11.459 -10.999 1.00 97.06 672 VAL A CA 1
ATOM 5480 C C . VAL A 1 672 ? 19.758 10.528 -12.166 1.00 97.06 672 VAL A C 1
ATOM 5482 O O . VAL A 1 672 ? 20.393 9.501 -11.961 1.00 97.06 672 VAL A O 1
ATOM 5485 N N . ALA A 1 673 ? 19.419 10.910 -13.401 1.00 95.25 673 ALA A N 1
ATOM 5486 C CA . ALA A 1 673 ? 19.785 10.142 -14.593 1.00 95.25 673 ALA A CA 1
ATOM 5487 C C . ALA A 1 673 ? 21.302 9.967 -14.769 1.00 95.25 673 ALA A C 1
ATOM 5489 O O . ALA A 1 673 ? 21.756 8.956 -15.299 1.00 95.25 673 ALA A O 1
ATOM 5490 N N . ALA A 1 674 ? 22.086 10.946 -14.316 1.00 95.69 674 ALA A N 1
ATOM 5491 C CA . ALA A 1 674 ? 23.542 10.881 -14.279 1.00 95.69 674 ALA A CA 1
ATOM 5492 C C . ALA A 1 674 ? 24.089 10.186 -13.015 1.00 95.69 674 ALA A C 1
ATOM 5494 O O . ALA A 1 674 ? 25.295 10.223 -12.789 1.00 95.69 674 ALA A O 1
ATOM 5495 N N . CYS A 1 675 ? 23.222 9.594 -12.184 1.00 95.81 675 CYS A N 1
ATOM 5496 C CA . CYS A 1 675 ? 23.559 8.987 -10.894 1.00 95.81 675 CYS A CA 1
ATOM 5497 C C . CYS A 1 675 ? 24.338 9.948 -9.972 1.00 95.81 675 CYS A C 1
ATOM 5499 O O . CYS A 1 675 ? 25.295 9.566 -9.303 1.00 95.81 675 CYS A O 1
ATOM 5501 N N . THR A 1 676 ? 23.938 11.225 -9.935 1.00 97.12 676 THR A N 1
ATOM 5502 C CA . THR A 1 676 ? 24.542 12.230 -9.044 1.00 97.12 676 THR A CA 1
ATOM 5503 C C . THR A 1 676 ? 23.990 12.072 -7.633 1.00 97.12 676 THR A C 1
ATOM 5505 O O . THR A 1 676 ? 22.786 12.243 -7.420 1.00 97.12 676 THR A O 1
ATOM 5508 N N . SER A 1 677 ? 24.864 11.785 -6.665 1.00 96.50 677 SER A N 1
ATOM 5509 C CA . SER A 1 677 ? 24.439 11.551 -5.284 1.00 96.50 677 SER A CA 1
ATOM 5510 C C . SER A 1 677 ? 23.729 12.772 -4.677 1.00 96.50 677 SER A C 1
ATOM 5512 O O . SER A 1 677 ? 24.079 13.914 -4.999 1.00 96.50 677 SER A O 1
ATOM 5514 N N . PRO A 1 678 ? 22.753 12.566 -3.769 1.00 96.06 678 PRO A N 1
ATOM 5515 C CA . PRO A 1 678 ? 22.058 13.660 -3.095 1.00 96.06 678 PRO A CA 1
ATOM 5516 C C . PRO A 1 678 ? 23.018 14.609 -2.371 1.00 96.06 678 PRO A C 1
ATOM 5518 O O . PRO A 1 678 ? 22.825 15.819 -2.401 1.00 96.06 678 PRO A O 1
ATOM 5521 N N . GLU A 1 679 ? 24.088 14.081 -1.772 1.00 93.56 679 GLU A N 1
ATOM 5522 C CA . GLU A 1 679 ? 25.103 14.882 -1.076 1.00 93.56 679 GLU A CA 1
ATOM 5523 C C . GLU A 1 679 ? 25.848 15.839 -2.008 1.00 93.56 679 GLU A C 1
ATOM 5525 O O . GLU A 1 679 ? 26.190 16.946 -1.602 1.00 93.56 679 GLU A O 1
ATOM 5530 N N . VAL A 1 680 ? 26.094 15.429 -3.256 1.00 95.31 680 VAL A N 1
ATOM 5531 C CA . VAL A 1 680 ? 26.725 16.282 -4.269 1.00 95.31 680 VAL A CA 1
ATOM 5532 C C . VAL A 1 680 ? 25.717 17.279 -4.826 1.00 95.31 680 VAL A C 1
ATOM 5534 O O . VAL A 1 680 ? 26.043 18.455 -4.965 1.00 95.31 680 VAL A O 1
ATOM 5537 N N . PHE A 1 681 ? 24.497 16.827 -5.124 1.00 96.12 681 PHE A N 1
ATOM 5538 C CA . PHE A 1 681 ? 23.462 17.660 -5.733 1.00 96.12 681 PHE A CA 1
ATOM 5539 C C . PHE A 1 681 ? 22.996 18.793 -4.810 1.00 96.12 681 PHE A C 1
ATOM 5541 O O . PHE A 1 681 ? 22.890 19.937 -5.244 1.00 96.12 681 PHE A O 1
ATOM 5548 N N . PHE A 1 682 ? 22.755 18.490 -3.533 1.00 94.06 682 PHE A N 1
ATOM 5549 C CA . PHE A 1 682 ? 22.291 19.462 -2.539 1.00 94.06 682 PHE A CA 1
ATOM 5550 C C . PHE A 1 682 ? 23.430 20.181 -1.811 1.00 94.06 682 PHE A C 1
ATOM 5552 O O . PHE A 1 682 ? 23.174 20.939 -0.873 1.00 94.06 682 PHE A O 1
ATOM 5559 N N . ARG A 1 683 ? 24.691 19.967 -2.211 1.00 88.12 683 ARG A N 1
ATOM 5560 C CA . ARG A 1 683 ? 25.829 20.634 -1.580 1.00 88.12 683 ARG A CA 1
ATOM 5561 C C . ARG A 1 683 ? 25.690 22.144 -1.746 1.00 88.12 683 ARG A C 1
ATOM 5563 O O . ARG A 1 683 ? 25.808 22.666 -2.852 1.00 88.12 683 ARG A O 1
ATOM 5570 N N . GLN A 1 684 ? 25.494 22.860 -0.643 1.00 57.22 684 GLN A N 1
ATOM 5571 C CA . GLN A 1 684 ? 25.649 24.309 -0.664 1.00 57.22 684 GLN A CA 1
ATOM 5572 C C . GLN A 1 684 ? 27.133 24.650 -0.886 1.00 57.22 684 GLN A C 1
ATOM 5574 O O . GLN A 1 684 ? 28.000 23.998 -0.294 1.00 57.22 684 GLN A O 1
ATOM 5579 N N . PRO A 1 685 ? 27.470 25.647 -1.722 1.00 47.34 685 PRO A N 1
ATOM 5580 C CA . PRO A 1 685 ? 28.839 26.139 -1.819 1.00 47.34 685 PRO A CA 1
ATOM 5581 C C . PRO A 1 685 ? 29.242 26.794 -0.484 1.00 47.34 685 PRO A C 1
ATOM 5583 O O . PRO A 1 685 ? 28.885 27.934 -0.223 1.00 47.34 685 PRO A O 1
ATOM 5586 N N . ASN A 1 686 ? 29.938 26.032 0.369 1.00 43.00 686 ASN A N 1
ATOM 5587 C CA . ASN A 1 686 ? 30.598 26.396 1.632 1.00 43.00 686 ASN A CA 1
ATOM 5588 C C . ASN A 1 686 ? 30.167 27.714 2.317 1.00 43.00 686 ASN A C 1
ATOM 5590 O O . ASN A 1 686 ? 30.790 28.759 2.127 1.00 43.00 686 ASN A O 1
ATOM 5594 N N . THR A 1 687 ? 29.291 27.611 3.317 1.00 39.16 687 THR A N 1
ATOM 5595 C CA . THR A 1 687 ? 29.501 28.302 4.601 1.00 39.16 687 THR A CA 1
ATOM 5596 C C . THR A 1 687 ? 30.537 27.521 5.411 1.00 39.16 687 THR A C 1
ATOM 5598 O O . THR A 1 687 ? 30.183 26.841 6.358 1.00 39.16 687 THR A O 1
ATOM 5601 N N . ASP A 1 688 ? 31.794 27.541 4.963 1.00 37.94 688 ASP A N 1
ATOM 5602 C CA . ASP A 1 688 ? 32.982 27.102 5.720 1.00 37.94 688 ASP A CA 1
ATOM 5603 C C . ASP A 1 688 ? 34.251 27.537 4.967 1.00 37.94 688 ASP A C 1
ATOM 5605 O O . ASP A 1 688 ? 35.124 26.760 4.586 1.00 37.94 688 ASP A O 1
ATOM 5609 N N . VAL A 1 689 ? 34.347 28.843 4.717 1.00 37.59 689 VAL A N 1
ATOM 5610 C CA . VAL A 1 689 ? 35.619 29.507 4.404 1.00 37.59 689 VAL A CA 1
ATOM 5611 C C . VAL A 1 689 ? 35.897 30.507 5.519 1.00 37.59 689 VAL A C 1
ATOM 5613 O O . VAL A 1 689 ? 35.938 31.707 5.285 1.00 37.59 689 VAL A O 1
ATOM 5616 N N . ASN A 1 690 ? 35.982 30.031 6.767 1.00 37.25 690 ASN A N 1
ATOM 5617 C CA . ASN A 1 690 ? 36.604 30.804 7.847 1.00 37.25 690 ASN A CA 1
ATOM 5618 C C . ASN A 1 690 ? 36.982 29.998 9.100 1.00 37.25 690 ASN A C 1
ATOM 5620 O O . ASN A 1 690 ? 37.038 30.555 10.184 1.00 37.25 690 ASN A O 1
ATOM 5624 N N . THR A 1 691 ? 37.332 28.720 8.979 1.00 37.28 691 THR A N 1
ATOM 5625 C CA . THR A 1 691 ? 38.046 28.004 10.052 1.00 37.28 691 THR A CA 1
ATOM 5626 C C . THR A 1 691 ? 38.859 26.877 9.442 1.00 37.28 691 THR A C 1
ATOM 5628 O O . THR A 1 691 ? 38.417 25.740 9.413 1.00 37.28 691 THR A O 1
ATOM 5631 N N . LEU A 1 692 ? 40.012 27.243 8.873 1.00 33.38 692 LEU A N 1
ATOM 5632 C CA . LEU A 1 692 ? 41.275 26.486 8.789 1.00 33.38 692 LEU A CA 1
ATOM 5633 C C . LEU A 1 692 ? 42.205 27.207 7.793 1.00 33.38 692 LEU A C 1
ATOM 5635 O O . LEU A 1 692 ? 42.682 26.655 6.805 1.00 33.38 692 LEU A O 1
ATOM 5639 N N . ALA A 1 693 ? 42.492 28.483 8.073 1.00 36.38 693 ALA A N 1
ATOM 5640 C CA . ALA A 1 693 ? 43.732 29.095 7.612 1.00 36.38 693 ALA A CA 1
ATOM 5641 C C . ALA A 1 693 ? 44.867 28.501 8.460 1.00 36.38 693 ALA A C 1
ATOM 5643 O O . ALA A 1 693 ? 45.200 29.003 9.529 1.00 36.38 693 ALA A O 1
ATOM 5644 N N . GLY A 1 694 ? 45.392 27.365 8.010 1.00 33.84 694 GLY A N 1
ATOM 5645 C CA . GLY A 1 694 ? 46.433 26.621 8.706 1.00 33.84 694 GLY A CA 1
ATOM 5646 C C . GLY A 1 694 ? 47.007 25.525 7.823 1.00 33.84 694 GLY A C 1
ATOM 5647 O O . GLY A 1 694 ? 46.654 24.364 7.968 1.00 33.84 694 GLY A O 1
ATOM 5648 N N . THR A 1 695 ? 47.894 25.933 6.912 1.00 37.88 695 THR A N 1
ATOM 5649 C CA . THR A 1 695 ? 48.932 25.111 6.261 1.00 37.88 695 THR A CA 1
ATOM 5650 C C . THR A 1 695 ? 48.483 23.873 5.469 1.00 37.88 695 THR A C 1
ATOM 5652 O O . THR A 1 695 ? 48.501 22.768 5.994 1.00 37.88 695 THR A O 1
ATOM 5655 N N . ALA A 1 696 ? 48.229 24.052 4.166 1.00 31.80 696 ALA A N 1
ATOM 5656 C CA . ALA A 1 696 ? 48.753 23.205 3.080 1.00 31.80 696 ALA A CA 1
ATOM 5657 C C . ALA A 1 696 ? 48.304 23.770 1.715 1.00 31.80 696 ALA A C 1
ATOM 5659 O O . ALA A 1 696 ? 47.123 23.746 1.384 1.00 31.80 696 ALA A O 1
ATOM 5660 N N . GLN A 1 697 ? 49.240 24.299 0.921 1.00 30.53 697 GLN A N 1
ATOM 5661 C CA . GLN A 1 697 ? 49.004 24.663 -0.483 1.00 30.53 697 GLN A CA 1
ATOM 5662 C C . GLN A 1 697 ? 49.033 23.410 -1.376 1.00 30.53 697 GLN A C 1
ATOM 5664 O O . GLN A 1 697 ? 49.979 22.629 -1.258 1.00 30.53 697 GLN A O 1
ATOM 5669 N N . PRO A 1 698 ? 48.112 23.260 -2.345 1.00 33.28 698 PRO A N 1
ATOM 5670 C CA . PRO A 1 698 ? 48.340 22.443 -3.525 1.00 33.28 698 PRO A CA 1
ATOM 5671 C C . PRO A 1 698 ? 48.846 23.320 -4.682 1.00 33.28 698 PRO A C 1
ATOM 5673 O O . PRO A 1 698 ? 48.145 24.194 -5.189 1.00 33.28 698 PRO A O 1
ATOM 5676 N N . LEU A 1 699 ? 50.087 23.065 -5.097 1.00 35.72 699 LEU A N 1
ATOM 5677 C CA . LEU A 1 699 ? 50.648 23.495 -6.377 1.00 35.72 699 LEU A CA 1
ATOM 5678 C C . LEU A 1 699 ? 49.911 22.779 -7.513 1.00 35.72 699 LEU A C 1
ATOM 5680 O O . LEU A 1 699 ? 49.930 21.551 -7.545 1.00 35.72 699 LEU A O 1
ATOM 5684 N N . ASN A 1 700 ? 49.285 23.538 -8.416 1.00 36.19 700 ASN A N 1
ATOM 5685 C CA . ASN A 1 700 ? 49.270 23.313 -9.871 1.00 36.19 700 ASN A CA 1
ATOM 5686 C C . ASN A 1 700 ? 48.263 24.266 -10.536 1.00 36.19 700 ASN A C 1
ATOM 5688 O O . ASN A 1 700 ? 47.152 23.869 -10.878 1.00 36.19 700 ASN A O 1
ATOM 5692 N N . ASP A 1 701 ? 48.674 25.518 -10.751 1.00 46.06 701 ASP A N 1
ATOM 5693 C CA . ASP A 1 701 ? 48.065 26.383 -11.767 1.00 46.06 701 ASP A CA 1
ATOM 5694 C C . ASP A 1 701 ? 49.108 26.677 -12.867 1.00 46.06 701 ASP A C 1
ATOM 5696 O O . ASP A 1 701 ? 50.034 27.468 -12.654 1.00 46.06 701 ASP A O 1
ATOM 5700 N N . PRO A 1 702 ? 48.997 26.032 -14.043 1.00 38.66 702 PRO A N 1
ATOM 5701 C CA . PRO A 1 702 ? 49.891 26.248 -15.179 1.00 38.66 702 PRO A CA 1
ATOM 5702 C C . PRO A 1 702 ? 49.835 27.671 -15.761 1.00 38.66 702 PRO A C 1
ATOM 5704 O O . PRO A 1 702 ? 50.770 28.070 -16.456 1.00 38.66 702 PRO A O 1
ATOM 5707 N N . LEU A 1 703 ? 48.779 28.453 -15.488 1.00 39.44 703 LEU A N 1
ATOM 5708 C CA . LEU A 1 703 ? 48.664 29.837 -15.962 1.00 39.44 703 LEU A CA 1
ATOM 5709 C C . LEU A 1 703 ? 49.521 30.811 -15.139 1.00 39.44 703 LEU A C 1
ATOM 5711 O O . LEU A 1 703 ? 50.052 31.774 -15.694 1.00 39.44 703 LEU A O 1
ATOM 5715 N N . ALA A 1 704 ? 49.722 30.536 -13.846 1.00 39.62 704 ALA A N 1
ATOM 5716 C CA . ALA A 1 704 ? 50.588 31.340 -12.983 1.00 39.62 704 ALA A CA 1
ATOM 5717 C C . ALA A 1 704 ? 52.073 31.209 -13.377 1.00 39.62 704 ALA A C 1
ATOM 5719 O O . ALA A 1 704 ? 52.812 32.193 -13.377 1.00 39.62 704 ALA A O 1
ATOM 5720 N N . MET A 1 705 ? 52.499 30.021 -13.821 1.00 40.06 705 MET A N 1
ATOM 5721 C CA . MET A 1 705 ? 53.882 29.767 -14.254 1.00 40.06 705 MET A CA 1
ATOM 5722 C C . MET A 1 705 ? 54.241 30.428 -15.597 1.00 40.06 705 MET A C 1
ATOM 5724 O O . MET A 1 705 ? 55.407 30.743 -15.831 1.00 40.06 705 MET A O 1
ATOM 5728 N N . ALA A 1 706 ? 53.260 30.675 -16.472 1.00 41.06 706 ALA A N 1
ATOM 5729 C CA . ALA A 1 706 ? 53.485 31.343 -17.756 1.00 41.06 706 ALA A CA 1
ATOM 5730 C C . ALA A 1 706 ? 53.598 32.876 -17.628 1.00 41.06 706 ALA A C 1
ATOM 5732 O O . ALA A 1 706 ? 54.224 33.517 -18.472 1.00 41.06 706 ALA A O 1
ATOM 5733 N N . MET A 1 707 ? 53.032 33.474 -16.572 1.00 44.59 707 MET A N 1
ATOM 5734 C CA . MET A 1 707 ? 53.100 34.924 -16.347 1.00 44.59 707 MET A CA 1
ATOM 5735 C C . MET A 1 707 ? 54.360 35.376 -15.592 1.00 44.59 707 MET A C 1
ATOM 5737 O O . MET A 1 707 ? 54.798 36.509 -15.793 1.00 44.59 707 MET A O 1
ATOM 5741 N N . ASP A 1 708 ? 55.000 34.495 -14.817 1.00 45.41 708 ASP A N 1
ATOM 5742 C CA . ASP A 1 708 ? 56.269 34.800 -14.131 1.00 45.41 708 ASP A CA 1
ATOM 5743 C C . ASP A 1 708 ? 57.501 34.731 -15.054 1.00 45.41 708 ASP A C 1
ATOM 5745 O O . ASP A 1 708 ? 58.478 35.449 -14.837 1.00 45.41 708 ASP A O 1
ATOM 5749 N N . GLN A 1 709 ? 57.456 33.964 -16.152 1.00 44.91 709 GLN A N 1
ATOM 5750 C CA . GLN A 1 709 ? 58.540 33.957 -17.151 1.00 44.91 709 GLN A CA 1
ATOM 5751 C C . GLN A 1 709 ? 58.569 35.206 -18.051 1.00 44.91 709 GLN A C 1
ATOM 5753 O O . GLN A 1 709 ? 59.579 35.463 -18.700 1.00 44.91 709 GLN A O 1
ATOM 5758 N N . LEU A 1 710 ? 57.508 36.020 -18.053 1.00 44.88 710 LEU A N 1
ATOM 5759 C CA . LEU A 1 710 ? 57.438 37.289 -18.792 1.00 44.88 710 LEU A CA 1
ATOM 5760 C C . LEU A 1 710 ? 57.863 38.513 -17.958 1.00 44.88 710 LEU A C 1
ATOM 5762 O O . LEU A 1 710 ? 57.897 39.621 -18.489 1.00 44.88 710 LEU A O 1
ATOM 5766 N N . ARG A 1 711 ? 58.212 38.336 -16.674 1.00 45.94 711 ARG A N 1
ATOM 5767 C 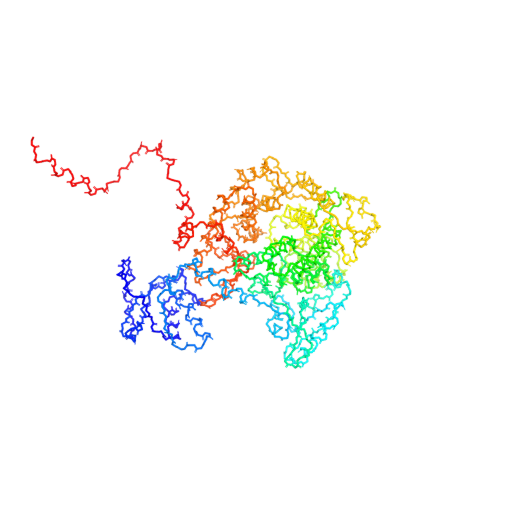CA . ARG A 1 711 ? 58.625 39.426 -15.764 1.00 45.94 711 ARG A CA 1
ATOM 5768 C C . ARG A 1 711 ? 60.101 39.413 -15.350 1.00 45.94 711 ARG A C 1
ATOM 5770 O O . ARG A 1 711 ? 60.521 40.316 -14.640 1.00 45.94 711 ARG A O 1
ATOM 5777 N N . LEU A 1 712 ? 60.902 38.454 -15.822 1.00 45.12 712 LEU A N 1
ATOM 5778 C CA . LEU A 1 712 ? 62.346 38.368 -15.529 1.00 45.12 712 LEU A CA 1
ATOM 5779 C C . LEU A 1 712 ? 63.257 38.781 -16.701 1.00 45.12 712 LEU A C 1
ATOM 5781 O O . LEU A 1 712 ? 64.455 38.512 -16.685 1.00 45.12 712 LEU A O 1
ATOM 5785 N N . SER A 1 713 ? 62.716 39.472 -17.706 1.00 44.81 713 SER A N 1
ATOM 5786 C CA . SER A 1 713 ? 63.499 40.049 -18.805 1.00 44.81 713 SER A CA 1
ATOM 5787 C C . SER A 1 713 ? 63.200 41.535 -19.006 1.00 44.81 713 SER A C 1
ATOM 5789 O O . SER A 1 713 ? 62.823 41.938 -20.105 1.00 44.81 713 SER A O 1
ATOM 5791 N N . GLN A 1 714 ? 63.323 42.329 -17.942 1.00 39.66 714 GLN A N 1
ATOM 5792 C CA . GLN A 1 714 ? 63.523 43.782 -17.984 1.00 39.66 714 GLN A CA 1
ATOM 5793 C C . GLN A 1 714 ? 63.904 44.263 -16.574 1.00 39.66 714 GLN A C 1
ATOM 5795 O O . GLN A 1 714 ? 63.165 44.016 -15.623 1.00 39.66 714 GLN A O 1
ATOM 5800 N N . GLU A 1 715 ? 65.089 44.870 -16.463 1.00 38.56 715 GLU A N 1
ATOM 5801 C CA . GLU A 1 715 ? 65.441 45.799 -15.377 1.00 38.56 715 GLU A CA 1
ATOM 5802 C C . GLU A 1 715 ? 64.457 46.974 -15.310 1.00 38.56 715 GLU A C 1
ATOM 5804 O O . GLU A 1 715 ? 63.955 47.381 -16.388 1.00 38.56 715 GLU A O 1
#

InterPro domains:
  IPR001661 Glycoside hydrolase, family 37 [PF01204] (90-664)
  IPR001661 Glycoside hydrolase, family 37 [PR00744] (265-283)
  IPR001661 Glycoside hydrolase, family 37 [PR00744] (335-352)
  IPR001661 Glycoside hydrolase, family 37 [PR00744] (390-407)
  IPR001661 Glycoside hydrolase, family 37 [PR00744] (489-505)
  IPR001661 Glycoside hydrolase, family 37 [PR00744] (562-578)
  IPR001661 Glycoside hydrolase, family 37 [PR00744] (648-661)
  IPR001661 Glycoside hydrolase, family 37 [PTHR23403] (33-686)
  IPR008928 Six-hairpin glycosidase superfamily [SSF48208] (113-661)
  IPR011120 Neutral trehalase Ca2+ binding [PF07492] (33-60)
  IPR012341 Six-hairpin glycosidase-like superfamily [G3DSA:1.50.10.10] (85-679)
  IPR018232 Glycoside hydrolase, family 37, conserved site [PS00928] (569-578)

Sequence (715 aa):
MFGDPSKSRRMSHDEKPSAPRRFLIDVEETIRVILEQEDTDGDFQISVTDAGPKLMPLGTATSNGFKSFDVRGTYMLSNLLQELALARDHNRKRIVLDEARLTENPVDRLSRMIKNSFWHSLTRRIDGEGLEIITADPKNRTGRMNPRIYVPYGEPEMAEYYRKVAREKPHIRLDVQVLPEKPDDPVFVKSLNDKPGLLALAMQEVLDAKGEKTLKGIPFIVPGARFNELYNWDSYFISLGLLVDGHVQMAKNMVDHFIFEIKHYNKILNGSRSYYLCRAQPPFLTDMALQIYNQLDRTDEDANRDWLKRAIQAAIKEYHTVWMAAPRIDPKTGLTRFRPEGLGIPPETEASHFTHILEPYAKKHGISILEFTEKYNDGLLKEPELDEYFQHDRGVRESGHDTTYRLEKRCANLATIDLQALLYKYEIDIGTAIREVFDDELEVEENFALSPFPPSEAAYANPAREMSRSRLQNSEEWFQRAEFRKAQIDKYLWNESKSLYFDYDTVTEQQSLYETVTAFWALWAGCASEEQGWKLVSESLKKFEVLGGVVPGTEESRGQISLDRPNRQWDYPYAWPPHQIMAWVGLERYGYLEDAQRLAYRFLYMMTTAFVDFNGVVPEKFDAVKLSHLVDAEYGNQGIDFKMVPREGFGWMNAAFQVGLSFMTTHMRRAVAACTSPEVFFRQPNTDVNTLAGTAQPLNDPLAMAMDQLRLSQE

Secondary structure (DSSP, 8-state):
-PPPTT-PPP-SPPPPPSS--EEEEEHHHHHHHHHHHH-SSSSS--BSS--S-SEEEEEBGGGTTSSEEEEESHHHHHHHHHHHHHHHHTT-SEEEEEHHHHS--HHHHHHHHIIIIIHHHTEE--STTTHHHHT--TT---TTPPPEEEE-TT-HHHHHHHHHHHHH-TTT--EEEEPPSSTT-HHHHHTTTTS--EEP--EEEEE-TTS-EEEEEPPEE--BTTB-S-BHHHHHHHHHHHHHHT-HHHHHHHHHHHHHHHHHHSS--SBSBGGGTT------HHHHHHHHHTTS-GGGHHHHHHHHHHHHHHHHHHIIIIISSTTTB-TTT--B-------SS-TTS-TTTTHHHHHHHHHHHTS-HHHHHHHHHTTSS--HHHHHHHHHHHHHHHTT--S-TTTTTTGGGEE-HHHHHHHHHHHHHHHHHHHHHSTT-B---S--BPPPSS--HHHHH-----BTTSS-B-HHHHHHHHHHHHHHHHHHTEETTTTEE-EEETTTTEEE---BGGGGHHHHHT-S-HHHHHHIIIIIHHHHEETTEE-SB-HHHH----SSS---TTSTTEE-HHHHHHHHHHHHHTT-HHHHHHHHHHHHHHHHHHHHHBTT---S-EETTTTBS---STT--SS---SSS-S---HHHHHHHHHHHHH--HHHHHHHHTT--HHHHT--S-S-SSS--SS------HHHHHHHTTSSS--

Radius of gyration: 28.9 Å; chains: 1; bounding box: 99×79×72 Å

Organism: NCBI:txid97359

pLDDT: mean 90.6, std 14.25, range [30.53, 98.94]

Foldseek 3Di:
DFDDPPDADDPDDDDDDPDWWKFKDQLPVLLVVLCVQQVQPNLQAHFQVTPGRQWGWTATVVVVRPDTDIRGHRQLSLLVLQVSVVCVVVVHRIDIDTSCSSVPLLLVVLLCCLLPFQQVVQKAWPALVRCVPLQDQPLAPDDDDQAEEEEEPVCVQVLVRVVVSCVVCVVSVYHGHYADQALLPQVNLLVCLNPKHFYDFDWDWDQDPVRDTDTTTQMEGFQDDNTSWLAAPLLLLLLLLCVLSVVLSRLLSSLSRQLRCCVRLVGAFRTRMSLGSQAAAQDDQLVSLVSSLVSDDPVCLVVSLVSSLSSLLSLQSCCFVPFLAPPQADLALRFGALFTPHDADRSRDDPCPCVVVQVVVCVVVVHDSVVSRVCRSVVVDDDVLVRLQVRQQSSCSRHVPVDAPLRHSQRRQKRFLSNLLSSLLSLQSSLCCCVPSVVQWRQRDDWDFGRDPPRHPVSNPDPDGDISRPGTHGSVVSVVVSVSSLVSQCVAFDDPVQLFGFIARNVVRHTDPWFFLSSLSCLLSVSDDLVSLCSCVVPPQVQQDAQQAGAGTHPVSRPDADPVRHHAQNGPQKDALVSLLSNLNSCVSSVNLVSSLLRLLSNLLLQSCCCSRISHFQKRIARSHVSGQFAPHDPTIGRNSDRSHRRHRTSSSSSSSSSSVVSYDPVSSVCSSVSNGSCRVVDDPDPPPPPDPDDDDDDDDPVVVVVVVVPPPDD